Protein AF-0000000085786735 (afdb_homodimer)

Solvent-accessible surface area (backbone atoms only — not comparable to full-atom values): 32133 Å² total; per-residue (Å²): 135,84,80,73,78,75,74,78,72,78,72,86,72,74,77,49,68,67,54,48,52,57,58,29,63,72,51,75,77,51,67,66,52,52,49,49,41,54,46,43,34,28,54,63,73,42,31,46,67,17,39,53,38,36,24,62,73,68,68,43,82,74,80,69,60,60,63,58,29,45,50,50,39,51,33,37,49,25,32,67,71,60,39,33,68,60,22,52,52,49,46,42,71,75,41,53,60,61,45,71,75,28,58,68,60,40,50,51,48,51,49,51,40,42,52,48,41,44,52,63,21,63,71,40,99,82,38,70,55,59,67,35,54,51,44,42,56,70,67,43,51,77,54,18,82,81,33,71,66,43,42,53,52,50,51,55,57,56,46,55,79,74,47,60,84,90,70,49,55,69,77,57,44,49,71,72,35,68,63,49,37,51,52,51,31,49,52,49,50,31,48,54,28,47,74,71,73,42,64,69,62,34,68,53,58,56,53,53,21,50,48,52,44,52,50,52,51,37,50,70,66,66,44,89,50,69,84,66,58,74,56,82,50,75,74,80,71,77,74,66,78,72,73,72,75,86,86,76,82,74,76,90,86,76,91,72,87,71,88,70,91,71,90,85,78,86,75,96,79,135,135,84,79,76,77,77,75,79,71,78,71,86,71,75,77,48,68,67,52,48,53,58,58,29,63,71,51,76,78,52,67,68,51,52,50,51,42,53,46,44,35,28,53,63,72,41,32,46,66,18,39,54,38,36,25,62,72,69,70,45,82,73,80,68,60,61,63,58,31,46,51,50,40,50,33,37,49,25,31,66,70,61,38,35,67,60,22,52,52,48,47,43,72,74,42,54,58,59,46,70,74,28,57,67,60,40,49,52,48,51,49,49,40,42,50,47,42,43,52,63,20,64,71,40,98,82,40,68,52,61,66,34,53,50,46,42,57,70,67,45,51,80,53,19,81,82,32,72,68,43,42,54,52,50,50,56,58,57,45,55,78,75,47,59,83,91,71,48,56,69,78,57,45,49,70,74,34,70,62,50,38,52,52,51,32,49,51,49,52,32,48,54,28,46,74,71,74,41,66,69,63,33,68,52,57,55,54,51,20,49,50,53,45,51,50,51,51,37,50,68,66,64,45,88,50,70,83,68,61,75,52,84,54,76,74,79,68,77,72,65,77,71,74,70,77,85,81,76,84,75,83,75,81,92,86,77,88,71,89,71,94,74,91,90,79,89,81,93,85,135

Sequence (540 aa):
MSANLMSRTPSTATPTWHQFERKVDEVKPSKTDINYLVMDYLITNGYPSAAKKFAVEANIQLRTDLDSIQERVEIRTAIHSGNIRLAIEKINELNPQILDENQSLHFSLLRLQLIELIRVCTSTPDGDISPALEFATSQLAPRAPTNPQFLEDLERTLALLIFPSDNLAPGLASLLDPSLRKEIATRVNEAILESQGARKEARLRGLVKLRAYAENKAREAKKDIPEKLDIGLISETHDSNRNTTSSNGAGNRANDTVMANNGDVDPMISMSANLMSRTPSTATPTWHQFERKVDEVKPSKTDINYLVMDYLITNGYPSAAKKFAVEANIQLRTDLDSIQERVEIRTAIHSGNIRLAIEKINELNPQILDENQSLHFSLLRLQLIELIRVCTSTPDGDISPALEFATSQLAPRAPTNPQFLEDLERTLALLIFPSDNLAPGLASLLDPSLRKEIATRVNEAILESQGARKEARLRGLVKLRAYAENKAREAKKDIPEKLDIGLISETHDSNRNTTSSNGAGNRANDTVMANNGDVDPMIS

Nearest PDB structures (foldseek):
  7nsc-assembly1_H  TM=7.949E-01  e=1.836E-06  Homo sapiens
  7wug-assembly1_8  TM=5.871E-01  e=4.109E-06  Saccharomyces cerevisiae
  8pjn-assembly1_i  TM=6.748E-01  e=1.809E-02  Homo sapiens
  6r7f-assembly1_B  TM=2.271E-01  e=3.025E+00  Homo sapiens
  7nsc-assembly1_H  TM=7.927E-01  e=1.744E-06 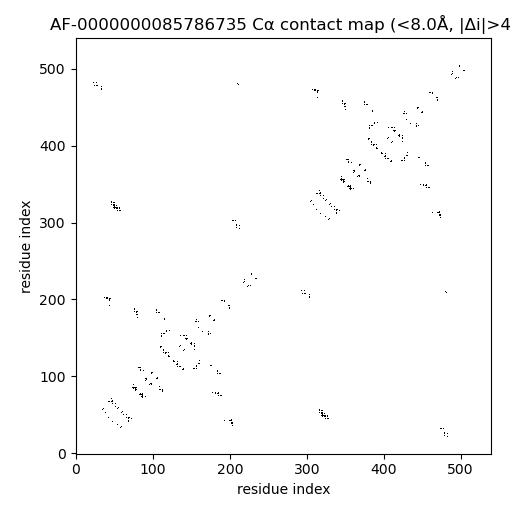 Homo sapiens

Organism: Penicillium citrinum (NCBI:txid5077)

Foldseek 3Di:
DPPPPPPPPPDPDDQAPVSVVVVVVVDDDDPVVVLVLVLLQCQLVQPLVVNVVSCVVVVNDDPDDSVLSNLLVVLLVCLLVLVLVVNLVSLVVLPVVLCVVPVPLVLLSLLSNLLSLLCVQVVDVRRDCVVSVVSCVPPQVVPQVVDVVSVVSSVLSVVPNVDDQVDDDPVSVVSVDSVSSVVSSLVSSQSSCVVVVHHSHRPVVVVVVVVVVVLVVCVVVVRPPPDCPCPCPPPPPPPPPPPPDDDDDDDDDDDDDPPPPDDDDDDDDD/DPPPPPPPPPDPDDQAPVSVVVVVVVDDDDPVVVLVLVLLQCQLVQPLVVNVVSCVVVVNDDPDDSVLSNLLVVLLVCLLVLVLVVNLVSLVVLPVVLCVVPVVLVLLSLLSNLLSLLCVQVVDVRRDCVVSVVSCVPPQ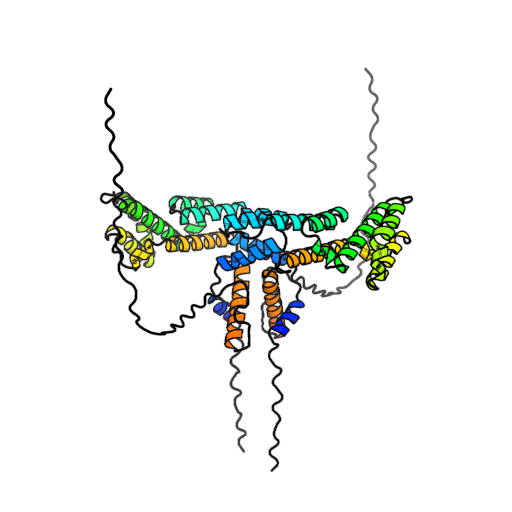VVVQVVDVVSVVSSVLSVVPNVDDQVDDDPVSVVSVDSVSSVVSSLVSSQSSCVVVVHHSHRPVVVVVVVVVVVLVVCVVVVRVPPDCPCPCPPPPPPPPPPPVDDDDDDDDDDDDDPPDPDDDDDDDDD

pLDDT: mean 74.32, std 28.61, range [15.41, 98.62]

Secondary structure (DSSP, 8-state):
----------------HHHHHHHHTT----HHHHHHHHHHHHHHTT-HHHHHHHHHHTT----S-HHHHHHHHHHHHHHHTT-HHHHHHHHHHH-THHHHT-HHHHHHHHHHHHHHHHHHHHSSTT---HHHHHHIIIIITTTGGG-HHHHHHHHHHHHHHHS-GGG--HHHHGGGSHHHHHHHHHHHHHHHHHHTT--SS-HHHHHHHHHHHHHHHHHHTT----SS--SS--------------------------------------/----------------HHHHHHHHTT----HHHHHHHHHHHHHHTT-HHHHHHHHHHTT----S-HHHHHHHHHHHHHHHTT-HHHHHHHHHHH-THHHHT-HHHHHHHHHHHHHHHHHHHHSSTT---HHHHHHIIIIITTTGGG-HHHHHHHHHHHHHHHS-GGG--HHHHGGGSHHHHHHHHHHHHHHHHHHTT--SS-HHHHHHHHHHHHHHHHHHTT----SS--SS--------------------------------------

Radius of gyration: 35.21 Å; Cα contacts (8 Å, |Δi|>4): 430; chains: 2; bounding box: 115×92×113 Å

InterPro domains:
  IPR006594 LIS1 homology motif [PF08513] (33-58)
  IPR006594 LIS1 homology motif [PS50896] (30-62)
  IPR006594 LIS1 homology motif [SM00667] (30-62)
  IPR006595 CTLH, C-terminal LisH motif [PS50897] (68-125)
  IPR006595 CTLH, C-terminal LisH motif [SM00668] (68-125)
  IPR013144 CRA domain [SM00757] (127-224)
  IPR024964 CTLH/CRA C-terminal to LisH motif domain [PF10607] (69-217)
  IPR050618 Ubiquitination and Signaling Pathway Regulator [PTHR12864] (25-223)

Structure (mmCIF, N/CA/C/O backbone):
data_AF-0000000085786735-model_v1
#
loop_
_entity.id
_entity.type
_entity.pdbx_description
1 polymer 'Protein FYV10'
#
loop_
_atom_site.group_PDB
_atom_site.id
_atom_site.type_symbol
_atom_site.label_atom_id
_atom_site.label_alt_id
_atom_site.label_comp_id
_atom_site.label_asym_id
_atom_site.label_entity_id
_atom_site.label_seq_id
_atom_site.pdbx_PDB_ins_code
_atom_site.Cartn_x
_atom_site.Cartn_y
_atom_site.Cartn_z
_atom_site.occupancy
_atom_site.B_iso_or_equiv
_atom_site.auth_seq_id
_atom_site.auth_comp_id
_atom_site.auth_asym_id
_atom_site.auth_atom_id
_atom_site.pdbx_PDB_model_num
ATOM 1 N N . MET A 1 1 ? 28.594 -33.281 55.438 1 26.11 1 MET A N 1
ATOM 2 C CA . MET A 1 1 ? 27.391 -32.594 55.031 1 26.11 1 MET A CA 1
ATOM 3 C C . MET A 1 1 ? 27.453 -32.25 53.531 1 26.11 1 MET A C 1
ATOM 5 O O . MET A 1 1 ? 28.375 -31.531 53.125 1 26.11 1 MET A O 1
ATOM 9 N N . SER A 1 2 ? 26.922 -33.094 52.656 1 25.83 2 SER A N 1
ATOM 10 C CA . SER A 1 2 ? 26.922 -33.312 51.219 1 25.83 2 SER A CA 1
ATOM 11 C C . SER A 1 2 ? 26.141 -32.25 50.469 1 25.83 2 SER A C 1
ATOM 13 O O . SER A 1 2 ? 24.922 -32.125 50.625 1 25.83 2 SER A O 1
ATOM 15 N N . ALA A 1 3 ? 26.734 -31 50.375 1 31.95 3 ALA A N 1
ATOM 16 C CA . ALA A 1 3 ? 26.25 -29.828 49.656 1 31.95 3 ALA A CA 1
ATOM 17 C C . ALA A 1 3 ? 25.734 -30.188 48.281 1 31.95 3 ALA A C 1
ATOM 19 O O . ALA A 1 3 ? 26.484 -30.688 47.438 1 31.95 3 ALA A O 1
ATOM 20 N N . ASN A 1 4 ? 24.469 -30.688 48.219 1 26.66 4 ASN A N 1
ATOM 21 C CA . ASN A 1 4 ? 23.688 -31.047 47.031 1 26.66 4 ASN A CA 1
ATOM 22 C C . ASN A 1 4 ? 23.75 -29.953 45.969 1 26.66 4 ASN A C 1
ATOM 24 O O . ASN A 1 4 ? 23.328 -28.812 46.219 1 26.66 4 ASN A O 1
ATOM 28 N N . LEU A 1 5 ? 24.703 -29.938 45.094 1 30.78 5 LEU A N 1
ATOM 29 C CA . LEU A 1 5 ? 24.969 -29.172 43.875 1 30.78 5 LEU A CA 1
ATOM 30 C C . LEU A 1 5 ? 23.734 -29.094 43 1 30.78 5 LEU A C 1
ATOM 32 O O . LEU A 1 5 ? 23.297 -30.109 42.438 1 30.78 5 LEU A O 1
ATOM 36 N N . MET A 1 6 ? 22.688 -28.5 43.531 1 29.92 6 MET A N 1
ATOM 37 C CA . MET A 1 6 ? 21.453 -28.297 42.781 1 29.92 6 MET A CA 1
ATOM 38 C C . MET A 1 6 ? 21.75 -27.781 41.375 1 29.92 6 MET A C 1
ATOM 40 O O . MET A 1 6 ? 22.438 -26.781 41.219 1 29.92 6 MET A O 1
ATOM 44 N N . SER A 1 7 ? 21.906 -28.609 40.375 1 28.25 7 SER A N 1
ATOM 45 C CA . SER A 1 7 ? 22.094 -28.406 38.938 1 28.25 7 SER A CA 1
ATOM 46 C C . SER A 1 7 ? 21.062 -27.438 38.375 1 28.25 7 SER A C 1
ATOM 48 O O . SER A 1 7 ? 19.859 -27.594 38.594 1 28.25 7 SER A O 1
ATOM 50 N N . ARG A 1 8 ? 21.375 -26.125 38.25 1 29.62 8 ARG A N 1
ATOM 51 C CA . ARG A 1 8 ? 20.641 -25.062 37.594 1 29.62 8 ARG A CA 1
ATOM 52 C C . ARG A 1 8 ? 20.062 -25.547 36.25 1 29.62 8 ARG A C 1
ATOM 54 O O . ARG A 1 8 ? 20.797 -26 35.375 1 29.62 8 ARG A O 1
ATOM 61 N N . THR A 1 9 ? 18.891 -26.156 36.25 1 30.55 9 THR A N 1
ATOM 62 C CA . THR A 1 9 ? 18.141 -26.516 35.031 1 30.55 9 THR A CA 1
ATOM 63 C C . THR A 1 9 ? 18.188 -25.391 34.031 1 30.55 9 THR A C 1
ATOM 65 O O . THR A 1 9 ? 17.906 -24.234 34.344 1 30.55 9 THR A O 1
ATOM 68 N N . PRO A 1 10 ? 18.953 -25.531 32.938 1 32.16 10 PRO A N 1
ATOM 69 C CA . PRO A 1 10 ? 19.094 -24.562 31.844 1 32.16 10 PRO A CA 1
ATOM 70 C C . PRO A 1 10 ? 17.766 -23.906 31.438 1 32.16 10 PRO A C 1
ATOM 72 O O . PRO A 1 10 ? 16.734 -24.562 31.469 1 32.16 10 PRO A O 1
ATOM 75 N N . SER A 1 11 ? 17.516 -22.703 31.875 1 32.03 11 SER A N 1
ATOM 76 C CA . SER A 1 11 ? 16.438 -21.797 31.547 1 32.03 11 SER A CA 1
ATOM 77 C C . SER A 1 11 ? 16.031 -21.922 30.078 1 32.03 11 SER A C 1
ATOM 79 O O . SER A 1 11 ? 16.891 -22.094 29.203 1 32.03 11 SER A O 1
ATOM 81 N N . THR A 1 12 ? 14.906 -22.547 29.734 1 32.31 12 THR A N 1
ATOM 82 C CA . THR A 1 12 ? 14.227 -22.719 28.453 1 32.31 12 THR A CA 1
ATOM 83 C C . THR A 1 12 ? 14.43 -21.484 27.562 1 32.31 12 THR A C 1
ATOM 85 O O . THR A 1 12 ? 14.008 -20.391 27.922 1 32.31 12 THR A O 1
ATOM 88 N N . ALA A 1 13 ? 15.562 -21.328 26.859 1 33.97 13 ALA A N 1
ATOM 89 C CA . ALA A 1 13 ? 16.172 -20.359 25.938 1 33.97 13 ALA A CA 1
ATOM 90 C C . ALA A 1 13 ? 15.109 -19.719 25.047 1 33.97 13 ALA A C 1
ATOM 92 O O . ALA A 1 13 ? 14.086 -20.328 24.734 1 33.97 13 ALA A O 1
ATOM 93 N N . THR A 1 14 ? 14.898 -18.438 25.062 1 37.5 14 THR A N 1
ATOM 94 C CA . THR A 1 14 ? 14.211 -17.438 24.25 1 37.5 14 THR A CA 1
ATOM 95 C C . THR A 1 14 ? 14.242 -17.828 22.781 1 37.5 14 THR A C 1
ATOM 97 O O . THR A 1 14 ? 15.312 -18.047 22.203 1 37.5 14 THR A O 1
ATOM 100 N N . PRO A 1 15 ? 13.273 -18.469 22.312 1 41.28 15 PRO A N 1
ATOM 101 C CA . PRO A 1 15 ? 13.312 -18.906 20.906 1 41.28 15 PRO A CA 1
ATOM 102 C C . PRO A 1 15 ? 14.016 -17.891 20 1 41.28 15 PRO A C 1
ATOM 104 O O . PRO A 1 15 ? 13.859 -16.688 20.172 1 41.28 15 PRO A O 1
ATOM 107 N N . THR A 1 16 ? 15.156 -18.188 19.453 1 40.34 16 THR A N 1
ATOM 108 C CA . THR A 1 16 ? 15.969 -17.453 18.484 1 40.34 16 THR A CA 1
ATOM 109 C C . THR A 1 16 ? 15.125 -16.984 17.312 1 40.34 16 THR A C 1
ATOM 111 O O . THR A 1 16 ? 14.062 -17.547 17.031 1 40.34 16 THR A O 1
ATOM 114 N N . TRP A 1 17 ? 15.469 -15.82 16.844 1 41.56 17 TRP A N 1
ATOM 115 C CA . TRP A 1 17 ? 14.828 -15.109 15.742 1 41.56 17 TRP A CA 1
ATOM 116 C C . TRP A 1 17 ? 14.453 -16.078 14.617 1 41.56 17 TRP A C 1
ATOM 118 O O . TRP A 1 17 ? 13.375 -15.961 14.023 1 41.56 17 TRP A O 1
ATOM 128 N N . HIS A 1 18 ? 15.414 -17.047 14.445 1 4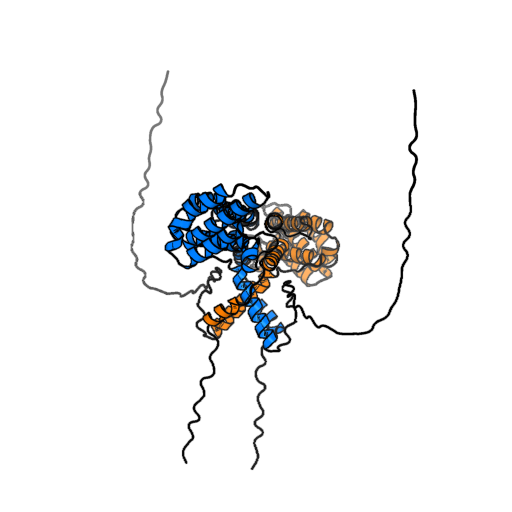5.22 18 HIS A N 1
ATOM 129 C CA . HIS A 1 18 ? 15.133 -18.047 13.43 1 45.22 18 HIS A CA 1
ATOM 130 C C . HIS A 1 18 ? 13.891 -18.859 13.781 1 45.22 18 HIS A C 1
ATOM 132 O O . HIS A 1 18 ? 13.094 -19.203 12.906 1 45.22 18 HIS A O 1
ATOM 138 N N . GLN A 1 19 ? 13.945 -19.141 14.969 1 45.59 19 GLN A N 1
ATOM 139 C CA . GLN A 1 19 ? 12.797 -19.922 15.414 1 45.59 19 GLN A CA 1
ATOM 140 C C . GLN A 1 19 ? 11.508 -19.109 15.344 1 45.59 19 GLN A C 1
ATOM 142 O O . GLN A 1 19 ? 10.453 -19.641 15 1 45.59 19 GLN A O 1
ATOM 147 N N . PHE A 1 20 ? 11.672 -17.875 15.68 1 45.72 20 PHE A N 1
ATOM 148 C CA . PHE A 1 20 ? 10.555 -16.938 15.578 1 45.72 20 PHE A CA 1
ATOM 149 C C . PHE A 1 20 ? 10.078 -16.812 14.141 1 45.72 20 PHE A C 1
ATOM 151 O O . PHE A 1 20 ? 8.875 -16.797 13.875 1 45.72 20 PHE A O 1
ATOM 158 N N . GLU A 1 21 ? 11.055 -16.797 13.258 1 48.03 21 GLU A N 1
ATOM 159 C CA . GLU A 1 21 ? 10.703 -16.734 11.844 1 48.03 21 GLU A CA 1
ATOM 160 C C . GLU A 1 21 ? 9.914 -17.969 11.414 1 48.03 21 GLU A C 1
ATOM 162 O O . GLU A 1 21 ? 8.961 -17.859 10.641 1 48.03 21 GLU A O 1
ATOM 167 N N . ARG A 1 22 ? 10.312 -19.078 11.836 1 50.78 22 ARG A N 1
ATOM 168 C CA . ARG A 1 22 ? 9.656 -20.328 11.477 1 50.78 22 ARG A CA 1
ATOM 169 C C . ARG A 1 22 ? 8.219 -20.359 11.992 1 50.78 22 ARG A C 1
ATOM 171 O O . ARG A 1 22 ? 7.312 -20.797 11.281 1 50.78 22 ARG A O 1
ATOM 178 N N . LYS A 1 23 ? 8.062 -19.875 13.211 1 51.5 23 LYS A N 1
ATOM 179 C CA . LYS A 1 23 ? 6.734 -19.938 13.82 1 51.5 23 LYS A CA 1
ATOM 180 C C . LYS A 1 23 ? 5.793 -18.922 13.203 1 51.5 23 LYS A C 1
ATOM 182 O O . LYS A 1 23 ? 4.582 -19.141 13.109 1 51.5 23 LYS A O 1
ATOM 187 N N . VAL A 1 24 ? 6.344 -17.812 12.812 1 52 24 VAL A N 1
ATOM 188 C CA . VAL A 1 24 ? 5.559 -16.797 12.125 1 52 24 VAL A CA 1
ATOM 189 C C . VAL A 1 24 ? 5.012 -17.375 10.812 1 52 24 VAL A C 1
ATOM 191 O O . VAL A 1 24 ? 3.939 -16.969 10.359 1 52 24 VAL A O 1
ATOM 194 N N . ASP A 1 25 ? 5.676 -18.406 10.383 1 55.34 25 ASP A N 1
ATOM 195 C CA . ASP A 1 25 ? 5.293 -19.031 9.117 1 55.34 25 ASP A CA 1
ATOM 196 C C . ASP A 1 25 ? 3.957 -19.75 9.25 1 55.34 25 ASP A C 1
ATOM 198 O O . ASP A 1 25 ? 3.293 -20.031 8.25 1 55.34 25 ASP A O 1
ATOM 202 N N . GLU A 1 26 ? 3.555 -19.875 10.461 1 57.72 26 GLU A N 1
ATOM 203 C CA . GLU A 1 26 ? 2.311 -20.625 10.633 1 57.72 26 GLU A CA 1
ATOM 204 C C . GLU A 1 26 ? 1.095 -19.734 10.422 1 57.72 26 GLU A C 1
ATOM 206 O O . GLU A 1 26 ? 0.002 -20.219 10.125 1 57.72 26 GLU A O 1
ATOM 211 N N . VAL A 1 27 ? 1.247 -18.422 10.531 1 62.44 27 VAL A N 1
ATOM 212 C CA . VAL A 1 27 ? 0.133 -17.516 10.305 1 62.44 27 VAL A CA 1
ATOM 213 C C . VAL A 1 27 ? 0.099 -17.094 8.836 1 62.44 27 VAL A C 1
ATOM 215 O O . VAL A 1 27 ? 1.107 -16.641 8.289 1 62.44 27 VAL A O 1
ATOM 218 N N . LYS A 1 28 ? -0.984 -17.484 8.203 1 71.31 28 LYS A N 1
ATOM 219 C CA . LYS A 1 28 ? -1.123 -17.125 6.797 1 71.31 28 LYS A CA 1
ATOM 220 C C . LYS A 1 28 ? -2.082 -15.953 6.621 1 71.31 28 LYS A C 1
ATOM 222 O O . LYS A 1 28 ? -3.285 -16.141 6.441 1 71.31 28 LYS A O 1
ATOM 227 N N . PRO A 1 29 ? -1.481 -14.688 6.793 1 73.25 29 PRO A N 1
ATOM 228 C CA . PRO A 1 29 ? -2.398 -13.578 6.508 1 73.25 29 PRO A CA 1
ATOM 229 C C . PRO A 1 29 ? -2.949 -13.617 5.086 1 73.25 29 PRO A C 1
ATOM 231 O O . PRO A 1 29 ? -2.221 -13.945 4.145 1 73.25 29 PRO A O 1
ATOM 234 N N . SER A 1 30 ? -4.207 -13.391 5.051 1 84.75 30 SER A N 1
ATOM 235 C CA . SER A 1 30 ? -4.855 -13.414 3.744 1 84.75 30 SER A CA 1
ATOM 236 C C . SER A 1 30 ? -4.418 -12.227 2.889 1 84.75 30 SER A C 1
ATOM 238 O O . SER A 1 30 ? -4.164 -11.141 3.408 1 84.75 30 SER A O 1
ATOM 240 N N . LYS A 1 31 ? -4.262 -12.453 1.708 1 86.81 31 LYS A N 1
ATOM 241 C CA . LYS A 1 31 ? -3.955 -11.406 0.738 1 86.81 31 LYS A CA 1
ATOM 242 C C . LYS A 1 31 ? -4.984 -10.281 0.805 1 86.81 31 LYS A C 1
ATOM 244 O O . LYS A 1 31 ? -4.629 -9.102 0.697 1 86.81 31 LYS A O 1
ATOM 249 N N . THR A 1 32 ? -6.152 -10.672 1.037 1 87.56 32 THR A N 1
ATOM 250 C CA . THR A 1 32 ? -7.242 -9.703 1.103 1 87.56 32 THR A CA 1
ATOM 251 C C . THR A 1 32 ? -7.039 -8.734 2.266 1 87.56 32 THR A C 1
ATOM 253 O O . THR A 1 32 ? -7.23 -7.527 2.115 1 87.56 32 THR A O 1
ATOM 256 N N . ASP A 1 33 ? -6.645 -9.211 3.375 1 87.81 33 ASP A N 1
ATOM 257 C CA . ASP A 1 33 ? -6.41 -8.375 4.547 1 87.81 33 ASP A CA 1
ATOM 258 C C . ASP A 1 33 ? -5.277 -7.379 4.297 1 87.81 33 ASP A C 1
ATOM 260 O O . ASP A 1 33 ? -5.375 -6.211 4.68 1 87.81 33 ASP A O 1
ATOM 264 N N . ILE A 1 34 ? -4.289 -7.867 3.688 1 92.88 34 ILE A N 1
ATOM 265 C CA . ILE A 1 34 ? -3.141 -7.004 3.426 1 92.88 34 ILE A CA 1
ATOM 266 C C . ILE A 1 34 ? -3.516 -5.941 2.395 1 92.88 34 ILE A C 1
ATOM 268 O O . ILE A 1 34 ? -3.092 -4.789 2.5 1 92.88 34 ILE A O 1
ATOM 272 N N . ASN A 1 35 ? -4.293 -6.34 1.46 1 93.5 35 ASN A N 1
ATOM 273 C CA . ASN A 1 35 ? -4.785 -5.383 0.478 1 93.5 35 ASN A CA 1
ATOM 274 C C . ASN A 1 35 ? -5.555 -4.242 1.145 1 93.5 35 ASN A C 1
ATOM 276 O O . ASN A 1 35 ? -5.398 -3.08 0.77 1 93.5 35 ASN A O 1
ATOM 280 N N . TYR A 1 36 ? -6.293 -4.605 2.115 1 90.94 36 TYR A N 1
ATOM 281 C CA . TYR A 1 36 ? -7.066 -3.584 2.814 1 90.94 36 TYR A CA 1
ATOM 282 C C . TYR A 1 36 ? -6.152 -2.666 3.619 1 90.94 36 TYR A C 1
ATOM 284 O O . TYR A 1 36 ? -6.43 -1.472 3.76 1 90.94 36 TYR A O 1
ATOM 292 N N . LEU A 1 37 ? -5.129 -3.201 4.133 1 92.69 37 LEU A N 1
ATOM 293 C CA . LEU A 1 37 ? -4.141 -2.402 4.844 1 92.69 37 LEU A CA 1
ATOM 294 C C . LEU A 1 37 ? -3.49 -1.383 3.914 1 92.69 37 LEU A C 1
ATOM 296 O O . LEU A 1 37 ? -3.32 -0.219 4.285 1 92.69 37 LEU A O 1
ATOM 300 N N . VAL A 1 38 ? -3.127 -1.878 2.779 1 95.88 38 VAL A N 1
ATOM 301 C CA . VAL A 1 38 ? -2.52 -1.012 1.775 1 95.88 38 VAL A CA 1
ATOM 302 C C . VAL A 1 38 ? -3.52 0.057 1.341 1 95.88 38 VAL A C 1
ATOM 304 O O . VAL A 1 38 ? -3.168 1.232 1.22 1 95.88 38 VAL A O 1
ATOM 307 N N . MET A 1 39 ? -4.742 -0.383 1.177 1 93.31 39 MET A N 1
ATOM 308 C CA . MET A 1 39 ? -5.797 0.549 0.783 1 93.31 39 MET A CA 1
ATOM 309 C C . MET A 1 39 ? -5.984 1.636 1.836 1 93.31 39 MET A C 1
ATOM 311 O O . MET A 1 39 ? -6.07 2.818 1.504 1 93.31 39 MET A O 1
ATOM 315 N N . ASP A 1 40 ? -6.074 1.234 3.1 1 92.19 40 ASP A N 1
ATOM 316 C CA . ASP A 1 40 ? -6.184 2.17 4.215 1 92.19 40 ASP A CA 1
ATOM 317 C C . ASP A 1 40 ? -5.055 3.197 4.184 1 92.19 40 ASP A C 1
ATOM 319 O O . ASP A 1 40 ? -5.281 4.387 4.414 1 92.19 40 ASP A O 1
ATOM 323 N N . TYR A 1 41 ? -3.891 2.777 3.91 1 95.56 41 TYR A N 1
ATOM 324 C CA . TYR A 1 41 ? -2.725 3.654 3.859 1 95.56 41 TYR A CA 1
ATOM 325 C C . TYR A 1 41 ? -2.854 4.664 2.727 1 95.56 41 TYR A C 1
ATOM 327 O O . TYR A 1 41 ? -2.602 5.855 2.918 1 95.56 41 TYR A O 1
ATOM 335 N N . LEU A 1 42 ? -3.211 4.176 1.512 1 94.56 42 LEU A N 1
ATOM 336 C CA . LEU A 1 42 ? -3.348 5.043 0.345 1 94.56 42 LEU A CA 1
ATOM 337 C C . LEU A 1 42 ? -4.41 6.109 0.58 1 94.56 42 LEU A C 1
ATOM 339 O O . LEU A 1 42 ? -4.215 7.273 0.228 1 94.56 42 LEU A O 1
ATOM 343 N N . ILE A 1 43 ? -5.461 5.773 1.223 1 91.62 43 ILE A N 1
ATOM 344 C CA . ILE A 1 43 ? -6.566 6.691 1.491 1 91.62 43 ILE A CA 1
ATOM 345 C C . ILE A 1 43 ? -6.145 7.707 2.551 1 91.62 43 ILE A C 1
ATOM 347 O O . ILE A 1 43 ? -6.273 8.914 2.346 1 91.62 43 ILE A O 1
ATOM 351 N N . THR A 1 44 ? -5.648 7.254 3.605 1 91.12 44 THR A N 1
ATOM 352 C CA . THR A 1 44 ? -5.316 8.094 4.75 1 91.12 44 THR A CA 1
ATOM 353 C C . THR A 1 44 ? -4.25 9.117 4.375 1 91.12 44 THR A C 1
ATOM 355 O O . THR A 1 44 ? -4.305 10.273 4.812 1 91.12 44 THR A O 1
ATOM 358 N N . ASN A 1 45 ? -3.342 8.727 3.525 1 92.06 45 A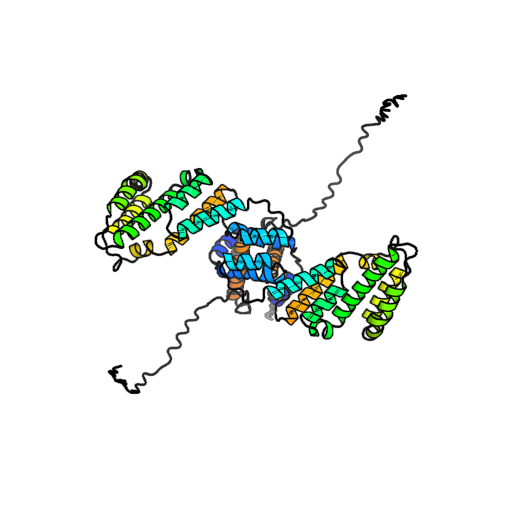SN A N 1
ATOM 359 C CA . ASN A 1 45 ? -2.221 9.602 3.201 1 92.06 45 ASN A CA 1
ATOM 360 C C . ASN A 1 45 ? -2.477 10.391 1.92 1 92.06 45 ASN A C 1
ATOM 362 O O . ASN A 1 45 ? -1.629 11.172 1.488 1 92.06 45 ASN A O 1
ATOM 366 N N . GLY A 1 46 ? -3.555 10.156 1.309 1 92.44 46 GLY A N 1
ATOM 367 C CA . GLY A 1 46 ? -3.994 11 0.209 1 92.44 46 GLY A CA 1
ATOM 368 C C . GLY A 1 46 ? -3.367 10.625 -1.12 1 92.44 46 GLY A C 1
ATOM 369 O O . GLY A 1 46 ? -2.818 11.484 -1.819 1 92.44 46 GLY A O 1
ATOM 370 N N . TYR A 1 47 ? -3.412 9.43 -1.525 1 94.25 47 TYR A N 1
ATOM 371 C CA . TYR A 1 47 ? -2.986 8.953 -2.834 1 94.25 47 TYR A CA 1
ATOM 372 C C . TYR A 1 47 ? -4.176 8.438 -3.637 1 94.25 47 TYR A C 1
ATOM 374 O O . TYR A 1 47 ? -4.297 7.23 -3.873 1 94.25 47 TYR A O 1
ATOM 382 N N . PRO A 1 48 ? -4.98 9.336 -4.133 1 93.44 48 PRO A N 1
ATOM 383 C CA . PRO A 1 48 ? -6.273 8.953 -4.707 1 93.44 48 PRO A CA 1
ATOM 384 C C . PRO A 1 48 ? -6.129 8.172 -6.012 1 93.44 48 PRO A C 1
ATOM 386 O O . PRO A 1 48 ? -6.875 7.223 -6.25 1 93.44 48 PRO A O 1
ATOM 389 N N . SER A 1 49 ? -5.227 8.594 -6.891 1 94.5 49 SER A N 1
ATOM 390 C CA . SER A 1 49 ? -5.059 7.883 -8.156 1 94.5 49 SER A CA 1
ATOM 391 C C . SER A 1 49 ? -4.547 6.465 -7.93 1 94.5 49 SER A C 1
ATOM 393 O O . SER A 1 49 ? -5.016 5.52 -8.57 1 94.5 49 SER A O 1
ATOM 395 N N . ALA A 1 50 ? -3.602 6.324 -7.086 1 96 50 ALA A N 1
ATOM 396 C CA . ALA A 1 50 ? -3.094 5 -6.727 1 96 50 ALA A CA 1
ATOM 397 C C . ALA A 1 50 ? -4.195 4.137 -6.117 1 96 50 ALA A C 1
ATOM 399 O O . ALA A 1 50 ? -4.336 2.965 -6.469 1 96 50 ALA A O 1
ATOM 400 N N . ALA A 1 51 ? -4.965 4.723 -5.195 1 94.81 51 ALA A N 1
ATOM 401 C CA . ALA A 1 51 ? -6.059 4 -4.551 1 94.81 51 ALA A CA 1
ATOM 402 C C . ALA A 1 51 ? -7.066 3.498 -5.582 1 94.81 51 ALA A C 1
ATOM 404 O O . ALA A 1 51 ? -7.523 2.354 -5.504 1 94.81 51 ALA A O 1
ATOM 405 N N . LYS A 1 52 ? -7.383 4.316 -6.477 1 94.38 52 LYS A N 1
ATOM 406 C CA . LYS A 1 52 ? -8.352 3.965 -7.512 1 94.38 52 LYS A CA 1
ATOM 407 C C . LYS A 1 52 ? -7.863 2.783 -8.344 1 94.38 52 LYS A C 1
ATOM 409 O O . LYS A 1 52 ? -8.602 1.817 -8.547 1 94.38 52 LYS A O 1
ATOM 414 N N . LYS A 1 53 ? -6.664 2.869 -8.797 1 95.69 53 LYS A N 1
ATOM 415 C CA . LYS A 1 53 ? -6.113 1.796 -9.625 1 95.69 53 LYS A CA 1
ATOM 416 C C . LYS A 1 53 ? -5.949 0.513 -8.812 1 95.69 53 LYS A C 1
ATOM 418 O O . LYS A 1 53 ? -6.203 -0.583 -9.32 1 95.69 53 LYS A O 1
ATOM 423 N N . PHE A 1 54 ? -5.555 0.608 -7.609 1 96.19 54 PHE A N 1
ATOM 424 C CA . PHE A 1 54 ? -5.379 -0.545 -6.734 1 96.19 54 PHE A CA 1
ATOM 425 C C . PHE A 1 54 ? -6.711 -1.249 -6.496 1 96.19 54 PHE A C 1
ATOM 427 O O . PHE A 1 54 ? -6.777 -2.48 -6.504 1 96.19 54 PHE A O 1
ATOM 434 N N . ALA A 1 55 ? -7.672 -0.427 -6.23 1 94.12 55 ALA A N 1
ATOM 435 C CA . ALA A 1 55 ? -9 -0.988 -6.004 1 94.12 55 ALA A CA 1
ATOM 436 C C . ALA A 1 55 ? -9.438 -1.846 -7.188 1 94.12 55 ALA A C 1
ATOM 438 O O . ALA A 1 55 ? -9.992 -2.932 -7.004 1 94.12 55 ALA A O 1
ATOM 439 N N . VAL A 1 56 ? -9.195 -1.352 -8.336 1 93.81 56 VAL A N 1
ATOM 440 C CA . VAL A 1 56 ? -9.586 -2.057 -9.555 1 93.81 56 VAL A CA 1
ATOM 441 C C . VAL A 1 56 ? -8.758 -3.328 -9.703 1 93.81 56 VAL A C 1
ATOM 443 O O . VAL A 1 56 ? -9.305 -4.418 -9.891 1 93.81 56 VAL A O 1
ATOM 446 N N . GLU A 1 57 ? -7.426 -3.195 -9.602 1 94.19 57 GLU A N 1
ATOM 447 C CA . GLU A 1 57 ? -6.523 -4.32 -9.836 1 94.19 57 GLU A CA 1
ATOM 448 C C . GLU A 1 57 ? -6.688 -5.387 -8.758 1 94.19 57 GLU A C 1
ATOM 450 O O . GLU A 1 57 ? -6.52 -6.578 -9.031 1 94.19 57 GLU A O 1
ATOM 455 N N . ALA A 1 58 ? -6.945 -5 -7.551 1 93 58 ALA A N 1
ATOM 456 C CA . ALA A 1 58 ? -7.062 -5.93 -6.43 1 93 58 ALA A CA 1
ATOM 457 C C . ALA A 1 58 ? -8.516 -6.34 -6.207 1 93 58 ALA A C 1
ATOM 459 O O . ALA A 1 58 ? -8.82 -7.105 -5.289 1 93 58 ALA A O 1
ATOM 460 N N . ASN A 1 59 ? -9.422 -5.82 -6.957 1 90.06 59 ASN A N 1
ATOM 461 C CA . ASN A 1 59 ? -10.852 -6.105 -6.863 1 90.06 59 ASN A CA 1
ATOM 462 C C . ASN A 1 59 ? -11.406 -5.762 -5.484 1 90.06 59 ASN A C 1
ATOM 464 O O . ASN A 1 59 ? -12.055 -6.59 -4.848 1 90.06 59 ASN A O 1
ATOM 468 N N . ILE A 1 60 ? -10.969 -4.621 -5.016 1 89.06 60 ILE A N 1
ATOM 469 C CA . ILE A 1 60 ? -11.461 -4.09 -3.748 1 89.06 60 ILE A CA 1
ATOM 470 C C . ILE A 1 60 ? -12.57 -3.072 -4.008 1 89.06 60 ILE A C 1
ATOM 472 O O . ILE A 1 60 ? -12.438 -2.217 -4.887 1 89.06 60 ILE A O 1
ATOM 476 N N . GLN A 1 61 ? -13.609 -3.312 -3.408 1 83.69 61 GLN A N 1
ATOM 477 C CA . GLN A 1 61 ? -14.68 -2.328 -3.518 1 83.69 61 GLN A CA 1
ATOM 478 C C . GLN A 1 61 ? -14.398 -1.104 -2.652 1 83.69 61 GLN A C 1
ATOM 480 O O . GLN A 1 61 ? -14.258 -1.219 -1.433 1 83.69 61 GLN A O 1
ATOM 485 N N . LEU A 1 62 ? -14.172 -0.075 -3.277 1 76.81 62 LEU A N 1
ATOM 486 C CA . LEU A 1 62 ? -13.906 1.174 -2.57 1 76.81 62 LEU A CA 1
ATOM 487 C C . LEU A 1 62 ? -15.203 1.775 -2.029 1 76.81 62 LEU A C 1
ATOM 489 O O . LEU A 1 62 ? -16.172 1.95 -2.773 1 76.81 62 LEU A O 1
ATOM 493 N N . ARG A 1 63 ? -15.344 1.623 -0.858 1 64.44 63 ARG A N 1
ATOM 494 C CA . ARG A 1 63 ? -16.531 2.24 -0.256 1 64.44 63 ARG A CA 1
ATOM 495 C C . ARG A 1 63 ? -16.344 3.748 -0.128 1 64.44 63 ARG A C 1
ATOM 497 O O . ARG A 1 63 ? -17.328 4.496 -0.148 1 64.44 63 ARG A O 1
ATOM 504 N N . THR A 1 64 ? -15.133 4.168 0.152 1 62.34 64 THR A N 1
ATOM 505 C CA . THR A 1 64 ? -14.898 5.566 0.494 1 62.34 64 THR A CA 1
ATOM 506 C C . THR A 1 64 ? -14.906 6.438 -0.758 1 62.34 64 THR A C 1
ATOM 508 O O . THR A 1 64 ? -14.562 5.969 -1.848 1 62.34 64 THR A O 1
ATOM 511 N N . ASP A 1 65 ? -15.414 7.527 -0.597 1 67.19 65 ASP A N 1
ATOM 512 C CA . ASP A 1 65 ? -15.531 8.555 -1.624 1 67.19 65 ASP A CA 1
ATOM 513 C C . ASP A 1 65 ? -14.156 9.031 -2.086 1 67.19 65 ASP A C 1
ATOM 515 O O . ASP A 1 65 ? -13.484 9.781 -1.372 1 67.19 65 ASP A O 1
ATOM 519 N N . LEU A 1 66 ? -13.633 8.43 -3.123 1 79.94 66 LEU A N 1
ATOM 520 C CA . LEU A 1 66 ? -12.398 8.867 -3.768 1 79.94 66 LEU A CA 1
ATOM 521 C C . LEU A 1 66 ? -12.367 10.383 -3.898 1 79.94 66 LEU A C 1
ATOM 523 O O . LEU A 1 66 ? -11.297 10.992 -3.844 1 79.94 66 LEU A O 1
ATOM 527 N N . ASP A 1 67 ? -13.531 10.984 -3.928 1 83.06 67 ASP A N 1
ATOM 528 C CA . ASP A 1 67 ? -13.625 12.43 -4.051 1 83.06 67 ASP A CA 1
ATOM 529 C C . ASP A 1 67 ? -13.148 13.125 -2.775 1 83.06 67 ASP A C 1
ATOM 531 O O . ASP A 1 67 ? -12.508 14.18 -2.836 1 83.06 67 ASP A O 1
ATOM 535 N N . SER A 1 68 ? -13.43 12.523 -1.745 1 87 68 SER A N 1
ATOM 536 C CA . SER A 1 68 ? -13 13.102 -0.473 1 87 68 SER A CA 1
ATOM 537 C C . SER A 1 68 ? -11.484 13.062 -0.327 1 87 68 SER A C 1
ATOM 539 O O . SER A 1 68 ? -10.883 13.977 0.232 1 87 68 SER A O 1
ATOM 541 N N . ILE A 1 69 ? -10.883 12.031 -0.885 1 90.56 69 ILE A N 1
ATOM 542 C CA . ILE A 1 69 ? -9.43 11.922 -0.837 1 90.56 69 ILE A CA 1
ATOM 543 C C . ILE A 1 69 ? -8.805 13.039 -1.675 1 90.56 69 ILE A C 1
ATOM 545 O O . ILE A 1 69 ? -7.863 13.703 -1.23 1 90.56 69 ILE A O 1
ATOM 549 N N . GLN A 1 70 ? -9.406 13.25 -2.824 1 91.94 70 GLN A N 1
ATOM 550 C CA . GLN A 1 70 ? -8.906 14.289 -3.723 1 91.94 70 GLN A CA 1
ATOM 551 C C . GLN A 1 70 ? -9.023 15.672 -3.092 1 91.94 70 GLN A C 1
ATOM 553 O O . GLN A 1 70 ? -8.133 16.5 -3.238 1 91.94 70 GLN A O 1
ATOM 558 N N . GLU A 1 71 ? -10.109 15.906 -2.492 1 93.81 71 GLU A N 1
ATOM 559 C CA . GLU A 1 71 ? -10.305 17.188 -1.818 1 93.81 71 GLU A CA 1
ATOM 560 C C . GLU A 1 71 ? -9.25 17.406 -0.739 1 93.81 71 GLU A C 1
ATOM 562 O O . GLU A 1 71 ? -8.711 18.516 -0.611 1 93.81 71 GLU A O 1
ATOM 567 N N . ARG A 1 72 ? -8.992 16.375 -0.012 1 95.12 72 ARG A N 1
ATOM 568 C CA . ARG A 1 72 ? -7.965 16.484 1.02 1 95.12 72 ARG A CA 1
ATOM 569 C C . ARG A 1 72 ? -6.602 16.781 0.406 1 95.12 72 ARG A C 1
ATOM 571 O O . ARG A 1 72 ? -5.844 17.609 0.939 1 95.12 72 ARG A O 1
ATOM 578 N N . VAL A 1 73 ? -6.332 16.156 -0.676 1 95.12 73 VAL A N 1
ATOM 579 C CA . VAL A 1 73 ? -5.066 16.391 -1.365 1 95.12 73 VAL A CA 1
ATOM 580 C C . VAL A 1 73 ? -4.973 17.844 -1.812 1 95.12 73 VAL A C 1
ATOM 582 O O . VAL A 1 73 ? -3.932 18.484 -1.648 1 95.12 73 VAL A O 1
ATOM 585 N N . GLU A 1 74 ? -6.016 18.344 -2.352 1 96.38 74 GLU A N 1
ATOM 586 C CA . GLU A 1 74 ? -6.043 19.719 -2.834 1 96.38 74 GLU A CA 1
ATOM 587 C C . GLU A 1 74 ? -5.848 20.703 -1.688 1 96.38 74 GLU A C 1
ATOM 589 O O . GLU A 1 74 ? -5.129 21.703 -1.831 1 96.38 74 GLU A O 1
ATOM 594 N N . ILE A 1 75 ? -6.508 20.438 -0.628 1 98.06 75 ILE A N 1
ATOM 595 C CA . ILE A 1 75 ? -6.391 21.297 0.544 1 98.06 75 ILE A CA 1
ATOM 596 C C . ILE A 1 75 ? -4.949 21.297 1.042 1 98.06 75 ILE A C 1
ATOM 598 O O . ILE A 1 75 ? -4.359 22.359 1.259 1 98.06 75 ILE A O 1
ATOM 602 N N . ARG A 1 76 ? -4.379 20.156 1.178 1 96.81 76 ARG A N 1
ATOM 603 C CA . ARG A 1 76 ? -3 20.047 1.644 1 96.81 76 ARG A CA 1
ATOM 604 C C . ARG A 1 76 ? -2.039 20.719 0.673 1 96.81 76 ARG A C 1
ATOM 606 O O . ARG A 1 76 ? -1.114 21.422 1.093 1 96.81 76 ARG A O 1
ATOM 613 N N . THR A 1 77 ? -2.262 20.531 -0.589 1 96.06 77 THR A N 1
ATOM 614 C CA . THR A 1 77 ? -1.419 21.141 -1.611 1 96.06 77 THR A CA 1
ATOM 615 C C . THR A 1 77 ? -1.504 22.672 -1.543 1 96.06 77 THR A C 1
ATOM 617 O O . THR A 1 77 ? -0.497 23.359 -1.706 1 96.06 77 THR A O 1
ATOM 620 N N . ALA A 1 78 ? -2.67 23.156 -1.347 1 97.94 78 ALA A N 1
ATOM 621 C CA . ALA A 1 78 ? -2.855 24.594 -1.206 1 97.94 78 ALA A CA 1
ATOM 622 C C . ALA A 1 78 ? -2.059 25.141 -0.023 1 97.94 78 ALA A C 1
ATOM 624 O O . ALA A 1 78 ? -1.406 26.188 -0.131 1 97.94 78 ALA A O 1
ATOM 625 N N . ILE A 1 79 ? -2.051 24.422 1.052 1 98.19 79 ILE A N 1
ATOM 626 C CA . ILE A 1 79 ? -1.31 24.828 2.238 1 98.19 79 ILE A CA 1
ATOM 627 C C . ILE A 1 79 ? 0.189 24.781 1.953 1 98.19 79 ILE A C 1
ATOM 629 O O . ILE A 1 79 ? 0.915 25.734 2.244 1 98.19 79 ILE A O 1
ATOM 633 N N . HIS A 1 80 ? 0.612 23.719 1.347 1 96 80 HIS A N 1
ATOM 634 C CA . HIS A 1 80 ? 2.027 23.547 1.039 1 96 80 HIS A CA 1
ATOM 635 C C . HIS A 1 80 ? 2.523 24.656 0.106 1 96 80 HIS A C 1
ATOM 637 O O . HIS A 1 80 ? 3.674 25.094 0.205 1 96 80 HIS A O 1
ATOM 643 N N . SER A 1 81 ? 1.641 25.109 -0.756 1 95.75 81 SER A N 1
ATOM 644 C CA . SER A 1 81 ? 2.025 26.109 -1.744 1 95.75 81 SER A CA 1
ATOM 645 C C . SER A 1 81 ? 1.843 27.516 -1.199 1 95.75 81 SER A C 1
ATOM 647 O O . SER A 1 81 ? 2.104 28.5 -1.9 1 95.75 81 SER A O 1
ATOM 649 N N . GLY A 1 82 ? 1.271 27.672 -0.032 1 96.19 82 GLY A N 1
ATOM 650 C CA . GLY A 1 82 ? 1.105 28.969 0.608 1 96.19 82 GLY A CA 1
ATOM 651 C C . GLY A 1 82 ? -0.202 29.656 0.249 1 96.19 82 GLY A C 1
ATOM 652 O O . GLY A 1 82 ? -0.403 30.828 0.565 1 96.19 82 GLY A O 1
ATOM 653 N N . ASN A 1 83 ? -1.05 28.969 -0.468 1 97.38 83 ASN A N 1
ATOM 654 C CA . ASN A 1 83 ? -2.375 29.5 -0.768 1 97.38 83 ASN A CA 1
ATOM 655 C C . ASN A 1 83 ? -3.379 29.156 0.329 1 97.38 83 ASN A C 1
ATOM 657 O O . ASN A 1 83 ? -4.293 28.359 0.111 1 97.38 83 ASN A O 1
ATOM 661 N N . ILE A 1 84 ? -3.246 29.859 1.384 1 98.19 84 ILE A N 1
ATOM 662 C CA . ILE A 1 84 ? -3.973 29.516 2.602 1 98.19 84 ILE A CA 1
ATOM 663 C C . ILE A 1 84 ? -5.441 29.922 2.457 1 98.19 84 ILE A C 1
ATOM 665 O O . ILE A 1 84 ? -6.328 29.219 2.959 1 98.19 84 ILE A O 1
ATOM 669 N N . ARG A 1 85 ? -5.652 31 1.799 1 96.94 85 ARG A N 1
ATOM 670 C CA . ARG A 1 85 ? -7.027 31.438 1.574 1 96.94 85 ARG A CA 1
ATOM 671 C C . ARG A 1 85 ? -7.828 30.359 0.848 1 96.94 85 ARG A C 1
ATOM 673 O O . ARG A 1 85 ? -8.945 30.016 1.257 1 96.94 85 ARG A O 1
ATOM 680 N N . LEU A 1 86 ? -7.234 29.844 -0.183 1 97.94 86 LEU A N 1
ATOM 681 C CA . LEU A 1 86 ? -7.883 28.766 -0.926 1 97.94 86 LEU A CA 1
ATOM 682 C C . LEU A 1 86 ? -8.094 27.547 -0.04 1 97.94 86 LEU A C 1
ATOM 684 O O . LEU A 1 86 ? -9.141 26.906 -0.111 1 97.94 86 LEU A O 1
ATOM 688 N N . ALA A 1 87 ? -7.113 27.172 0.765 1 98.56 87 ALA A N 1
ATOM 689 C CA . ALA A 1 87 ? -7.227 26.031 1.673 1 98.56 87 ALA A CA 1
ATOM 690 C C . ALA A 1 87 ? -8.414 26.203 2.617 1 98.56 87 ALA A C 1
ATOM 692 O O . ALA A 1 87 ? -9.219 25.281 2.783 1 98.56 87 ALA A O 1
ATOM 693 N N . ILE A 1 88 ? -8.547 27.406 3.197 1 98.19 88 ILE A N 1
ATOM 694 C CA . ILE A 1 88 ? -9.625 27.688 4.141 1 98.19 88 ILE A CA 1
ATOM 695 C C . ILE A 1 88 ? -10.969 27.578 3.434 1 98.19 88 ILE A C 1
ATOM 697 O O . ILE A 1 88 ? -11.914 26.984 3.967 1 98.19 88 ILE A O 1
ATOM 701 N N . GLU A 1 89 ? -11.055 28.078 2.266 1 98.06 89 GLU A N 1
ATOM 702 C CA . GLU A 1 89 ? -12.281 28 1.473 1 98.06 89 GLU A CA 1
ATOM 703 C C . GLU A 1 89 ? -12.664 26.547 1.19 1 98.06 89 GLU A C 1
ATOM 705 O O . GLU A 1 89 ? -13.82 26.156 1.35 1 98.06 89 GLU A O 1
ATOM 710 N N . LYS A 1 90 ? -11.703 25.797 0.821 1 97.88 90 LYS A N 1
ATOM 711 C CA . LYS A 1 90 ? -11.945 24.391 0.493 1 97.88 90 LYS A CA 1
ATOM 712 C C . LYS A 1 90 ? -12.336 23.594 1.735 1 97.88 90 LYS A C 1
ATOM 714 O O . LYS A 1 90 ? -13.188 22.719 1.667 1 97.88 90 LYS A O 1
ATOM 719 N N . ILE A 1 91 ? -11.711 23.844 2.836 1 97.94 91 ILE A N 1
ATOM 720 C CA . ILE A 1 91 ? -12.07 23.188 4.09 1 97.94 91 ILE A CA 1
ATOM 721 C C . ILE A 1 91 ? -13.531 23.484 4.426 1 97.94 91 ILE A C 1
ATOM 723 O O . ILE A 1 91 ? -14.289 22.578 4.773 1 97.94 91 ILE A O 1
ATOM 727 N N . ASN A 1 92 ? -13.914 24.703 4.281 1 96.75 92 ASN A N 1
ATOM 728 C CA . ASN A 1 92 ? -15.273 25.125 4.594 1 96.75 92 ASN A CA 1
ATOM 729 C C . ASN A 1 92 ? -16.281 24.5 3.629 1 96.75 92 ASN A C 1
ATOM 731 O O . ASN A 1 92 ? -17.406 24.203 4.016 1 96.75 92 ASN A O 1
ATOM 735 N N . GLU A 1 93 ? -15.922 24.359 2.373 1 95.81 93 GLU A N 1
ATOM 736 C CA . GLU A 1 93 ? -16.766 23.672 1.396 1 95.81 93 GLU A CA 1
ATOM 737 C C . GLU A 1 93 ? -16.953 22.203 1.758 1 95.81 93 GLU A C 1
ATOM 739 O O . GLU A 1 93 ? -18.047 21.656 1.578 1 95.81 93 GLU A O 1
ATOM 744 N N . LEU A 1 94 ? -15.898 21.641 2.242 1 94.12 94 LEU A N 1
ATOM 745 C CA . LEU A 1 94 ? -15.938 20.234 2.645 1 94.12 94 LEU A CA 1
ATOM 746 C C . LEU A 1 94 ? -16.797 20.047 3.891 1 94.12 94 LEU A C 1
ATOM 748 O O . LEU A 1 94 ? -17.688 19.203 3.916 1 94.12 94 LEU A O 1
ATOM 752 N N . ASN A 1 95 ? -16.562 20.812 4.902 1 95.44 95 ASN A N 1
ATOM 753 C CA . ASN A 1 95 ? -17.297 20.797 6.16 1 95.44 95 ASN A CA 1
ATOM 754 C C . ASN A 1 95 ? -16.984 22.031 7.008 1 95.44 95 ASN A C 1
ATOM 756 O O . ASN A 1 95 ? -15.938 22.109 7.648 1 95.44 95 ASN A O 1
ATOM 760 N N . PRO A 1 96 ? -17.875 22.938 7.078 1 94.75 96 PRO A N 1
ATOM 761 C CA . PRO A 1 96 ? -17.625 24.188 7.805 1 94.75 96 PRO A CA 1
ATOM 762 C C . PRO A 1 96 ? -17.359 23.953 9.297 1 94.75 96 PRO A C 1
ATOM 764 O O . PRO A 1 96 ? -16.734 24.797 9.945 1 94.75 96 PRO A O 1
ATOM 767 N N . GLN A 1 97 ? -17.781 22.828 9.812 1 96.56 97 GLN A N 1
ATOM 768 C CA . GLN A 1 97 ? -17.672 22.547 11.242 1 96.56 97 GLN A CA 1
ATOM 769 C C . GLN A 1 97 ? -16.219 22.234 11.625 1 96.56 97 GLN A C 1
ATOM 771 O O . GLN A 1 97 ? -15.844 22.328 12.789 1 96.56 97 GLN A O 1
ATOM 776 N N . ILE A 1 98 ? -15.414 21.906 10.656 1 97.06 98 ILE A N 1
ATOM 777 C CA . ILE A 1 98 ? -14.039 21.516 10.938 1 97.06 98 ILE A CA 1
ATOM 778 C C . ILE A 1 98 ? -13.297 22.672 11.594 1 97.06 98 ILE A C 1
ATOM 780 O O . ILE A 1 98 ? -12.672 22.5 12.648 1 97.06 98 ILE A O 1
ATOM 784 N N . LEU A 1 99 ? -13.398 23.812 11.023 1 97.12 99 LEU A N 1
ATOM 785 C CA . LEU A 1 99 ? -12.703 24.969 11.562 1 97.12 99 LEU A CA 1
ATOM 786 C C . LEU A 1 99 ? -13.516 25.625 12.68 1 97.12 99 LEU A C 1
ATOM 788 O O . LEU A 1 99 ? -12.953 26.109 13.664 1 97.12 99 LEU A O 1
ATOM 792 N N . ASP A 1 100 ? -14.836 25.531 12.625 1 95.5 100 ASP A N 1
ATOM 793 C CA . ASP A 1 100 ? -15.711 26.141 13.625 1 95.5 100 ASP A CA 1
ATOM 794 C C . ASP A 1 100 ? -15.516 25.469 14.992 1 95.5 100 ASP A C 1
ATOM 796 O O . ASP A 1 100 ? -15.594 26.141 16.031 1 95.5 100 ASP A O 1
ATOM 800 N N . GLU A 1 101 ? -15.266 24.188 14.945 1 95.44 101 GLU A N 1
ATOM 801 C CA . GLU A 1 101 ? -15.164 23.422 16.188 1 95.44 101 GLU A CA 1
ATOM 802 C C . GLU A 1 101 ? -13.719 23.297 16.641 1 95.44 101 GLU A C 1
ATOM 804 O O . GLU A 1 101 ? -13.445 22.719 17.703 1 95.44 101 GLU A O 1
ATOM 809 N N . ASN A 1 102 ? -12.859 23.797 15.898 1 96.62 102 ASN A N 1
ATOM 810 C CA . ASN A 1 102 ? -11.438 23.766 16.219 1 96.62 102 ASN A CA 1
ATOM 811 C C . ASN A 1 102 ? -10.789 25.125 16.016 1 96.62 102 ASN A C 1
ATOM 813 O O . ASN A 1 102 ? -10.062 25.344 15.031 1 96.62 102 ASN A O 1
ATOM 817 N N . GLN A 1 103 ? -10.93 25.969 17 1 96.12 103 GLN A N 1
ATOM 818 C CA . GLN A 1 103 ? -10.5 27.359 16.891 1 96.12 103 GLN A CA 1
ATOM 819 C C . GLN A 1 103 ? -8.977 27.453 16.812 1 96.12 103 GLN A C 1
ATOM 821 O O . GLN A 1 103 ? -8.445 28.344 16.141 1 96.12 103 GLN A O 1
ATOM 826 N N . SER A 1 104 ? -8.391 26.531 17.469 1 97.56 104 SER A N 1
ATOM 827 C CA . SER A 1 104 ? -6.93 26.516 17.422 1 97.56 104 SER A CA 1
ATOM 828 C C . SER A 1 104 ? -6.41 26.281 16.016 1 97.56 104 SER A C 1
ATOM 830 O O . SER A 1 104 ? -5.5 26.969 15.555 1 97.56 104 SER A O 1
ATOM 832 N N . LEU A 1 105 ? -7.012 25.312 15.383 1 98.12 105 LEU A N 1
ATOM 833 C CA . LEU A 1 105 ? -6.629 25.016 14.008 1 98.12 105 LEU A CA 1
ATOM 834 C C . LEU A 1 105 ? -6.93 26.188 13.086 1 98.12 105 LEU A C 1
ATOM 836 O O . LEU A 1 105 ? -6.113 26.531 12.227 1 98.12 105 LEU A O 1
ATOM 840 N N . HIS A 1 106 ? -8.07 26.766 13.242 1 98.19 106 HIS A N 1
ATOM 841 C CA . HIS A 1 106 ? -8.453 27.906 12.422 1 98.19 106 HIS A CA 1
ATOM 842 C C . HIS A 1 106 ? -7.48 29.078 12.609 1 98.19 106 HIS A C 1
ATOM 844 O O . HIS A 1 106 ? -7.059 29.703 11.633 1 98.19 106 HIS A O 1
ATOM 850 N N . PHE A 1 107 ? -7.117 29.375 13.82 1 98.38 107 PHE A N 1
ATOM 851 C CA . PHE A 1 107 ? -6.191 30.469 14.102 1 98.38 107 PHE A CA 1
ATOM 852 C C . PHE A 1 107 ? -4.824 30.188 13.484 1 98.38 107 PHE A C 1
ATOM 854 O O . PHE A 1 107 ? -4.18 31.109 12.961 1 98.38 107 PHE A O 1
ATOM 861 N N . SER A 1 108 ? -4.43 28.938 13.555 1 98.31 108 SER A N 1
ATOM 862 C CA . SER A 1 108 ? -3.15 28.562 12.961 1 98.31 108 SER A CA 1
ATOM 863 C C . SER A 1 108 ? -3.146 28.812 11.461 1 98.31 108 SER A C 1
ATOM 865 O O . SER A 1 108 ? -2.139 29.25 10.898 1 98.31 108 SER A O 1
ATOM 867 N N . LEU A 1 109 ? -4.234 28.484 10.836 1 98.62 109 LEU A N 1
ATOM 868 C CA . LEU A 1 109 ? -4.363 28.734 9.398 1 98.62 109 LEU A CA 1
ATOM 869 C C . LEU A 1 109 ? -4.344 30.234 9.102 1 98.62 109 LEU A C 1
ATOM 871 O O . LEU A 1 109 ? -3.66 30.672 8.172 1 98.62 109 LEU A O 1
ATOM 875 N N . LEU A 1 110 ? -5.051 31 9.859 1 98.31 110 LEU A N 1
ATOM 876 C CA . LEU A 1 110 ? -5.066 32.438 9.68 1 98.31 110 LEU A CA 1
ATOM 877 C C . LEU A 1 110 ? -3.68 33.031 9.914 1 98.31 110 LEU A C 1
ATOM 879 O O . LEU A 1 110 ? -3.254 33.938 9.188 1 98.31 110 LEU A O 1
ATOM 883 N N . ARG A 1 111 ? -3.062 32.531 10.914 1 98.19 111 ARG A N 1
ATOM 884 C CA . ARG A 1 111 ? -1.695 32.969 11.18 1 98.19 111 ARG A CA 1
ATOM 885 C C . ARG A 1 111 ? -0.788 32.688 9.984 1 98.19 111 ARG A C 1
ATOM 887 O O . ARG A 1 111 ? 0.035 33.5 9.609 1 98.19 111 ARG A O 1
ATOM 894 N N . LEU A 1 112 ? -0.929 31.5 9.453 1 98 112 LEU A N 1
ATOM 895 C CA . LEU A 1 112 ? -0.158 31.141 8.273 1 98 112 LEU A CA 1
ATOM 896 C C . LEU A 1 112 ? -0.449 32.094 7.121 1 98 112 LEU A C 1
ATOM 898 O O . LEU A 1 112 ? 0.461 32.469 6.387 1 98 112 LEU A O 1
ATOM 902 N N . GLN A 1 113 ? -1.702 32.438 6.914 1 98.12 113 GLN A N 1
ATOM 903 C CA . GLN A 1 113 ? -2.068 33.375 5.871 1 98.12 113 GLN A CA 1
ATOM 904 C C . GLN A 1 113 ? -1.396 34.75 6.098 1 98.12 113 GLN A C 1
ATOM 906 O O . GLN A 1 113 ? -0.936 35.375 5.148 1 98.12 113 GLN A O 1
ATOM 911 N N . LEU A 1 114 ? -1.368 35.156 7.332 1 97.88 114 LEU A N 1
ATOM 912 C CA . LEU A 1 114 ? -0.694 36.406 7.664 1 97.88 114 LEU A CA 1
ATOM 913 C C . LEU A 1 114 ? 0.788 36.312 7.312 1 97.88 114 LEU A C 1
ATOM 915 O O . LEU A 1 114 ? 1.347 37.281 6.766 1 97.88 114 LEU A O 1
ATOM 919 N N . ILE A 1 115 ? 1.399 35.219 7.68 1 96.69 115 ILE A N 1
ATOM 920 C CA . ILE A 1 115 ? 2.812 35.031 7.375 1 96.69 115 ILE A CA 1
ATOM 921 C C . ILE A 1 115 ? 3.039 35.156 5.871 1 96.69 115 ILE A C 1
ATOM 923 O O . ILE A 1 115 ? 3.982 35.812 5.434 1 96.69 115 ILE A O 1
ATOM 927 N N . GLU A 1 116 ? 2.186 34.562 5.051 1 96.56 116 GLU A N 1
ATOM 928 C CA . GLU A 1 116 ? 2.312 34.625 3.596 1 96.56 116 GLU A CA 1
ATOM 929 C C . GLU A 1 116 ? 2.145 36.062 3.098 1 96.56 116 GLU A C 1
ATOM 931 O O . GLU A 1 116 ? 2.838 36.5 2.172 1 96.56 116 GLU A O 1
ATOM 936 N N . LEU A 1 117 ? 1.206 36.812 3.688 1 95.5 117 LEU A N 1
ATOM 937 C CA . LEU A 1 117 ? 1.016 38.219 3.322 1 95.5 117 LEU A CA 1
ATOM 938 C C . LEU A 1 117 ? 2.26 39.031 3.643 1 95.5 117 LEU A C 1
ATOM 940 O O . LEU A 1 117 ? 2.668 39.875 2.854 1 95.5 117 LEU A O 1
ATOM 944 N N . ILE A 1 118 ? 2.844 38.75 4.781 1 94.62 118 ILE A N 1
ATOM 945 C CA . ILE A 1 118 ? 4.051 39.469 5.188 1 94.62 118 ILE A CA 1
ATOM 946 C C . ILE A 1 118 ? 5.191 39.156 4.227 1 94.62 118 ILE A C 1
ATOM 948 O O . ILE A 1 118 ? 5.941 40.031 3.824 1 94.62 118 ILE A O 1
ATOM 952 N N . ARG A 1 119 ? 5.27 37.875 3.852 1 91.69 119 ARG A N 1
ATOM 953 C CA . ARG A 1 119 ? 6.293 37.438 2.896 1 91.69 119 ARG A CA 1
ATOM 954 C C . ARG A 1 119 ? 6.184 38.25 1.598 1 91.69 119 ARG A C 1
ATOM 956 O O . ARG A 1 119 ? 7.195 38.656 1.032 1 91.69 119 ARG A O 1
ATOM 963 N N . VAL A 1 120 ? 4.992 38.406 1.145 1 90.56 120 VAL A N 1
ATOM 964 C CA . VAL A 1 120 ? 4.75 39.094 -0.106 1 90.56 120 VAL A CA 1
ATOM 965 C C . VAL A 1 120 ? 5.105 40.594 0.06 1 90.56 120 VAL A C 1
ATOM 967 O O . VAL A 1 120 ? 5.734 41.188 -0.818 1 90.56 120 VAL A O 1
ATOM 970 N N . CYS A 1 121 ? 4.793 41.156 1.212 1 89.62 121 CYS A N 1
ATOM 971 C CA . CYS A 1 121 ? 5.004 42.562 1.459 1 89.62 121 CYS A CA 1
ATOM 972 C C . CYS A 1 121 ? 6.477 42.875 1.686 1 89.62 121 CYS A C 1
ATOM 974 O O . CYS A 1 121 ? 6.938 44 1.409 1 89.62 121 CYS A O 1
ATOM 976 N N . THR A 1 122 ? 7.207 41.969 2.174 1 84.75 122 THR A N 1
ATOM 977 C CA . THR A 1 122 ? 8.602 42.219 2.518 1 84.75 122 THR A CA 1
ATOM 978 C C . THR A 1 122 ? 9.531 41.75 1.396 1 84.75 122 THR A C 1
ATOM 980 O O . THR A 1 122 ? 10.75 41.875 1.507 1 84.75 122 THR A O 1
ATOM 983 N N . SER A 1 123 ? 8.969 41.188 0.349 1 83.75 123 SER A N 1
ATOM 984 C CA . SER A 1 123 ? 9.781 40.719 -0.779 1 83.75 123 SER A CA 1
ATOM 985 C C . SER A 1 123 ? 10.367 41.906 -1.548 1 83.75 123 SER A C 1
ATOM 987 O O . SER A 1 123 ? 11.359 41.75 -2.266 1 83.75 123 SER A O 1
ATOM 989 N N . THR A 1 124 ? 9.75 43.094 -1.427 1 82.31 124 THR A N 1
ATOM 990 C CA . THR A 1 124 ? 10.273 44.312 -2.008 1 82.31 124 THR A CA 1
ATOM 991 C C . THR A 1 124 ? 10.547 45.375 -0.921 1 82.31 124 THR A C 1
ATOM 993 O O . THR A 1 124 ? 9.82 45.438 0.071 1 82.31 124 THR A O 1
ATOM 996 N N . PRO A 1 125 ? 11.688 46.062 -0.895 1 77.38 125 PRO A N 1
ATOM 997 C CA . PRO A 1 125 ? 12.07 47 0.147 1 77.38 125 PRO A CA 1
ATOM 998 C C . PRO A 1 125 ? 10.953 48 0.479 1 77.38 125 PRO A C 1
ATOM 1000 O O . PRO A 1 125 ? 10.773 48.375 1.644 1 77.38 125 PRO A O 1
ATOM 1003 N N . ASP A 1 126 ? 10.133 48.438 -0.462 1 79.81 126 ASP A N 1
ATOM 1004 C CA . ASP A 1 126 ? 9.062 49.406 -0.209 1 79.81 126 ASP A CA 1
ATOM 1005 C C . ASP A 1 126 ? 7.691 48.75 -0.343 1 79.81 126 ASP A C 1
ATOM 1007 O O . ASP A 1 126 ? 6.742 49.375 -0.807 1 79.81 126 ASP A O 1
ATOM 1011 N N . GLY A 1 127 ? 7.715 47.562 0.151 1 84.88 127 GLY A N 1
ATOM 1012 C CA . GLY A 1 127 ? 6.441 46.875 0.022 1 84.88 127 GLY A CA 1
ATOM 1013 C C . GLY A 1 127 ? 5.375 47.406 0.956 1 84.88 127 GLY A C 1
ATOM 1014 O O . GLY A 1 127 ? 5.68 47.844 2.061 1 84.88 127 GLY A O 1
ATOM 1015 N N . ASP A 1 128 ? 4.121 47.438 0.511 1 91 128 ASP A N 1
ATOM 1016 C CA . ASP A 1 128 ? 2.965 47.906 1.277 1 91 128 ASP A CA 1
ATOM 1017 C C . ASP A 1 128 ? 2.535 46.844 2.297 1 91 128 ASP A C 1
ATOM 1019 O O . ASP A 1 128 ? 2.117 45.75 1.924 1 91 128 ASP A O 1
ATOM 1023 N N . ILE A 1 129 ? 2.701 47.125 3.57 1 91.88 129 ILE A N 1
ATOM 1024 C CA . ILE A 1 129 ? 2.404 46.188 4.629 1 91.88 129 ILE A CA 1
ATOM 1025 C C . ILE A 1 129 ? 0.929 46.281 5.012 1 91.88 129 ILE A C 1
ATOM 1027 O O . ILE A 1 129 ? 0.441 45.469 5.828 1 91.88 129 ILE A O 1
ATOM 1031 N N . SER A 1 130 ? 0.177 47.25 4.477 1 94.62 130 SER A N 1
ATOM 1032 C CA . SER A 1 130 ? -1.208 47.531 4.844 1 94.62 130 SER A CA 1
ATOM 1033 C C . SER A 1 130 ? -2.07 46.281 4.734 1 94.62 130 SER A C 1
ATOM 1035 O O . SER A 1 130 ? -2.869 46 5.629 1 94.62 130 SER A O 1
ATOM 1037 N N . PRO A 1 131 ? -1.917 45.531 3.637 1 95 131 PRO A N 1
ATOM 1038 C CA . PRO A 1 131 ? -2.748 44.344 3.543 1 95 131 PRO A CA 1
ATOM 1039 C C . PRO A 1 131 ? -2.521 43.375 4.703 1 95 131 PRO A C 1
ATOM 1041 O O . PRO A 1 131 ? -3.475 42.781 5.207 1 95 131 PRO A O 1
ATOM 1044 N N . ALA A 1 132 ? -1.326 43.156 5.145 1 96.06 132 ALA A N 1
ATOM 1045 C CA . ALA A 1 132 ? -1.002 42.281 6.266 1 96.06 132 ALA A CA 1
ATOM 1046 C C . ALA A 1 132 ? -1.609 42.812 7.562 1 96.06 132 ALA A C 1
ATOM 1048 O O . ALA A 1 132 ? -2.195 42.031 8.336 1 96.06 132 ALA A O 1
ATOM 1049 N N . LEU A 1 133 ? -1.451 44.125 7.746 1 96.06 133 LEU A N 1
ATOM 1050 C CA . LEU A 1 133 ? -1.981 44.719 8.961 1 96.06 133 LEU A CA 1
ATOM 1051 C C . LEU A 1 133 ? -3.504 44.656 8.992 1 96.06 133 LEU A C 1
ATOM 1053 O O . LEU A 1 133 ? -4.098 44.406 10.039 1 96.06 133 LEU A O 1
ATOM 1057 N N . GLU A 1 134 ? -4.121 44.906 7.855 1 97.06 134 GLU A N 1
ATOM 1058 C CA . GLU A 1 134 ? -5.578 44.844 7.754 1 97.06 134 GLU A CA 1
ATOM 1059 C C . GLU A 1 134 ? -6.07 43.438 8.047 1 97.06 134 GLU A C 1
ATOM 1061 O O . GLU A 1 134 ? -7.07 43.25 8.742 1 97.06 134 GLU A O 1
ATOM 1066 N N . PHE A 1 135 ? -5.402 42.469 7.516 1 97.56 135 PHE A N 1
ATOM 1067 C CA . PHE A 1 135 ? -5.773 41.094 7.742 1 97.56 135 PHE A CA 1
ATOM 1068 C C . PHE A 1 135 ? -5.641 40.719 9.219 1 97.56 135 PHE A C 1
ATOM 1070 O O . PHE A 1 135 ? -6.52 40.062 9.781 1 97.56 135 PHE A O 1
ATOM 1077 N N . ALA A 1 136 ? -4.543 41.062 9.844 1 97.81 136 ALA A N 1
ATOM 1078 C CA . ALA A 1 136 ? -4.32 40.781 11.266 1 97.81 136 ALA A CA 1
ATOM 1079 C C . ALA A 1 136 ? -5.426 41.375 12.117 1 97.81 136 ALA A C 1
ATOM 1081 O O . ALA A 1 136 ? -5.941 40.75 13.031 1 97.81 136 ALA A O 1
ATOM 1082 N N . THR A 1 137 ? -5.734 42.562 11.789 1 96.94 137 THR A N 1
ATOM 1083 C CA . THR A 1 137 ? -6.711 43.312 12.578 1 96.94 137 THR A CA 1
ATOM 1084 C C . THR A 1 137 ? -8.109 42.75 12.375 1 96.94 137 THR A C 1
ATOM 1086 O O . THR A 1 137 ? -8.891 42.656 13.32 1 96.94 137 THR A O 1
ATOM 1089 N N . SER A 1 138 ? -8.469 42.344 11.172 1 97.44 138 SER A N 1
ATOM 1090 C CA . SER A 1 138 ? -9.828 41.938 10.859 1 97.44 138 SER A CA 1
ATOM 1091 C C . SER A 1 138 ? -10.047 40.469 11.172 1 97.44 138 SER A C 1
ATOM 1093 O O . SER A 1 138 ? -11.133 40.062 11.586 1 97.44 138 SER A O 1
ATOM 1095 N N . GLN A 1 139 ? -9.055 39.625 11.016 1 97.12 139 GLN A N 1
ATOM 1096 C CA . GLN A 1 139 ? -9.273 38.156 11.07 1 97.12 139 GLN A CA 1
ATOM 1097 C C . GLN A 1 139 ? -8.68 37.562 12.336 1 97.12 139 GLN A C 1
ATOM 1099 O O . GLN A 1 139 ? -9.234 36.625 12.914 1 97.12 139 GLN A O 1
ATOM 1104 N N . LEU A 1 140 ? -7.543 38.062 12.828 1 97.88 140 LEU A N 1
ATOM 1105 C CA . LEU A 1 140 ? -6.832 37.438 13.93 1 97.88 140 LEU A CA 1
ATOM 1106 C C . LEU A 1 140 ? -7.098 38.188 15.242 1 97.88 140 LEU A C 1
ATOM 1108 O O . LEU A 1 140 ? -7.348 37.531 16.266 1 97.88 140 LEU A O 1
ATOM 1112 N N . ALA A 1 141 ? -7.129 39.469 15.227 1 96.62 141 ALA A N 1
ATOM 1113 C CA . ALA A 1 141 ? -7.223 40.281 16.438 1 96.62 141 ALA A CA 1
ATOM 1114 C C . ALA A 1 141 ? -8.492 39.938 17.219 1 96.62 141 ALA A C 1
ATOM 1116 O O . ALA A 1 141 ? -8.445 39.844 18.453 1 96.62 141 ALA A O 1
ATOM 1117 N N . PRO A 1 142 ? -9.633 39.812 16.547 1 96.38 142 PRO A N 1
ATOM 1118 C CA . PRO A 1 142 ? -10.852 39.5 17.297 1 96.38 142 PRO A CA 1
ATOM 1119 C C . PRO A 1 142 ? -10.789 38.156 18 1 96.38 142 PRO A C 1
ATOM 1121 O O . PRO A 1 142 ? -11.492 37.938 19 1 96.38 142 PRO A O 1
ATOM 1124 N N . ARG A 1 143 ? -9.922 37.25 17.547 1 95.75 143 ARG A N 1
ATOM 1125 C CA . ARG A 1 143 ? -9.844 35.906 18.078 1 95.75 143 ARG A CA 1
ATOM 1126 C C . ARG A 1 143 ? -8.727 35.781 19.094 1 95.75 143 ARG A C 1
ATOM 1128 O O . ARG A 1 143 ? -8.742 34.875 19.938 1 95.75 143 ARG A O 1
ATOM 1135 N N . ALA A 1 144 ? -7.855 36.594 19.141 1 94.31 144 ALA A N 1
ATOM 1136 C CA . ALA A 1 144 ? -6.609 36.5 19.906 1 94.31 144 ALA A CA 1
ATOM 1137 C C . ALA A 1 144 ? -6.883 36.5 21.406 1 94.31 144 ALA A C 1
ATOM 1139 O O . ALA A 1 144 ? -6.277 35.75 22.141 1 94.31 144 ALA A O 1
ATOM 1140 N N . PRO A 1 145 ? -7.898 37.344 21.859 1 93 145 PRO A N 1
ATOM 1141 C CA . PRO A 1 145 ? -8.102 37.406 23.312 1 93 145 PRO A CA 1
ATOM 1142 C C . PRO A 1 145 ? -8.711 36.125 23.891 1 93 145 PRO A C 1
ATOM 1144 O O . PRO A 1 145 ? -8.695 35.938 25.109 1 93 145 PRO A O 1
ATOM 1147 N N . THR A 1 146 ? -9.227 35.344 23.047 1 93.75 146 THR A N 1
ATOM 1148 C CA . THR A 1 146 ? -9.938 34.156 23.516 1 93.75 146 THR A CA 1
ATOM 1149 C C . THR A 1 146 ? -8.961 33.094 24.047 1 93.75 146 THR A C 1
ATOM 1151 O O . THR A 1 146 ? -9.359 32.188 24.75 1 93.75 146 THR A O 1
ATOM 1154 N N . ASN A 1 147 ? -7.676 33.281 23.719 1 94.69 147 ASN A N 1
ATOM 1155 C CA . ASN A 1 147 ? -6.633 32.344 24.109 1 94.69 147 ASN A CA 1
ATOM 1156 C C . ASN A 1 147 ? -5.27 33 24.203 1 94.69 147 ASN A C 1
ATOM 1158 O O . ASN A 1 147 ? -4.781 33.562 23.203 1 94.69 147 ASN A O 1
ATOM 1162 N N . PRO A 1 148 ? -4.711 32.938 25.359 1 96.06 148 PRO A N 1
ATOM 1163 C CA . PRO A 1 148 ? -3.416 33.594 25.531 1 96.06 148 PRO A CA 1
ATOM 1164 C C . PRO A 1 148 ? -2.389 33.156 24.484 1 96.06 148 PRO A C 1
ATOM 1166 O O . PRO A 1 148 ? -1.556 33.938 24.047 1 96.06 148 PRO A O 1
ATOM 1169 N N . GLN A 1 149 ? -2.42 31.938 24.141 1 96.5 149 GLN A N 1
ATOM 1170 C CA . GLN A 1 149 ? -1.495 31.438 23.125 1 96.5 149 GLN A CA 1
ATOM 1171 C C . GLN A 1 149 ? -1.715 32.125 21.797 1 96.5 149 GLN A C 1
ATOM 1173 O O . GLN A 1 149 ? -0.766 32.344 21.031 1 96.5 149 GLN A O 1
ATOM 1178 N N . PHE A 1 150 ? -2.916 32.531 21.469 1 97.25 150 PHE A N 1
ATOM 1179 C CA . PHE A 1 150 ? -3.23 33.219 20.219 1 97.25 150 PHE A CA 1
ATOM 1180 C C . PHE A 1 150 ? -2.572 34.594 20.188 1 97.25 150 PHE A C 1
ATOM 1182 O O . PHE A 1 150 ? -2.033 35 19.156 1 97.25 150 PHE A O 1
ATOM 1189 N N . LEU A 1 151 ? -2.652 35.188 21.312 1 96.31 151 LEU A N 1
ATOM 1190 C CA . LEU A 1 151 ? -2.053 36.531 21.422 1 96.31 151 LEU A CA 1
ATOM 1191 C C . LEU A 1 151 ? -0.543 36.438 21.219 1 96.31 151 LEU A C 1
ATOM 1193 O O . LEU A 1 151 ? 0.029 37.281 20.5 1 96.31 151 LEU A O 1
ATOM 1197 N N . GLU A 1 152 ? 0.043 35.531 21.875 1 95.75 152 GLU A N 1
ATOM 1198 C CA . GLU A 1 152 ? 1.483 35.344 21.734 1 95.75 152 GLU A CA 1
ATOM 1199 C C . GLU A 1 152 ? 1.864 35.031 20.281 1 95.75 152 GLU A C 1
ATOM 1201 O O . GLU A 1 152 ? 2.834 35.562 19.766 1 95.75 152 GLU A O 1
ATOM 1206 N N . ASP A 1 153 ? 1.119 34.188 19.688 1 96.31 153 ASP A N 1
ATOM 1207 C CA . ASP A 1 153 ? 1.378 33.781 18.312 1 96.31 153 ASP A CA 1
ATOM 1208 C C . ASP A 1 153 ? 1.22 34.969 17.359 1 96.31 153 ASP A C 1
ATOM 1210 O O . ASP A 1 153 ? 2.006 35.125 16.422 1 96.31 153 ASP A O 1
ATOM 1214 N N . LEU A 1 154 ? 0.186 35.781 17.562 1 96.75 154 LEU A N 1
ATOM 1215 C CA . LEU A 1 154 ? -0.041 36.969 16.734 1 96.75 154 LEU A CA 1
ATOM 1216 C C . LEU A 1 154 ? 1.107 37.938 16.875 1 96.75 154 LEU A C 1
ATOM 1218 O O . LEU A 1 154 ? 1.601 38.469 15.867 1 96.75 154 LEU A O 1
ATOM 1222 N N . GLU A 1 155 ? 1.535 38.125 18.031 1 94.81 155 GLU A N 1
ATOM 1223 C CA . GLU A 1 155 ? 2.637 39.062 18.297 1 94.81 155 GLU A CA 1
ATOM 1224 C C . GLU A 1 155 ? 3.918 38.594 17.609 1 94.81 155 GLU A C 1
ATOM 1226 O O . GLU A 1 155 ? 4.617 39.375 16.984 1 94.81 155 GLU A O 1
ATOM 1231 N N . ARG A 1 156 ? 4.172 37.375 17.797 1 94.12 156 ARG A N 1
ATOM 1232 C CA . ARG A 1 156 ? 5.359 36.812 17.156 1 94.12 156 ARG A CA 1
ATOM 1233 C C . ARG A 1 156 ? 5.297 36.969 15.648 1 94.12 156 ARG A C 1
ATOM 1235 O O . ARG A 1 156 ? 6.301 37.281 15.008 1 94.12 156 ARG A O 1
ATOM 1242 N N . THR A 1 157 ? 4.184 36.719 15.078 1 95.62 157 THR A N 1
ATOM 1243 C CA . THR A 1 157 ? 4.031 36.812 13.625 1 95.62 157 THR A CA 1
ATOM 1244 C C . THR A 1 157 ? 4.176 38.25 13.148 1 95.62 157 THR A C 1
ATOM 1246 O O . THR A 1 157 ? 4.848 38.5 12.148 1 95.62 157 THR A O 1
ATOM 1249 N N . LEU A 1 158 ? 3.594 39.25 13.875 1 93.94 158 LEU A N 1
ATOM 1250 C CA . LEU A 1 158 ? 3.676 40.656 13.5 1 93.94 158 LEU A CA 1
ATOM 1251 C C . LEU A 1 158 ? 5.105 41.156 13.625 1 93.94 158 LEU A C 1
ATOM 1253 O O . LEU A 1 158 ? 5.48 42.125 12.969 1 93.94 158 LEU A O 1
ATOM 1257 N N . ALA A 1 159 ? 5.906 40.5 14.477 1 92.44 159 ALA A N 1
ATOM 1258 C CA . ALA A 1 159 ? 7.309 40.875 14.648 1 92.44 159 ALA A CA 1
ATOM 1259 C C . ALA A 1 159 ? 8.086 40.719 13.344 1 92.44 159 ALA A C 1
ATOM 1261 O O . ALA A 1 159 ? 9.094 41.406 13.125 1 92.44 159 ALA A O 1
ATOM 1262 N N . LEU A 1 160 ? 7.586 39.906 12.508 1 92.75 160 LEU A N 1
ATOM 1263 C CA . LEU A 1 160 ? 8.234 39.688 11.219 1 92.75 160 LEU A CA 1
ATOM 1264 C C . LEU A 1 160 ? 8.211 40.938 10.367 1 92.75 160 LEU A C 1
ATOM 1266 O O . LEU A 1 160 ? 9.039 41.094 9.477 1 92.75 160 LEU A O 1
ATOM 1270 N N . LEU A 1 161 ? 7.262 41.812 10.57 1 89.19 161 LEU A N 1
ATOM 1271 C CA . LEU A 1 161 ? 7.145 43.062 9.836 1 89.19 161 LEU A CA 1
ATOM 1272 C C . LEU A 1 161 ? 8.211 44.062 10.281 1 89.19 161 LEU A C 1
ATOM 1274 O O . LEU A 1 161 ? 8.578 44.969 9.523 1 89.19 161 LEU A O 1
ATOM 1278 N N . ILE A 1 162 ? 8.648 43.875 11.469 1 83.81 162 ILE A N 1
ATOM 1279 C CA . ILE A 1 162 ? 9.547 44.844 12.086 1 83.81 162 ILE A CA 1
ATOM 1280 C C . ILE A 1 162 ? 10.992 44.438 11.828 1 83.81 162 ILE A C 1
ATOM 1282 O O . ILE A 1 162 ? 11.836 45.281 11.523 1 83.81 162 ILE A O 1
ATOM 1286 N N . PHE A 1 163 ? 11.281 43.156 11.875 1 81.94 163 PHE A N 1
ATOM 1287 C CA . PHE A 1 163 ? 12.656 42.688 11.766 1 81.94 163 PHE A CA 1
ATOM 1288 C C . PHE A 1 163 ? 12.953 42.188 10.359 1 81.94 163 PHE A C 1
ATOM 1290 O O . PHE A 1 163 ? 12.117 41.5 9.742 1 81.94 163 PHE A O 1
ATOM 1297 N N . PRO A 1 164 ? 14.156 42.562 9.898 1 77.25 164 PRO A N 1
ATOM 1298 C CA . PRO A 1 164 ? 14.539 42.062 8.578 1 77.25 164 PRO A CA 1
ATOM 1299 C C . PRO A 1 164 ? 14.711 40.531 8.555 1 77.25 164 PRO A C 1
ATOM 1301 O O . PRO A 1 164 ? 15.141 39.938 9.547 1 77.25 164 PRO A O 1
ATOM 1304 N N . SER A 1 165 ? 14.336 39.938 7.402 1 76 165 SER A N 1
ATOM 1305 C CA . SER A 1 165 ? 14.281 38.469 7.258 1 76 165 SER A CA 1
ATOM 1306 C C . SER A 1 165 ? 15.672 37.875 7.32 1 76 165 SER A C 1
ATOM 1308 O O . SER A 1 165 ? 15.82 36.688 7.664 1 76 165 SER A O 1
ATOM 1310 N N . ASP A 1 166 ? 16.734 38.594 7.043 1 76.19 166 ASP A N 1
ATOM 1311 C CA . ASP A 1 166 ? 18.078 38.062 6.98 1 76.19 166 ASP A CA 1
ATOM 1312 C C . ASP A 1 166 ? 18.703 37.969 8.375 1 76.19 166 ASP A C 1
ATOM 1314 O O . ASP A 1 166 ? 19.734 37.344 8.555 1 76.19 166 ASP A O 1
ATOM 1318 N N . ASN A 1 167 ? 18.109 38.469 9.398 1 80.69 167 ASN A N 1
ATOM 1319 C CA . ASN A 1 167 ? 18.672 38.469 10.742 1 80.69 167 ASN A CA 1
ATOM 1320 C C . ASN A 1 167 ? 17.609 38.125 11.797 1 80.69 167 ASN A C 1
ATOM 1322 O O . ASN A 1 167 ? 17.547 38.781 12.836 1 80.69 167 ASN A O 1
ATOM 1326 N N . LEU A 1 168 ? 16.906 37.188 11.461 1 83.25 168 LEU A N 1
ATOM 1327 C CA . LEU A 1 168 ? 15.812 36.844 12.367 1 83.25 168 LEU A CA 1
ATOM 1328 C C . LEU A 1 168 ? 16.297 35.906 13.469 1 83.25 168 LEU A C 1
ATOM 1330 O O . LEU A 1 168 ? 17.141 35.031 13.234 1 83.25 168 LEU A O 1
ATOM 1334 N N . ALA A 1 169 ? 15.828 36.188 14.672 1 87 169 ALA A N 1
ATOM 1335 C CA . ALA A 1 169 ? 15.992 35.219 15.734 1 87 169 ALA A CA 1
ATOM 1336 C C . ALA A 1 169 ? 15.43 33.844 15.328 1 87 169 ALA A C 1
ATOM 1338 O O . ALA A 1 169 ? 14.5 33.781 14.516 1 87 169 ALA A O 1
ATOM 1339 N N . PRO A 1 170 ? 15.992 32.781 15.875 1 86.31 170 PRO A N 1
ATOM 1340 C CA . PRO A 1 170 ? 15.578 31.438 15.484 1 86.31 170 PRO A CA 1
ATOM 1341 C C . PRO A 1 170 ? 14.07 31.219 15.609 1 86.31 170 PRO A C 1
ATOM 1343 O O . PRO A 1 170 ? 13.461 30.578 14.758 1 86.31 170 PRO A O 1
ATOM 1346 N N . GLY A 1 171 ? 13.531 31.781 16.625 1 86.75 171 GLY A N 1
ATOM 1347 C CA . GLY A 1 171 ? 12.094 31.641 16.812 1 86.75 171 GLY A CA 1
ATOM 1348 C C . GLY A 1 171 ? 11.273 32.281 15.711 1 86.75 171 GLY A C 1
ATOM 1349 O O . GLY A 1 171 ? 10.266 31.703 15.281 1 86.75 171 GLY A O 1
ATOM 1350 N N . LEU A 1 172 ? 11.727 33.344 15.219 1 89.62 172 LEU A N 1
ATOM 1351 C CA . LEU A 1 172 ? 11.016 34.031 14.141 1 89.62 172 LEU A CA 1
ATOM 1352 C C . LEU A 1 172 ? 11.32 33.406 12.789 1 89.62 172 LEU A C 1
ATOM 1354 O O . LEU A 1 172 ? 10.445 33.312 11.93 1 89.62 172 LEU A O 1
ATOM 1358 N N . ALA A 1 173 ? 12.539 32.906 12.68 1 89.88 173 ALA A N 1
ATOM 1359 C CA . ALA A 1 173 ? 12.953 32.281 11.43 1 89.88 173 ALA A CA 1
ATOM 1360 C C . ALA A 1 173 ? 12.148 31.016 11.164 1 89.88 173 ALA A C 1
ATOM 1362 O O . ALA A 1 173 ? 11.859 30.688 10.008 1 89.88 173 ALA A O 1
ATOM 1363 N N . SER A 1 174 ? 11.773 30.312 12.242 1 91.5 174 SER A N 1
ATOM 1364 C CA . SER A 1 174 ? 11.031 29.062 12.117 1 91.5 174 SER A CA 1
ATOM 1365 C C . SER A 1 174 ? 9.656 29.297 11.508 1 91.5 174 SER A C 1
ATOM 1367 O O . SER A 1 174 ? 9.086 28.406 10.891 1 91.5 174 SER A O 1
ATOM 1369 N N . LEU A 1 175 ? 9.148 30.516 11.68 1 92.94 175 LEU A N 1
ATOM 1370 C CA . LEU A 1 175 ? 7.84 30.844 11.141 1 92.94 175 LEU A CA 1
ATOM 1371 C C . LEU A 1 175 ? 7.871 30.875 9.617 1 92.94 175 LEU A C 1
ATOM 1373 O O . LEU A 1 175 ? 6.844 30.672 8.961 1 92.94 175 LEU A O 1
ATOM 1377 N N . LEU A 1 176 ? 9.062 31.156 9.125 1 91.56 176 LEU A N 1
ATOM 1378 C CA . LEU A 1 176 ? 9.203 31.281 7.676 1 91.56 176 LEU A CA 1
ATOM 1379 C C . LEU A 1 176 ? 9.633 29.969 7.051 1 91.56 176 LEU A C 1
ATOM 1381 O O . LEU A 1 176 ? 9.711 29.844 5.828 1 91.56 176 LEU A O 1
ATOM 1385 N N . ASP A 1 177 ? 9.883 28.969 7.879 1 92.25 177 ASP A N 1
ATOM 1386 C CA . ASP A 1 177 ? 10.305 27.641 7.426 1 92.25 177 ASP A CA 1
ATOM 1387 C C . ASP A 1 177 ? 9.133 26.859 6.852 1 92.25 177 ASP A C 1
ATOM 1389 O O . ASP A 1 177 ? 8.023 26.891 7.398 1 92.25 177 ASP A O 1
ATOM 1393 N N . PRO A 1 178 ? 9.375 26.094 5.777 1 92.62 178 PRO A N 1
ATOM 1394 C CA . PRO A 1 178 ? 8.32 25.281 5.168 1 92.62 178 PRO A CA 1
ATOM 1395 C C . PRO A 1 178 ? 7.766 24.219 6.121 1 92.62 178 PRO A C 1
ATOM 1397 O O . PRO A 1 178 ? 6.664 23.703 5.906 1 92.62 178 PRO A O 1
ATOM 1400 N N . SER A 1 179 ? 8.492 23.938 7.137 1 93.94 179 SER A N 1
ATOM 1401 C CA . SER A 1 179 ? 8.055 22.922 8.094 1 93.94 179 SER A CA 1
ATOM 1402 C C . SER A 1 179 ? 6.762 23.344 8.789 1 93.94 179 SER A C 1
ATOM 1404 O O . SER A 1 179 ? 5.941 22.5 9.148 1 93.94 179 SER A O 1
ATOM 1406 N N . LEU A 1 180 ? 6.605 24.625 8.953 1 95.25 180 LEU A N 1
ATOM 1407 C CA . LEU A 1 180 ? 5.379 25.109 9.586 1 95.25 180 LEU A CA 1
ATOM 1408 C C . LEU A 1 180 ? 4.16 24.766 8.734 1 95.25 180 LEU A C 1
ATOM 1410 O O . LEU A 1 180 ? 3.156 24.281 9.25 1 95.25 180 LEU A O 1
ATOM 1414 N N . ARG A 1 181 ? 4.27 25.047 7.414 1 96.5 181 ARG A N 1
ATOM 1415 C CA . ARG A 1 181 ? 3.188 24.688 6.5 1 96.5 181 ARG A CA 1
ATOM 1416 C C . ARG A 1 181 ? 2.916 23.188 6.527 1 96.5 181 ARG A C 1
ATOM 1418 O O . ARG A 1 181 ? 1.76 22.766 6.531 1 96.5 181 ARG A O 1
ATOM 1425 N N . LYS A 1 182 ? 3.984 22.406 6.586 1 95 182 LYS A N 1
ATOM 1426 C CA . LYS A 1 182 ? 3.85 20.953 6.605 1 95 182 LYS A CA 1
ATOM 1427 C C . LYS A 1 182 ? 3.125 20.484 7.863 1 95 182 LYS A C 1
ATOM 1429 O O . LYS A 1 182 ? 2.24 19.625 7.793 1 95 182 LYS A O 1
ATOM 1434 N N . GLU A 1 183 ? 3.504 21.031 8.922 1 96 183 GLU A N 1
ATOM 1435 C CA . GLU A 1 183 ? 2.891 20.672 10.195 1 96 183 GLU A CA 1
ATOM 1436 C C . GLU A 1 183 ? 1.399 21 10.203 1 96 183 GLU A C 1
ATOM 1438 O O . GLU A 1 183 ? 0.58 20.172 10.602 1 96 183 GLU A O 1
ATOM 1443 N N . ILE A 1 184 ? 1.066 22.156 9.805 1 97.31 184 ILE A N 1
ATOM 1444 C CA . ILE A 1 184 ? -0.325 22.594 9.82 1 97.31 184 ILE A CA 1
ATOM 1445 C C . ILE A 1 184 ? -1.134 21.781 8.812 1 97.31 184 ILE A C 1
ATOM 1447 O O . ILE A 1 184 ? -2.283 21.422 9.078 1 97.31 184 ILE A O 1
ATOM 1451 N N . ALA A 1 185 ? -0.537 21.469 7.605 1 97.31 185 ALA A N 1
ATOM 1452 C CA . ALA A 1 185 ? -1.205 20.625 6.625 1 97.31 185 ALA A CA 1
ATOM 1453 C C . ALA A 1 185 ? -1.547 19.266 7.227 1 97.31 185 ALA A C 1
ATOM 1455 O O . ALA A 1 185 ? -2.629 18.719 6.98 1 97.31 185 ALA A O 1
ATOM 1456 N N . THR A 1 186 ? -0.668 18.734 7.965 1 94 186 THR A N 1
ATOM 1457 C CA . THR A 1 186 ? -0.894 17.453 8.633 1 94 186 THR A CA 1
ATOM 1458 C C . THR A 1 186 ? -2.043 17.562 9.625 1 94 186 THR A C 1
ATOM 1460 O O . THR A 1 186 ? -2.922 16.703 9.664 1 94 186 THR A O 1
ATOM 1463 N N . ARG A 1 187 ? -2.012 18.609 10.422 1 96.94 187 ARG A N 1
ATOM 1464 C CA . ARG A 1 187 ? -3.076 18.812 11.398 1 96.94 187 ARG A CA 1
ATOM 1465 C C . ARG A 1 187 ? -4.43 18.969 10.711 1 96.94 187 ARG A C 1
ATOM 1467 O O . ARG A 1 187 ? -5.434 18.422 11.188 1 96.94 187 ARG A O 1
ATOM 1474 N N . VAL A 1 188 ? -4.426 19.656 9.633 1 97.69 188 VAL A N 1
ATOM 1475 C CA . VAL A 1 188 ? -5.652 19.844 8.867 1 97.69 188 VAL A CA 1
ATOM 1476 C C . VAL A 1 188 ? -6.141 18.5 8.344 1 97.69 188 VAL A C 1
ATOM 1478 O O . VAL A 1 188 ? -7.324 18.172 8.445 1 97.69 188 VAL A O 1
ATOM 1481 N N . ASN A 1 189 ? -5.246 17.766 7.789 1 94.44 189 ASN A N 1
ATOM 1482 C CA . ASN A 1 189 ? -5.594 16.438 7.293 1 94.44 189 ASN A CA 1
ATOM 1483 C C . ASN A 1 189 ? -6.211 15.562 8.391 1 94.44 189 ASN A C 1
ATOM 1485 O O . ASN A 1 189 ? -7.227 14.898 8.164 1 94.44 189 ASN A O 1
ATOM 1489 N N . GLU A 1 190 ? -5.609 15.594 9.484 1 95.06 190 GLU A N 1
ATOM 1490 C CA . GLU A 1 190 ? -6.098 14.812 10.617 1 95.06 190 GLU A CA 1
ATOM 1491 C C . GLU A 1 190 ? -7.496 15.266 11.039 1 95.06 190 GLU A C 1
ATOM 1493 O O . GLU A 1 190 ? -8.359 14.438 11.328 1 95.06 190 GLU A O 1
ATOM 1498 N N . ALA A 1 191 ? -7.672 16.547 11.078 1 96.5 191 ALA A N 1
ATOM 1499 C CA . ALA A 1 191 ? -8.969 17.094 11.461 1 96.5 191 ALA A CA 1
ATOM 1500 C C . ALA A 1 191 ? -10.055 16.688 10.469 1 96.5 191 ALA A C 1
ATOM 1502 O O . ALA A 1 191 ? -11.18 16.391 10.859 1 96.5 191 ALA A O 1
ATOM 1503 N N . ILE A 1 192 ? -9.742 16.719 9.219 1 96 192 ILE A N 1
ATOM 1504 C CA . ILE A 1 192 ? -10.703 16.328 8.188 1 96 192 ILE A CA 1
ATOM 1505 C C . ILE A 1 192 ? -11.055 14.852 8.359 1 96 192 ILE A C 1
ATOM 1507 O O . ILE A 1 192 ? -12.234 14.484 8.352 1 96 192 ILE A O 1
ATOM 1511 N N . LEU A 1 193 ? -10.055 14.047 8.516 1 92.88 193 LEU A N 1
ATOM 1512 C CA . LEU A 1 193 ? -10.281 12.617 8.703 1 92.88 193 LEU A CA 1
ATOM 1513 C C . LEU A 1 193 ? -11.156 12.367 9.922 1 92.88 193 LEU A C 1
ATOM 1515 O O . LEU A 1 193 ? -12.109 11.578 9.852 1 92.88 193 LEU A O 1
ATOM 1519 N N . GLU A 1 194 ? -10.867 13.031 10.969 1 92.69 194 GLU A N 1
ATOM 1520 C CA . GLU A 1 194 ? -11.648 12.906 12.195 1 92.69 194 GLU A CA 1
ATOM 1521 C C . GLU A 1 194 ? -13.102 13.312 11.961 1 92.69 194 GLU A C 1
ATOM 1523 O O . GLU A 1 194 ? -14.023 12.648 12.461 1 92.69 194 GLU A O 1
ATOM 1528 N N . SER A 1 195 ? -13.258 14.344 11.312 1 92.31 195 SER A N 1
ATOM 1529 C CA . SER A 1 195 ? -14.609 14.836 11.039 1 92.31 195 SER A CA 1
ATOM 1530 C C . SER A 1 195 ? -15.406 13.82 10.219 1 92.31 195 SER A C 1
ATOM 1532 O O . SER A 1 195 ? -16.641 13.836 10.242 1 92.31 195 SER A O 1
ATOM 1534 N N . GLN A 1 196 ? -14.789 12.984 9.453 1 89.25 196 GLN A N 1
ATOM 1535 C CA . GLN A 1 196 ? -15.43 11.984 8.609 1 89.25 196 GLN A CA 1
ATOM 1536 C C . GLN A 1 196 ? -15.492 10.633 9.32 1 89.25 196 GLN A C 1
ATOM 1538 O O . GLN A 1 196 ? -15.891 9.625 8.719 1 89.25 196 GLN A O 1
ATOM 1543 N N . GLY A 1 197 ? -15.055 10.539 10.531 1 87 197 GLY A N 1
ATOM 1544 C CA . GLY A 1 197 ? -15.086 9.312 11.305 1 87 197 GLY A CA 1
ATOM 1545 C C . GLY A 1 197 ? -13.961 8.352 10.953 1 87 197 GLY A C 1
ATOM 1546 O O . GLY A 1 197 ? -14.031 7.164 11.258 1 87 197 GLY A O 1
ATOM 1547 N N . ALA A 1 198 ? -13.008 8.844 10.234 1 85.69 198 ALA A N 1
ATOM 1548 C CA . ALA A 1 198 ? -11.867 8.023 9.844 1 85.69 198 ALA A CA 1
ATOM 1549 C C . ALA A 1 198 ? -10.719 8.156 10.844 1 85.69 198 ALA A C 1
ATOM 1551 O O . ALA A 1 198 ? -10.695 9.086 11.648 1 85.69 198 ALA A O 1
ATOM 1552 N N . ARG A 1 199 ? -9.836 7.238 10.766 1 84.75 199 ARG A N 1
ATOM 1553 C CA . ARG A 1 199 ? -8.656 7.281 11.633 1 84.75 199 ARG A CA 1
ATOM 1554 C C . ARG A 1 199 ? -7.672 8.344 11.164 1 84.75 199 ARG A C 1
ATOM 1556 O O . ARG A 1 199 ? -7.512 8.562 9.961 1 84.75 199 ARG A O 1
ATOM 1563 N N . LYS A 1 200 ? -6.965 8.859 12.117 1 87.5 200 LYS A N 1
ATOM 1564 C CA . LYS A 1 200 ? -5.996 9.914 11.836 1 87.5 200 LYS A CA 1
ATOM 1565 C C . LYS A 1 200 ? -4.746 9.352 11.164 1 87.5 200 LYS A C 1
ATOM 1567 O O . LYS A 1 200 ? -4.102 10.031 10.367 1 87.5 200 LYS A O 1
ATOM 1572 N N . GLU A 1 201 ? -4.457 8.148 11.57 1 87.5 201 GLU A N 1
ATOM 1573 C CA . GLU A 1 201 ? -3.275 7.5 11.016 1 87.5 201 GLU A CA 1
ATOM 1574 C C . GLU A 1 201 ? -3.627 6.152 10.391 1 87.5 201 GLU A C 1
ATOM 1576 O O . GLU A 1 201 ? -4.574 5.492 10.82 1 87.5 201 GLU A O 1
ATOM 1581 N N . ALA A 1 202 ? -2.811 5.871 9.375 1 90.69 202 ALA A N 1
ATOM 1582 C CA . ALA A 1 202 ? -3.01 4.574 8.727 1 90.69 202 ALA A CA 1
ATOM 1583 C C . ALA A 1 202 ? -2.621 3.434 9.664 1 90.69 202 ALA A C 1
ATOM 1585 O O . ALA A 1 202 ? -1.645 3.537 10.406 1 90.69 202 ALA A O 1
ATOM 1586 N N . ARG A 1 203 ? -3.344 2.355 9.57 1 89.81 203 ARG A N 1
ATOM 1587 C CA . ARG A 1 203 ? -3.07 1.164 10.367 1 89.81 203 ARG A CA 1
ATOM 1588 C C . ARG A 1 203 ? -1.661 0.642 10.102 1 89.81 203 ARG A C 1
ATOM 1590 O O . ARG A 1 203 ? -1.006 0.124 11.008 1 89.81 203 ARG A O 1
ATOM 1597 N N . LEU A 1 204 ? -1.226 0.793 8.953 1 92.81 204 LEU A N 1
ATOM 1598 C CA . LEU A 1 204 ? 0.092 0.313 8.555 1 92.81 204 LEU A CA 1
ATOM 1599 C C . LEU A 1 204 ? 1.188 0.974 9.383 1 92.81 204 LEU A C 1
ATOM 1601 O O . LEU A 1 204 ? 2.207 0.349 9.68 1 92.81 204 LEU A O 1
ATOM 1605 N N . ARG A 1 205 ? 0.983 2.244 9.672 1 90.69 205 ARG A N 1
ATOM 1606 C CA . ARG A 1 205 ? 1.964 2.953 10.484 1 90.69 205 ARG A CA 1
ATOM 1607 C C . ARG A 1 205 ? 2.137 2.281 11.844 1 90.69 205 ARG A C 1
ATOM 1609 O O . ARG A 1 205 ? 3.256 2.176 12.352 1 90.69 205 ARG A O 1
ATOM 1616 N N . GLY A 1 206 ? 1.049 1.834 12.438 1 86.38 206 GLY A N 1
ATOM 1617 C CA . GLY A 1 206 ? 1.108 1.111 13.695 1 86.38 206 GLY A CA 1
ATOM 1618 C C . GLY A 1 206 ? 1.899 -0.18 13.609 1 86.38 206 GLY A C 1
ATOM 1619 O O . GLY A 1 206 ? 2.635 -0.529 14.531 1 86.38 206 GLY A O 1
ATOM 1620 N N . LEU A 1 207 ? 1.727 -0.841 12.523 1 88.62 207 LEU A N 1
ATOM 1621 C CA . LEU A 1 207 ? 2.449 -2.09 12.312 1 88.62 207 LEU A CA 1
ATOM 1622 C C . LEU A 1 207 ? 3.953 -1.844 12.25 1 88.62 207 LEU A C 1
ATOM 1624 O O . LEU A 1 207 ? 4.738 -2.605 12.82 1 88.62 207 LEU A O 1
ATOM 1628 N N . VAL A 1 208 ? 4.316 -0.832 11.562 1 90.12 208 VAL A N 1
ATOM 1629 C CA . VAL A 1 208 ? 5.727 -0.492 11.41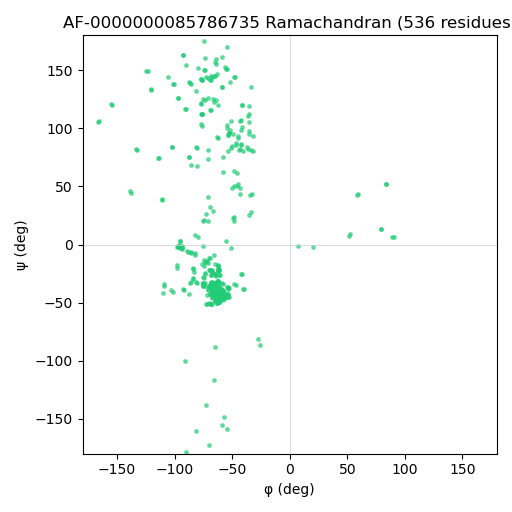4 1 90.12 208 VAL A CA 1
ATOM 1630 C C . VAL A 1 208 ? 6.305 -0.08 12.766 1 90.12 208 VAL A C 1
ATOM 1632 O O . VAL A 1 208 ? 7.434 -0.442 13.109 1 90.12 208 VAL A O 1
ATOM 1635 N N . LYS A 1 209 ? 5.543 0.67 13.523 1 85.38 209 LYS A N 1
ATOM 1636 C CA . LYS A 1 209 ? 5.965 1.062 14.859 1 85.38 209 LYS A CA 1
ATOM 1637 C C . LYS A 1 209 ? 6.191 -0.16 15.742 1 85.38 209 LYS A C 1
ATOM 1639 O O . LYS A 1 209 ? 7.168 -0.216 16.5 1 85.38 209 LYS A O 1
ATOM 1644 N N . LEU A 1 210 ? 5.27 -1.082 15.703 1 82.31 210 LEU A N 1
ATOM 1645 C CA . LEU A 1 210 ? 5.367 -2.314 16.484 1 82.31 210 LEU A CA 1
ATOM 1646 C C . LEU A 1 210 ? 6.648 -3.066 16.141 1 82.31 210 LEU A C 1
ATOM 1648 O O . LEU A 1 210 ? 7.332 -3.576 17.031 1 82.31 210 LEU A O 1
ATOM 1652 N N . ARG A 1 211 ? 6.895 -3.127 14.93 1 84.81 211 ARG A N 1
ATOM 1653 C CA . ARG A 1 211 ? 8.109 -3.812 14.5 1 84.81 211 ARG A CA 1
ATOM 1654 C C . ARG A 1 211 ? 9.352 -3.109 15.031 1 84.81 211 ARG A C 1
ATOM 1656 O O . ARG A 1 211 ? 10.289 -3.762 15.508 1 84.81 211 ARG A O 1
ATOM 1663 N N . ALA A 1 212 ? 9.398 -1.823 14.812 1 83.25 212 ALA A N 1
ATOM 1664 C CA . ALA A 1 212 ? 10.539 -1.045 15.289 1 83.25 212 ALA A CA 1
ATOM 1665 C C . ALA A 1 212 ? 10.75 -1.227 16.781 1 83.25 212 ALA A C 1
ATOM 1667 O O . ALA A 1 212 ? 11.883 -1.361 17.25 1 83.25 212 ALA A O 1
ATOM 1668 N N . TYR A 1 213 ? 9.734 -1.221 17.516 1 79.69 213 TYR A N 1
ATOM 1669 C CA . TYR A 1 213 ? 9.789 -1.418 18.953 1 79.69 213 TYR A CA 1
ATOM 1670 C C . TYR A 1 213 ? 10.344 -2.795 19.297 1 79.69 213 TYR A C 1
ATOM 1672 O O . TYR A 1 213 ? 11.195 -2.926 20.188 1 79.69 213 TYR A O 1
ATOM 1680 N N . ALA A 1 214 ? 9.773 -3.789 18.641 1 77.81 214 ALA A N 1
ATOM 1681 C CA . ALA A 1 214 ? 10.227 -5.16 18.859 1 77.81 214 ALA A CA 1
ATOM 1682 C C . ALA A 1 214 ? 11.711 -5.305 18.562 1 77.81 214 ALA A C 1
ATOM 1684 O O . ALA A 1 214 ? 12.438 -5.996 19.281 1 77.81 214 ALA A O 1
ATOM 1685 N N . GLU A 1 215 ? 12.047 -4.695 17.453 1 79.12 215 GLU A N 1
ATOM 1686 C CA . GLU A 1 215 ? 13.445 -4.75 17.062 1 79.12 215 GLU A CA 1
ATOM 1687 C C . GLU A 1 215 ? 14.336 -4.074 18.109 1 79.12 215 GLU A C 1
ATOM 1689 O O . GLU A 1 215 ? 15.414 -4.578 18.438 1 79.12 215 GLU A O 1
ATOM 1694 N N . ASN A 1 216 ? 13.93 -2.914 18.562 1 78.88 216 ASN A N 1
ATOM 1695 C CA . ASN A 1 216 ? 14.695 -2.193 19.578 1 78.88 216 ASN A CA 1
ATOM 1696 C C . ASN A 1 216 ? 14.781 -2.982 20.875 1 78.88 216 ASN A C 1
ATOM 1698 O O . ASN A 1 216 ? 15.836 -3.023 21.516 1 78.88 216 ASN A O 1
ATOM 1702 N N . LYS A 1 217 ? 13.758 -3.623 21.25 1 76.81 217 LYS A N 1
ATOM 1703 C CA . LYS A 1 217 ? 13.727 -4.438 22.469 1 76.81 217 LYS A CA 1
ATOM 1704 C C . LYS A 1 217 ? 14.648 -5.648 22.328 1 76.81 217 LYS A C 1
ATOM 1706 O O . LYS A 1 217 ? 15.328 -6.023 23.281 1 76.81 217 LYS A O 1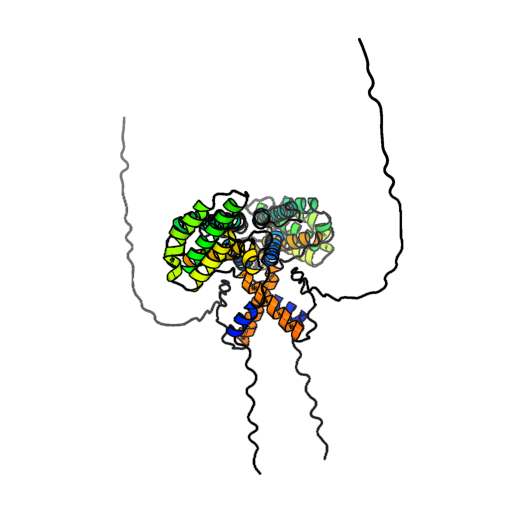
ATOM 1711 N N . ALA A 1 218 ? 14.594 -6.211 21.188 1 74.56 218 ALA A N 1
ATOM 1712 C CA . ALA A 1 218 ? 15.461 -7.359 20.938 1 74.56 218 ALA A CA 1
ATOM 1713 C C . ALA A 1 218 ? 16.938 -6.953 20.984 1 74.56 218 ALA A C 1
ATOM 1715 O O . ALA A 1 218 ? 17.781 -7.703 21.484 1 74.56 218 ALA A O 1
ATOM 1716 N N . ARG A 1 219 ? 17.172 -5.797 20.422 1 74.75 219 ARG A N 1
ATOM 1717 C CA . ARG A 1 219 ? 18.531 -5.285 20.438 1 74.75 219 ARG A CA 1
ATOM 1718 C C . ARG A 1 219 ? 19 -4.992 21.844 1 74.75 219 ARG A C 1
ATOM 1720 O O . ARG A 1 219 ? 20.156 -5.25 22.188 1 74.75 219 ARG A O 1
ATOM 1727 N N . GLU A 1 220 ? 18.141 -4.445 22.578 1 77 220 GLU A N 1
ATOM 1728 C CA . GLU A 1 220 ? 18.469 -4.16 23.969 1 77 220 GLU A CA 1
ATOM 1729 C C . GLU A 1 220 ? 18.703 -5.445 24.75 1 77 220 GLU A C 1
ATOM 1731 O O . GLU A 1 220 ? 19.547 -5.48 25.656 1 77 220 GLU A O 1
ATOM 1736 N N . ALA A 1 221 ? 17.891 -6.359 24.453 1 66.25 221 ALA A N 1
ATOM 1737 C CA . ALA A 1 221 ? 18.016 -7.625 25.172 1 66.25 221 ALA A CA 1
ATOM 1738 C C . ALA A 1 221 ? 19.203 -8.43 24.688 1 66.25 221 ALA A C 1
ATOM 1740 O O . ALA A 1 221 ? 19.469 -9.531 25.172 1 66.25 221 ALA A O 1
ATOM 1741 N N . LYS A 1 222 ? 20.188 -7.824 24.031 1 59.47 222 LYS A N 1
ATOM 1742 C CA . LYS A 1 222 ? 21.438 -8.375 23.531 1 59.47 222 LYS A CA 1
ATOM 1743 C C . LYS A 1 222 ? 21.203 -9.609 22.672 1 59.47 222 LYS A C 1
ATOM 1745 O O . LYS A 1 222 ? 22.094 -10.453 22.531 1 59.47 222 LYS A O 1
ATOM 1750 N N . LYS A 1 223 ? 20.016 -9.836 22.391 1 56.34 223 LYS A N 1
ATOM 1751 C CA . LYS A 1 223 ? 19.828 -11.023 21.562 1 56.34 223 LYS A CA 1
ATOM 1752 C C . LYS A 1 223 ? 20.188 -10.734 20.094 1 56.34 223 LYS A C 1
ATOM 1754 O O . LYS A 1 223 ? 20.062 -9.602 19.641 1 56.34 223 LYS A O 1
ATOM 1759 N N . ASP A 1 224 ? 21.172 -11.5 19.516 1 47.47 224 ASP A N 1
ATOM 1760 C CA . ASP A 1 224 ? 21.766 -11.453 18.172 1 47.47 224 ASP A CA 1
ATOM 1761 C C . ASP A 1 224 ? 20.734 -11.055 17.125 1 47.47 224 ASP A C 1
ATOM 1763 O O . ASP A 1 224 ? 20.156 -11.922 16.469 1 47.47 224 ASP A O 1
ATOM 1767 N N . ILE A 1 225 ? 20.016 -10.141 17.484 1 51.16 225 ILE A N 1
ATOM 1768 C CA . ILE A 1 225 ? 19.078 -9.789 16.422 1 51.16 225 ILE A CA 1
ATOM 1769 C C . ILE A 1 225 ? 19.844 -9.133 15.266 1 51.16 225 ILE A C 1
ATOM 1771 O O . ILE A 1 225 ? 20.672 -8.25 15.492 1 51.16 225 ILE A O 1
ATOM 1775 N N . PRO A 1 226 ? 19.844 -9.766 14.125 1 46.31 226 PRO A N 1
ATOM 1776 C CA . PRO A 1 226 ? 20.562 -9.133 13.016 1 46.31 226 PRO A CA 1
ATOM 1777 C C . PRO A 1 226 ? 20.328 -7.625 12.945 1 46.31 226 PRO A C 1
ATOM 1779 O O . PRO A 1 226 ? 19.266 -7.141 13.352 1 46.31 226 PRO A O 1
ATOM 1782 N N . GLU A 1 227 ? 21.469 -6.895 13.07 1 43.59 227 GLU A N 1
ATOM 1783 C CA . GLU A 1 227 ? 21.516 -5.438 13.078 1 43.59 227 GLU A CA 1
ATOM 1784 C C . GLU A 1 227 ? 20.359 -4.828 12.305 1 43.59 227 GLU A C 1
ATOM 1786 O O . GLU A 1 227 ? 19.766 -3.834 12.734 1 43.59 227 GLU A O 1
ATOM 1791 N N . LYS A 1 228 ? 20.453 -4.762 11.078 1 41.28 228 LYS A N 1
ATOM 1792 C CA . LYS A 1 228 ? 19.484 -4.125 10.195 1 41.28 228 LYS A CA 1
ATOM 1793 C C . LYS A 1 228 ? 18.359 -5.09 9.828 1 41.28 228 LYS A C 1
ATOM 1795 O O . LYS A 1 228 ? 18.609 -6.129 9.211 1 41.28 228 LYS A O 1
ATOM 1800 N N . LEU A 1 229 ? 17.578 -5.398 10.781 1 41.12 229 LEU A N 1
ATOM 1801 C CA . LEU A 1 229 ? 16.422 -6.078 10.203 1 41.12 229 LEU A CA 1
ATOM 1802 C C . LEU A 1 229 ? 16.031 -5.453 8.867 1 41.12 229 LEU A C 1
ATOM 1804 O O . LEU A 1 229 ? 15.711 -4.262 8.805 1 41.12 229 LEU A O 1
ATOM 1808 N N . ASP A 1 230 ? 16.672 -5.875 7.887 1 37.44 230 ASP A N 1
ATOM 1809 C CA . ASP A 1 230 ? 16.516 -5.391 6.52 1 37.44 230 ASP A CA 1
ATOM 1810 C C . ASP A 1 230 ? 15.055 -5.031 6.227 1 37.44 230 ASP A C 1
ATOM 1812 O O . ASP A 1 230 ? 14.32 -5.832 5.656 1 37.44 230 ASP A O 1
ATOM 1816 N N . ILE A 1 231 ? 14.344 -4.707 7.328 1 40.31 231 ILE A N 1
ATOM 1817 C CA . ILE A 1 231 ? 13.141 -4.078 6.793 1 40.31 231 ILE A CA 1
ATOM 1818 C C . ILE A 1 231 ? 13.531 -2.871 5.938 1 40.31 231 ILE A C 1
ATOM 1820 O O . ILE A 1 231 ? 14.078 -1.893 6.445 1 40.31 231 ILE A O 1
ATOM 1824 N N . GLY A 1 232 ? 14.234 -3.105 4.898 1 38.09 232 GLY A N 1
ATOM 1825 C CA . GLY A 1 232 ? 14.68 -2.031 4.023 1 38.09 232 GLY A CA 1
ATOM 1826 C C . GLY A 1 232 ? 14.672 -0.671 4.699 1 38.09 232 GLY A C 1
ATOM 1827 O O . GLY A 1 232 ? 14.727 0.361 4.027 1 38.09 232 GLY A O 1
ATOM 1828 N N . LEU A 1 233 ? 14.234 -0.728 5.914 1 34.06 233 LEU A N 1
ATOM 1829 C CA . LEU A 1 233 ? 14.289 0.61 6.492 1 34.06 233 LEU A CA 1
ATOM 1830 C C . LEU A 1 233 ? 15.703 0.936 6.973 1 34.06 233 LEU A C 1
ATOM 1832 O O . LEU A 1 233 ? 16.281 0.188 7.762 1 34.06 233 LEU A O 1
ATOM 1836 N N . ILE A 1 234 ? 16.641 1.381 6.211 1 32.62 234 ILE A N 1
ATOM 1837 C CA . ILE A 1 234 ? 17.984 1.842 6.559 1 32.62 234 ILE A CA 1
ATOM 1838 C C . ILE A 1 234 ? 17.922 2.719 7.809 1 32.62 234 ILE A C 1
ATOM 1840 O O . ILE A 1 234 ? 17.25 3.756 7.812 1 32.62 234 ILE A O 1
ATOM 1844 N N . SER A 1 235 ? 17.891 2.174 8.922 1 32.31 235 SER A N 1
ATOM 1845 C CA . SER A 1 235 ? 18.172 3.047 10.062 1 32.31 235 SER A CA 1
ATOM 1846 C C . SER A 1 235 ? 19.469 3.807 9.867 1 32.31 235 SER A C 1
ATOM 1848 O O . SER A 1 235 ? 20.5 3.207 9.57 1 32.31 235 SER A O 1
ATOM 1850 N N . GLU A 1 236 ? 19.562 5.055 9.43 1 30.88 236 GLU A N 1
ATOM 1851 C CA . GLU A 1 236 ? 20.719 5.938 9.523 1 30.88 236 GLU A CA 1
ATOM 1852 C C . GLU A 1 236 ? 21.266 5.969 10.945 1 30.88 236 GLU A C 1
ATOM 1854 O O . GLU A 1 236 ? 20.688 6.605 11.828 1 30.88 236 GLU A O 1
ATOM 1859 N N . THR A 1 237 ? 21.484 4.957 11.57 1 30.03 237 THR A N 1
ATOM 1860 C CA . THR A 1 237 ? 22.328 5.25 12.719 1 30.03 237 THR A CA 1
ATOM 1861 C C . THR A 1 237 ? 23.609 5.957 12.289 1 30.03 237 THR A C 1
ATOM 1863 O O . THR A 1 237 ? 24.359 5.453 11.438 1 30.03 237 THR A O 1
ATOM 1866 N N . HIS A 1 238 ? 23.672 7.297 12.492 1 27.06 238 HIS A N 1
ATOM 1867 C CA . HIS A 1 238 ? 24.859 8.125 12.594 1 27.06 238 HIS A CA 1
ATOM 1868 C C . HIS A 1 238 ? 25.906 7.488 13.5 1 27.06 238 HIS A C 1
ATOM 1870 O O . HIS A 1 238 ? 25.812 7.578 14.727 1 27.06 238 HIS A O 1
ATOM 1876 N N . ASP A 1 239 ? 26.266 6.355 13.383 1 27.2 239 ASP A N 1
ATOM 1877 C CA . ASP A 1 239 ? 27.516 6.129 14.117 1 27.2 239 ASP A CA 1
ATOM 1878 C C . ASP A 1 239 ? 28.578 7.133 13.703 1 27.2 239 ASP A C 1
ATOM 1880 O O . ASP A 1 239 ? 29.031 7.133 12.555 1 27.2 239 ASP A O 1
ATOM 1884 N N . SER A 1 240 ? 28.531 8.383 14.258 1 25.44 240 SER A N 1
ATOM 1885 C CA . SER A 1 240 ? 29.641 9.32 14.305 1 25.44 240 SER A CA 1
ATOM 1886 C C . SER A 1 240 ? 30.906 8.633 14.812 1 25.44 240 SER A C 1
ATOM 1888 O O . SER A 1 240 ? 31.781 9.281 15.398 1 25.44 240 SER A O 1
ATOM 1890 N N . ASN A 1 241 ? 31.031 7.43 14.773 1 21.27 241 ASN A N 1
ATOM 1891 C CA . ASN A 1 241 ? 32.406 7.23 15.273 1 21.27 241 ASN A CA 1
ATOM 1892 C C . ASN A 1 241 ? 33.406 8.055 14.484 1 21.27 241 ASN A C 1
ATOM 1894 O O . ASN A 1 241 ? 33.594 7.84 13.289 1 21.27 241 ASN A O 1
ATOM 1898 N N . ARG A 1 242 ? 33.656 9.32 15.117 1 20.55 242 ARG A N 1
ATOM 1899 C CA . ARG A 1 242 ? 34.812 10.203 14.945 1 20.55 242 ARG A CA 1
ATOM 1900 C C . ARG A 1 242 ? 36.094 9.414 14.938 1 20.55 242 ARG A C 1
ATOM 1902 O O . ARG A 1 242 ? 36.625 9.031 15.992 1 20.55 242 ARG A O 1
ATOM 1909 N N . ASN A 1 243 ? 36.156 8.414 14.203 1 18.97 243 ASN A N 1
ATOM 1910 C CA . ASN A 1 243 ? 37.594 8.039 14.195 1 18.97 243 ASN A CA 1
ATOM 1911 C C . ASN A 1 243 ? 38.469 9.227 13.867 1 18.97 243 ASN A C 1
ATOM 1913 O O . ASN A 1 243 ? 38.281 9.875 12.836 1 18.97 243 ASN A O 1
ATOM 1917 N N . THR A 1 244 ? 39.188 9.797 14.859 1 19.83 244 THR A N 1
ATOM 1918 C CA . THR A 1 244 ? 40.219 10.844 14.984 1 19.83 244 THR A CA 1
ATOM 1919 C C . THR A 1 244 ? 41.375 10.602 14.016 1 19.83 244 THR A C 1
ATOM 1921 O O . THR A 1 244 ? 42.375 11.32 14.031 1 19.83 244 THR A O 1
ATOM 1924 N N . THR A 1 245 ? 41.406 9.562 13.258 1 17.77 245 THR A N 1
ATOM 1925 C CA . THR A 1 245 ? 42.844 9.445 13.07 1 17.77 245 THR A CA 1
ATOM 1926 C C . THR A 1 245 ? 43.406 10.75 12.531 1 17.77 245 THR A C 1
ATOM 1928 O O . THR A 1 245 ? 42.688 11.594 12.008 1 17.77 245 THR A O 1
ATOM 1931 N N . SER A 1 246 ? 44.688 10.523 11.867 1 18.94 246 SER A N 1
ATOM 1932 C CA . SER A 1 246 ? 46.062 11.016 11.836 1 18.94 246 SER A CA 1
ATOM 1933 C C . SER A 1 246 ? 46.188 12.273 10.984 1 18.94 246 SER A C 1
ATOM 1935 O O . SER A 1 246 ? 45.281 12.586 10.211 1 18.94 246 SER A O 1
ATOM 1937 N N . SER A 1 247 ? 47.531 12.469 10.602 1 18.75 247 SER A N 1
ATOM 1938 C CA . SER A 1 247 ? 48.531 13.508 10.469 1 18.75 247 SER A CA 1
ATOM 1939 C C . SER A 1 247 ? 48.281 14.383 9.25 1 18.75 247 SER A C 1
ATOM 1941 O O . SER A 1 247 ? 47.5 14 8.359 1 18.75 247 SER A O 1
ATOM 1943 N N . ASN A 1 248 ? 49.156 15.453 9.164 1 17.89 248 ASN A N 1
ATOM 1944 C CA . ASN A 1 248 ? 49.469 16.797 8.688 1 17.89 248 ASN A CA 1
ATOM 1945 C C . ASN A 1 248 ? 49.656 16.828 7.176 1 17.89 248 ASN A C 1
ATOM 1947 O O . ASN A 1 248 ? 49.844 17.906 6.594 1 17.89 248 ASN A O 1
ATOM 1951 N N . GLY A 1 249 ? 49.969 15.68 6.516 1 18.2 249 GLY A N 1
ATOM 1952 C CA . GLY A 1 249 ? 50.969 16.172 5.609 1 18.2 249 GLY A CA 1
ATOM 1953 C C . GLY A 1 249 ? 50.469 17.188 4.605 1 18.2 249 GLY A C 1
ATOM 1954 O O . GLY A 1 249 ? 49.281 17.25 4.34 1 18.2 249 GLY A O 1
ATOM 1955 N N . ALA A 1 250 ? 51.375 18.062 4.066 1 17.39 250 ALA A N 1
ATOM 1956 C CA . ALA A 1 250 ? 51.688 19.359 3.477 1 17.39 250 ALA A CA 1
ATOM 1957 C C . ALA A 1 250 ? 51.188 19.453 2.033 1 17.39 250 ALA A C 1
ATOM 1959 O O . ALA A 1 250 ? 51.156 20.531 1.445 1 17.39 250 ALA A O 1
ATOM 1960 N N . GLY A 1 251 ? 50.781 18.266 1.387 1 16.16 251 GLY A N 1
ATOM 1961 C CA . GLY A 1 251 ? 51.438 18.578 0.123 1 16.16 251 GLY A CA 1
ATOM 1962 C C . GLY A 1 251 ? 50.844 19.781 -0.584 1 16.16 251 GLY A C 1
ATOM 1963 O O . GLY A 1 251 ? 51.438 20.859 -0.578 1 16.16 251 GLY A O 1
ATOM 1964 N N . ASN A 1 252 ? 50.281 19.453 -1.789 1 16.72 252 ASN A N 1
ATOM 1965 C CA . ASN A 1 252 ? 50.656 20.047 -3.072 1 16.72 252 ASN A CA 1
ATOM 1966 C C . ASN A 1 252 ? 49.875 21.312 -3.354 1 16.72 252 ASN A C 1
ATOM 1968 O O . ASN A 1 252 ? 48.688 21.391 -3.053 1 16.72 252 ASN A O 1
ATOM 1972 N N . ARG A 1 253 ? 50.594 22.312 -3.908 1 16.69 253 ARG A N 1
ATOM 1973 C CA . ARG A 1 253 ? 50.781 23.703 -4.355 1 16.69 253 ARG A CA 1
ATOM 1974 C C . ARG A 1 253 ? 49.688 24.078 -5.352 1 16.69 253 ARG A C 1
ATOM 1976 O O . ARG A 1 253 ? 48.969 23.219 -5.875 1 16.69 253 ARG A O 1
ATOM 1983 N N . ALA A 1 254 ? 50.062 25 -6.34 1 16.59 254 ALA A N 1
ATOM 1984 C CA . ALA A 1 254 ? 49.906 26.375 -6.797 1 16.59 254 ALA A CA 1
ATOM 1985 C C . ALA A 1 254 ? 49.094 26.438 -8.086 1 16.59 254 ALA A C 1
ATOM 1987 O O . ALA A 1 254 ? 48.406 27.422 -8.352 1 16.59 254 ALA A O 1
ATOM 1988 N N . ASN A 1 255 ? 49.188 25.547 -9.234 1 16.41 255 ASN A N 1
ATOM 1989 C CA . ASN A 1 255 ? 49.438 26.281 -10.453 1 16.41 255 ASN A CA 1
ATOM 1990 C C . ASN A 1 255 ? 48.188 27 -10.961 1 16.41 255 ASN A C 1
ATOM 1992 O O . ASN A 1 255 ? 47.125 26.422 -11.008 1 16.41 255 ASN A O 1
ATOM 1996 N N . ASP A 1 256 ? 48.219 28.406 -11.219 1 17.8 256 ASP A N 1
ATOM 1997 C CA . ASP A 1 256 ? 47.594 29.672 -11.578 1 17.8 256 ASP A CA 1
ATOM 1998 C C . ASP A 1 256 ? 47.094 29.641 -13.016 1 17.8 256 ASP A C 1
ATOM 2000 O O . ASP A 1 256 ? 46.438 30.578 -13.477 1 17.8 256 ASP A O 1
ATOM 2004 N N . THR A 1 257 ? 47.312 28.672 -14.023 1 18.75 257 THR A N 1
ATOM 2005 C CA . THR A 1 257 ? 47.531 29.328 -15.312 1 18.75 257 THR A CA 1
ATOM 2006 C C . THR A 1 257 ? 46.219 29.938 -15.828 1 18.75 257 THR A C 1
ATOM 2008 O O . THR A 1 257 ? 45.156 29.297 -15.758 1 18.75 257 THR A O 1
ATOM 2011 N N . VAL A 1 258 ? 46.188 31.312 -16.188 1 18.67 258 VAL A N 1
ATOM 2012 C CA . VAL A 1 258 ? 45.438 32.469 -16.688 1 18.67 258 VAL A CA 1
ATOM 2013 C C . VAL A 1 258 ? 45.031 32.25 -18.141 1 18.67 258 VAL A C 1
ATOM 2015 O O . VAL A 1 258 ? 44.5 33.156 -18.797 1 18.67 258 VAL A O 1
ATOM 2018 N N . MET A 1 259 ? 44.781 31.078 -18.797 1 17.98 259 MET A N 1
ATOM 2019 C CA . MET A 1 259 ? 44.938 31.281 -20.234 1 17.98 259 MET A CA 1
ATOM 2020 C C . MET A 1 259 ? 43.906 32.281 -20.766 1 17.98 259 MET A C 1
ATOM 2022 O O . MET A 1 259 ? 42.719 32.188 -20.453 1 17.98 259 MET A O 1
ATOM 2026 N N . ALA A 1 260 ? 44.344 33.438 -21.484 1 18.58 260 ALA A N 1
ATOM 2027 C CA . ALA A 1 260 ? 44.062 34.719 -22.172 1 18.58 260 ALA A CA 1
ATOM 2028 C C . ALA A 1 260 ? 43.312 34.469 -23.469 1 18.58 260 ALA A C 1
ATOM 2030 O O . ALA A 1 260 ? 43.062 35.406 -24.25 1 18.58 260 ALA A O 1
ATOM 2031 N N . ASN A 1 261 ? 42.438 33.5 -23.75 1 17.16 261 ASN A N 1
ATOM 2032 C CA . ASN A 1 261 ? 42.25 33.406 -25.188 1 17.16 261 ASN A CA 1
ATOM 2033 C C . ASN A 1 261 ? 41.656 34.688 -25.75 1 17.16 261 ASN A C 1
ATOM 2035 O O . ASN A 1 261 ? 40.688 35.219 -25.219 1 17.16 261 ASN A O 1
ATOM 2039 N N . ASN A 1 262 ? 42.344 35.5 -26.781 1 17.36 262 ASN A N 1
ATOM 2040 C CA . ASN A 1 262 ? 42.5 36.656 -27.641 1 17.36 262 ASN A CA 1
ATOM 2041 C C . ASN A 1 262 ? 41.375 36.75 -28.688 1 17.36 262 ASN A C 1
ATOM 2043 O O . ASN A 1 262 ? 41.281 37.719 -29.438 1 17.36 262 ASN A O 1
ATOM 2047 N N . GLY A 1 263 ? 40.531 35.812 -29.078 1 18.77 263 GLY A N 1
ATOM 2048 C CA . GLY A 1 263 ? 40.344 35.906 -30.516 1 18.77 263 GLY A CA 1
ATOM 2049 C C . GLY A 1 263 ? 39.656 37.219 -30.922 1 18.77 263 GLY A C 1
ATOM 2050 O O . GLY A 1 263 ? 39.031 37.875 -30.094 1 18.77 263 GLY A O 1
ATOM 2051 N N . ASP A 1 264 ? 39.812 37.75 -32.281 1 19.12 264 ASP A N 1
ATOM 2052 C CA . ASP A 1 264 ? 39.938 38.781 -33.312 1 19.12 264 ASP A CA 1
ATOM 2053 C C . ASP A 1 264 ? 38.562 39.312 -33.688 1 19.12 264 ASP A C 1
ATOM 2055 O O . ASP A 1 264 ? 37.594 38.562 -33.75 1 19.12 264 ASP A O 1
ATOM 2059 N N . VAL A 1 265 ? 38.375 40.719 -33.75 1 21.98 265 VAL A N 1
ATOM 2060 C CA . VAL A 1 265 ? 37.5 41.875 -34 1 21.98 265 VAL A CA 1
ATOM 2061 C C . VAL A 1 265 ? 37.219 41.969 -35.5 1 21.98 265 VAL A C 1
ATOM 2063 O O . VAL A 1 265 ? 36.562 42.906 -35.938 1 21.98 265 VAL A O 1
ATOM 2066 N N . ASP A 1 266 ? 37.312 41.062 -36.438 1 20.89 266 ASP A N 1
ATOM 2067 C CA . ASP A 1 266 ? 37.469 41.656 -37.75 1 20.89 266 ASP A CA 1
ATOM 2068 C C . ASP A 1 266 ? 36.312 42.625 -38.062 1 20.89 266 ASP A C 1
ATOM 2070 O O . ASP A 1 266 ? 35.188 42.406 -37.625 1 20.89 266 ASP A O 1
ATOM 2074 N N . PRO A 1 267 ? 36.562 43.781 -39.031 1 20.98 267 PRO A N 1
ATOM 2075 C CA . PRO A 1 267 ? 36.281 45.125 -39.562 1 20.98 267 PRO A CA 1
ATOM 2076 C C . PRO A 1 267 ? 35.125 45.156 -40.562 1 20.98 267 PRO A C 1
ATOM 2078 O O . PRO A 1 267 ? 34.688 46.219 -40.969 1 20.98 267 PRO A O 1
ATOM 2081 N N . MET A 1 268 ? 34.75 44.031 -41.281 1 20.2 268 MET A N 1
ATOM 2082 C CA . MET A 1 268 ? 34.469 44.375 -42.656 1 20.2 268 MET A CA 1
ATOM 2083 C C . MET A 1 268 ? 33.469 45.531 -42.719 1 20.2 268 MET A C 1
ATOM 2085 O O . MET A 1 268 ? 32.5 45.562 -41.969 1 20.2 268 MET A O 1
ATOM 2089 N N . ILE A 1 269 ? 33.688 46.594 -43.75 1 22.33 269 ILE A N 1
ATOM 2090 C CA . ILE A 1 269 ? 33.688 47.75 -44.594 1 22.33 269 ILE A CA 1
ATOM 2091 C C . ILE A 1 269 ? 32.375 47.875 -45.344 1 22.33 269 ILE A C 1
ATOM 2093 O O . ILE A 1 269 ? 31.734 48.906 -45.375 1 22.33 269 ILE A O 1
ATOM 2097 N N . SER A 1 270 ? 32.062 47.219 -46.719 1 20.89 270 SER A N 1
ATOM 2098 C CA . SER A 1 270 ? 31.328 47.938 -47.75 1 20.89 270 SER A CA 1
ATOM 2099 C C . SER A 1 270 ? 29.859 48.094 -47.375 1 20.89 270 SER A C 1
ATOM 2101 O O . SER A 1 270 ? 29.281 47.219 -46.75 1 20.89 270 SER A O 1
ATOM 2103 N N . MET B 1 1 ? 11.398 -20.547 66.812 1 26.5 1 MET B N 1
ATOM 2104 C CA . MET B 1 1 ? 12.109 -20.391 65.562 1 26.5 1 MET B CA 1
ATOM 2105 C C . MET B 1 1 ? 11.227 -19.719 64.562 1 26.5 1 MET B C 1
ATOM 2107 O O . MET B 1 1 ? 10.172 -20.25 64.188 1 26.5 1 MET B O 1
ATOM 2111 N N . SER B 1 2 ? 11.227 -18.359 64.438 1 27.41 2 SER B N 1
ATOM 2112 C CA . SER B 1 2 ? 10.445 -17.312 63.781 1 27.41 2 SER B CA 1
ATOM 2113 C C . SER B 1 2 ? 10.648 -17.328 62.281 1 27.41 2 SER B C 1
ATOM 2115 O O . SER B 1 2 ? 11.766 -17.156 61.812 1 27.41 2 SER B O 1
ATOM 2117 N N . ALA B 1 3 ? 9.906 -18.25 61.562 1 31.45 3 ALA B N 1
ATOM 2118 C CA . ALA B 1 3 ? 9.82 -18.484 60.125 1 31.45 3 ALA B CA 1
ATOM 2119 C C . ALA B 1 3 ? 9.641 -17.172 59.375 1 31.45 3 ALA B C 1
ATOM 2121 O O . ALA B 1 3 ? 8.695 -16.422 59.625 1 31.45 3 ALA B O 1
ATOM 2122 N N . ASN B 1 4 ? 10.766 -16.469 59.062 1 27.44 4 ASN B N 1
ATOM 2123 C CA . ASN B 1 4 ? 10.945 -15.227 58.312 1 27.44 4 ASN B CA 1
ATOM 2124 C C . ASN B 1 4 ? 10.203 -15.273 56.969 1 27.44 4 ASN B C 1
ATOM 2126 O O . ASN B 1 4 ? 10.523 -16.094 56.125 1 27.44 4 ASN B O 1
ATOM 2130 N N . LEU B 1 5 ? 8.922 -14.961 56.906 1 31.14 5 LEU B N 1
ATOM 2131 C CA . LEU B 1 5 ? 7.965 -14.781 55.844 1 31.14 5 LEU B CA 1
ATOM 2132 C C . LEU B 1 5 ? 8.531 -13.875 54.75 1 31.14 5 LEU B C 1
ATOM 2134 O O . LEU B 1 5 ? 8.734 -12.68 55 1 31.14 5 LEU B O 1
ATOM 2138 N N . MET B 1 6 ? 9.602 -14.352 54.125 1 29.64 6 MET B N 1
ATOM 2139 C CA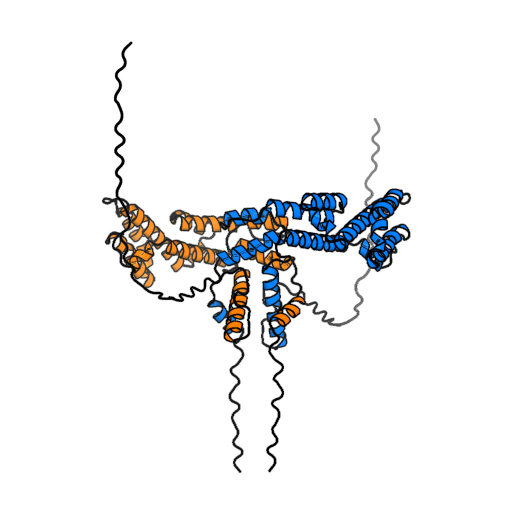 . MET B 1 6 ? 10.211 -13.633 53 1 29.64 6 MET B CA 1
ATOM 2140 C C . MET B 1 6 ? 9.148 -13.141 52.031 1 29.64 6 MET B C 1
ATOM 2142 O O . MET B 1 6 ? 8.336 -13.93 51.531 1 29.64 6 MET B O 1
ATOM 2146 N N . SER B 1 7 ? 8.625 -11.914 52.125 1 28.17 7 SER B N 1
ATOM 2147 C CA . SER B 1 7 ? 7.672 -11.172 51.312 1 28.17 7 SER B CA 1
ATOM 2148 C C . SER B 1 7 ? 8.094 -11.156 49.844 1 28.17 7 SER B C 1
ATOM 2150 O O . SER B 1 7 ? 9.234 -10.82 49.531 1 28.17 7 SER B O 1
ATOM 2152 N N . ARG B 1 8 ? 7.562 -12.086 49 1 30.16 8 ARG B N 1
ATOM 2153 C CA . ARG B 1 8 ? 7.676 -12.148 47.562 1 30.16 8 ARG B CA 1
ATOM 2154 C C . ARG B 1 8 ? 7.504 -10.766 46.938 1 30.16 8 ARG B C 1
ATOM 2156 O O . ARG B 1 8 ? 6.48 -10.117 47.125 1 30.16 8 ARG B O 1
ATOM 2163 N N . THR B 1 9 ? 8.562 -9.969 46.812 1 30.28 9 THR B N 1
ATOM 2164 C CA . THR B 1 9 ? 8.578 -8.711 46.094 1 30.28 9 THR B CA 1
ATOM 2165 C C . THR B 1 9 ? 7.836 -8.844 44.75 1 30.28 9 THR B C 1
ATOM 2167 O O . THR B 1 9 ? 8.094 -9.781 44 1 30.28 9 THR B O 1
ATOM 2170 N N . PRO B 1 10 ? 6.625 -8.273 44.656 1 32.16 10 PRO B N 1
ATOM 2171 C CA . PRO B 1 10 ? 5.789 -8.297 43.438 1 32.16 10 PRO B CA 1
ATOM 2172 C C . PRO B 1 10 ? 6.586 -8.055 42.156 1 32.16 10 PRO B C 1
ATOM 2174 O O . PRO B 1 10 ? 7.523 -7.25 42.156 1 32.16 10 PRO B O 1
ATOM 2177 N N . SER B 1 11 ? 6.957 -9.086 41.438 1 31.67 11 SER B N 1
ATOM 2178 C CA . SER B 1 11 ? 7.57 -9.125 40.125 1 31.67 11 SER B CA 1
ATOM 2179 C C . SER B 1 11 ? 7.031 -8.008 39.219 1 31.67 11 SER B C 1
ATOM 2181 O O . SER B 1 11 ? 5.828 -7.754 39.219 1 31.67 11 SER B O 1
ATOM 2183 N N . THR B 1 12 ? 7.715 -6.867 39.062 1 31.45 12 THR B N 1
ATOM 2184 C CA . THR B 1 12 ? 7.5 -5.711 38.188 1 31.45 12 THR B CA 1
ATOM 2185 C C . THR B 1 12 ? 6.859 -6.137 36.875 1 31.45 12 THR B C 1
ATOM 2187 O O . THR B 1 12 ? 7.469 -6.867 36.094 1 31.45 12 THR B O 1
ATOM 2190 N N . ALA B 1 13 ? 5.523 -6.367 36.781 1 33.97 13 ALA B N 1
ATOM 2191 C CA . ALA B 1 13 ? 4.473 -6.762 35.844 1 33.97 13 ALA B CA 1
ATOM 2192 C C . ALA B 1 13 ? 4.77 -6.246 34.469 1 33.97 13 ALA B C 1
ATOM 2194 O O . ALA B 1 13 ? 5.496 -5.266 34.281 1 33.97 13 ALA B O 1
ATOM 2195 N N . THR B 1 14 ? 4.625 -6.984 33.406 1 36.91 14 THR B N 1
ATOM 2196 C CA . THR B 1 14 ? 4.59 -6.973 31.953 1 36.91 14 THR B CA 1
ATOM 2197 C C . THR B 1 14 ? 3.949 -5.688 31.438 1 36.91 14 THR B C 1
ATOM 2199 O O . THR B 1 14 ? 2.814 -5.367 31.797 1 36.91 14 THR B O 1
ATOM 2202 N N . PRO B 1 15 ? 4.68 -4.723 31.125 1 40.81 15 PRO B N 1
ATOM 2203 C CA . PRO B 1 15 ? 4.066 -3.471 30.672 1 40.81 15 PRO B CA 1
ATOM 2204 C C . PRO B 1 15 ? 2.809 -3.699 29.828 1 40.81 15 PRO B C 1
ATOM 2206 O O . PRO B 1 15 ? 2.754 -4.641 29.031 1 40.81 15 PRO B O 1
ATOM 2209 N N . THR B 1 16 ? 1.626 -3.381 30.297 1 39.34 16 THR B N 1
ATOM 2210 C CA . THR B 1 16 ? 0.299 -3.426 29.688 1 39.34 16 THR B CA 1
ATOM 2211 C C . THR B 1 16 ? 0.316 -2.793 28.297 1 39.34 16 THR B C 1
ATOM 2213 O O . THR B 1 16 ? 1.184 -1.973 28 1 39.34 16 THR B O 1
ATOM 2216 N N . TRP B 1 17 ? -0.456 -3.375 27.453 1 40.47 17 TRP B N 1
ATOM 2217 C CA . TRP B 1 17 ? -0.636 -3.012 26.047 1 40.47 17 TRP B CA 1
ATOM 2218 C C . TRP B 1 17 ? -0.67 -1.497 25.875 1 40.47 17 TRP B C 1
ATOM 2220 O O . TRP B 1 17 ? -0.094 -0.958 24.922 1 40.47 17 TRP B O 1
ATOM 2230 N N . HIS B 1 18 ? -1.35 -0.892 26.906 1 44.31 18 HIS B N 1
ATOM 2231 C CA . HIS B 1 18 ? -1.403 0.565 26.859 1 44.31 18 HIS B CA 1
ATOM 2232 C C . HIS B 1 18 ? -0.007 1.171 26.953 1 44.31 18 HIS B C 1
ATOM 2234 O O . HIS B 1 18 ? 0.289 2.166 26.281 1 44.31 18 HIS B O 1
ATOM 2240 N N . GLN B 1 19 ? 0.602 0.564 27.812 1 44.84 19 GLN B N 1
ATOM 2241 C CA . GLN B 1 19 ? 1.958 1.072 27.984 1 44.84 19 GLN B CA 1
ATOM 2242 C C . GLN B 1 19 ? 2.811 0.807 26.75 1 44.84 19 GLN B C 1
ATOM 2244 O O . GLN B 1 19 ? 3.641 1.637 26.375 1 44.84 19 GLN B O 1
ATOM 2249 N N . PHE B 1 20 ? 2.57 -0.335 26.203 1 45.12 20 PHE B N 1
ATOM 2250 C CA . PHE B 1 20 ? 3.242 -0.699 24.969 1 45.12 20 PHE B CA 1
ATOM 2251 C C . PHE B 1 20 ? 2.875 0.268 23.844 1 45.12 20 PHE B C 1
ATOM 2253 O O . PHE B 1 20 ? 3.738 0.688 23.078 1 45.12 20 PHE B O 1
ATOM 2260 N N . GLU B 1 21 ? 1.62 0.633 23.844 1 47.56 21 GLU B N 1
ATOM 2261 C CA . GLU B 1 21 ? 1.175 1.608 22.859 1 47.56 21 GLU B CA 1
ATOM 2262 C C . GLU B 1 21 ? 1.902 2.939 23.016 1 47.56 21 GLU B C 1
ATOM 2264 O O . GLU B 1 21 ? 2.277 3.578 22.031 1 47.56 21 GLU B O 1
ATOM 2269 N N . ARG B 1 22 ? 2.041 3.371 24.188 1 50.06 22 ARG B N 1
ATOM 2270 C CA . ARG B 1 22 ? 2.695 4.645 24.484 1 50.06 22 ARG B CA 1
ATOM 2271 C C . ARG B 1 22 ? 4.16 4.617 24.047 1 50.06 22 ARG B C 1
ATOM 2273 O O . ARG B 1 22 ? 4.664 5.594 23.484 1 50.06 22 ARG B O 1
ATOM 2280 N N . LYS B 1 23 ? 4.773 3.479 24.297 1 51.09 23 LYS B N 1
ATOM 2281 C CA . LYS B 1 23 ? 6.199 3.395 24 1 51.09 23 LYS B CA 1
ATOM 2282 C C . LYS B 1 23 ? 6.441 3.273 22.5 1 51.09 23 LYS B C 1
ATOM 2284 O O . LYS B 1 23 ? 7.457 3.752 22 1 51.09 23 LYS B O 1
ATOM 2289 N N . VAL B 1 24 ? 5.551 2.625 21.844 1 51.66 24 VAL B N 1
ATOM 2290 C CA . VAL B 1 24 ? 5.633 2.529 20.391 1 51.66 24 VAL B CA 1
ATOM 2291 C C . VAL B 1 24 ? 5.559 3.926 19.781 1 51.66 24 VAL B C 1
ATOM 2293 O O . VAL B 1 24 ? 6.133 4.176 18.719 1 51.66 24 VAL B O 1
ATOM 2296 N N . ASP B 1 25 ? 5.016 4.805 20.562 1 54.69 25 ASP B N 1
ATOM 2297 C CA . ASP B 1 25 ? 4.84 6.176 20.094 1 54.69 25 ASP B CA 1
ATOM 2298 C C . ASP B 1 25 ? 6.184 6.887 19.953 1 54.69 25 ASP B C 1
ATOM 2300 O O . ASP B 1 25 ? 6.293 7.898 19.266 1 54.69 25 ASP B O 1
ATOM 2304 N N . GLU B 1 26 ? 7.164 6.254 20.484 1 57.31 26 GLU B N 1
ATOM 2305 C CA . GLU B 1 26 ? 8.453 6.938 20.438 1 57.31 26 GLU B CA 1
ATOM 2306 C C . GLU B 1 26 ? 9.156 6.703 19.109 1 57.31 26 GLU B C 1
ATOM 2308 O O . GLU B 1 26 ? 10.023 7.484 18.703 1 57.31 26 GLU B O 1
ATOM 2313 N N . VAL B 1 27 ? 8.789 5.648 18.406 1 62.19 27 VAL B N 1
ATOM 2314 C CA . VAL B 1 27 ? 9.398 5.391 17.094 1 62.19 27 VAL B CA 1
ATOM 2315 C C . VAL B 1 27 ? 8.586 6.078 16 1 62.19 27 VAL B C 1
ATOM 2317 O O . VAL B 1 27 ? 7.371 5.898 15.922 1 62.19 27 VAL B O 1
ATOM 2320 N N . LYS B 1 28 ? 9.25 7.016 15.359 1 70.75 28 LYS B N 1
ATOM 2321 C CA . LYS B 1 28 ? 8.57 7.723 14.281 1 70.75 28 LYS B CA 1
ATOM 2322 C C . LYS B 1 28 ? 9.023 7.211 12.914 1 70.75 28 LYS B C 1
ATOM 2324 O O . LYS B 1 28 ? 9.984 7.727 12.344 1 70.75 28 LYS B O 1
ATOM 2329 N N . PRO B 1 29 ? 8.328 6.051 12.477 1 73.06 29 PRO B N 1
ATOM 2330 C CA . PRO B 1 29 ? 8.711 5.648 11.117 1 73.06 29 PRO B CA 1
ATOM 2331 C C . PRO B 1 29 ? 8.461 6.746 10.086 1 73.06 29 PRO B C 1
ATOM 2333 O O . PRO B 1 29 ? 7.453 7.453 10.156 1 73.06 29 PRO B O 1
ATOM 2336 N N . SER B 1 30 ? 9.445 6.887 9.281 1 84.56 30 SER B N 1
ATOM 2337 C CA . SER B 1 30 ? 9.328 7.91 8.242 1 84.56 30 SER B CA 1
ATOM 2338 C C . SER B 1 30 ? 8.273 7.539 7.207 1 84.56 30 SER B C 1
ATOM 2340 O O . SER B 1 30 ? 8.086 6.359 6.902 1 84.56 30 SER B O 1
ATOM 2342 N N . LYS B 1 31 ? 7.598 8.438 6.793 1 86.75 31 LYS B N 1
ATOM 2343 C CA . LYS B 1 31 ? 6.625 8.266 5.719 1 86.75 31 LYS B CA 1
ATOM 2344 C C . LYS B 1 31 ? 7.27 7.633 4.488 1 86.75 31 LYS B C 1
ATOM 2346 O O . LYS B 1 31 ? 6.664 6.789 3.826 1 86.75 31 LYS B O 1
ATOM 2351 N N . THR B 1 32 ? 8.453 8.016 4.281 1 87.56 32 THR B N 1
ATOM 2352 C CA . THR B 1 32 ? 9.188 7.512 3.125 1 87.56 32 THR B CA 1
ATOM 2353 C C . THR B 1 32 ? 9.398 6.004 3.229 1 87.56 32 THR B C 1
ATOM 2355 O O . THR B 1 32 ? 9.211 5.277 2.248 1 87.56 32 THR B O 1
ATOM 2358 N N . ASP B 1 33 ? 9.734 5.52 4.344 1 87.75 33 ASP B N 1
ATOM 2359 C CA . ASP B 1 33 ? 9.945 4.094 4.555 1 87.75 33 ASP B CA 1
ATOM 2360 C C . ASP B 1 33 ? 8.656 3.305 4.332 1 87.75 33 ASP B C 1
ATOM 2362 O O . ASP B 1 33 ? 8.672 2.236 3.717 1 87.75 33 ASP B O 1
ATOM 2366 N N . ILE B 1 34 ? 7.633 3.832 4.816 1 92.88 34 ILE B N 1
ATOM 2367 C CA . ILE B 1 34 ? 6.352 3.148 4.684 1 92.88 34 ILE B CA 1
ATOM 2368 C C . ILE B 1 34 ? 5.91 3.154 3.221 1 92.88 34 ILE B C 1
ATOM 2370 O O . ILE B 1 34 ? 5.359 2.168 2.727 1 92.88 34 ILE B O 1
ATOM 2374 N N . ASN B 1 35 ? 6.176 4.23 2.578 1 93.56 35 ASN B N 1
ATOM 2375 C CA . ASN B 1 35 ? 5.887 4.305 1.149 1 93.56 35 ASN B CA 1
ATOM 2376 C C . ASN B 1 35 ? 6.617 3.213 0.373 1 93.56 35 ASN B C 1
ATOM 2378 O O . ASN B 1 35 ? 6.047 2.596 -0.528 1 93.56 35 ASN B O 1
ATOM 2382 N N . TYR B 1 36 ? 7.809 2.99 0.776 1 90.88 36 TYR B N 1
ATOM 2383 C CA . TYR B 1 36 ? 8.586 1.963 0.093 1 90.88 36 TYR B CA 1
ATOM 2384 C C . TYR B 1 36 ? 8.031 0.574 0.386 1 90.88 36 TYR B C 1
ATOM 2386 O O . TYR B 1 36 ? 8.07 -0.312 -0.471 1 90.88 36 TYR B O 1
ATOM 2394 N N . LEU B 1 37 ? 7.551 0.395 1.547 1 92.69 37 LEU B N 1
ATOM 2395 C CA . LEU B 1 37 ? 6.91 -0.865 1.909 1 92.69 37 LEU B CA 1
ATOM 2396 C C . LEU B 1 37 ? 5.68 -1.117 1.044 1 92.69 37 LEU B C 1
ATOM 2398 O O . LEU B 1 37 ? 5.477 -2.232 0.559 1 92.69 37 LEU B O 1
ATOM 2402 N N . VAL B 1 38 ? 4.91 -0.089 0.932 1 95.88 38 VAL B N 1
ATOM 2403 C CA . VAL B 1 38 ? 3.707 -0.171 0.109 1 95.88 38 VAL B CA 1
ATOM 2404 C C . VAL B 1 38 ? 4.094 -0.427 -1.347 1 95.88 38 VAL B C 1
ATOM 2406 O O . VAL B 1 38 ? 3.482 -1.262 -2.02 1 95.88 38 VAL B O 1
ATOM 2409 N N . MET B 1 39 ? 5.125 0.265 -1.767 1 93.31 39 MET B N 1
ATOM 2410 C CA . MET B 1 39 ? 5.605 0.09 -3.135 1 93.31 39 MET B CA 1
ATOM 2411 C C . MET B 1 39 ? 6.059 -1.347 -3.373 1 93.31 39 MET B C 1
ATOM 2413 O O . MET B 1 39 ? 5.703 -1.955 -4.383 1 93.31 39 MET B O 1
ATOM 2417 N N . ASP B 1 40 ? 6.863 -1.88 -2.459 1 92.25 40 ASP B N 1
ATOM 2418 C CA . ASP B 1 40 ? 7.316 -3.266 -2.523 1 92.25 40 ASP B CA 1
ATOM 2419 C C . ASP B 1 40 ? 6.137 -4.227 -2.65 1 92.25 40 ASP B C 1
ATOM 2421 O O . ASP B 1 40 ? 6.184 -5.18 -3.428 1 92.25 40 ASP B O 1
ATOM 2425 N N . TYR B 1 41 ? 5.113 -4.004 -1.934 1 95.56 41 TYR B N 1
ATOM 2426 C CA . TYR B 1 41 ? 3.924 -4.848 -1.952 1 95.56 41 TYR B CA 1
ATOM 2427 C C . TYR B 1 41 ? 3.236 -4.793 -3.312 1 95.56 41 TYR B C 1
ATOM 2429 O O . TYR B 1 41 ? 2.865 -5.828 -3.869 1 95.56 41 TYR B O 1
ATOM 2437 N N . LEU B 1 42 ? 3.023 -3.555 -3.83 1 94.56 42 LEU B N 1
ATOM 2438 C CA . LEU B 1 42 ? 2.357 -3.371 -5.117 1 94.56 42 LEU B CA 1
ATOM 2439 C C . LEU B 1 42 ? 3.137 -4.059 -6.234 1 94.56 42 LEU B C 1
ATOM 2441 O O . LEU B 1 42 ? 2.545 -4.707 -7.102 1 94.56 42 LEU B O 1
ATOM 2445 N N . ILE B 1 43 ? 4.41 -4.012 -6.191 1 91.62 43 ILE B N 1
ATOM 2446 C CA . ILE B 1 43 ? 5.27 -4.605 -7.211 1 91.62 43 ILE B CA 1
ATOM 2447 C C . ILE B 1 43 ? 5.238 -6.129 -7.09 1 91.62 43 ILE B C 1
ATOM 2449 O O . ILE B 1 43 ? 4.98 -6.828 -8.07 1 91.62 43 ILE B O 1
ATOM 2453 N N . THR B 1 44 ? 5.457 -6.613 -5.953 1 91.12 44 THR B N 1
ATOM 2454 C CA . THR B 1 44 ? 5.574 -8.047 -5.719 1 91.12 44 THR B CA 1
ATOM 2455 C C . THR B 1 44 ? 4.273 -8.766 -6.066 1 91.12 44 THR B C 1
ATOM 2457 O O . THR B 1 44 ? 4.293 -9.867 -6.621 1 91.12 44 THR B O 1
ATOM 2460 N N . ASN B 1 45 ? 3.164 -8.133 -5.82 1 92 45 ASN B N 1
ATOM 2461 C CA . ASN B 1 45 ? 1.876 -8.789 -6.012 1 92 45 ASN B CA 1
ATOM 2462 C C . ASN B 1 45 ? 1.271 -8.445 -7.371 1 92 45 ASN B C 1
ATOM 2464 O O . ASN B 1 45 ? 0.175 -8.898 -7.699 1 92 45 ASN B O 1
ATOM 2468 N N . GLY B 1 46 ? 1.916 -7.629 -8.102 1 92.56 46 GLY B N 1
ATOM 2469 C CA . GLY B 1 46 ? 1.545 -7.406 -9.492 1 92.56 46 GLY B CA 1
ATOM 2470 C C . GLY B 1 46 ? 0.43 -6.395 -9.656 1 92.56 46 GLY B C 1
ATOM 2471 O O . GLY B 1 46 ? -0.565 -6.66 -10.328 1 92.56 46 GLY B O 1
ATOM 2472 N N . TYR B 1 47 ? 0.521 -5.254 -9.109 1 94.19 47 TYR B N 1
ATOM 2473 C CA . TYR B 1 47 ? -0.391 -4.129 -9.289 1 94.19 47 TYR B CA 1
ATOM 2474 C C . TYR B 1 47 ? 0.309 -2.969 -9.984 1 94.19 47 TYR B C 1
ATOM 2476 O O . TYR B 1 47 ? 0.552 -1.926 -9.375 1 94.19 47 TYR B O 1
ATOM 2484 N N . PRO B 1 48 ? 0.536 -3.111 -11.273 1 93.44 48 PRO B N 1
ATOM 2485 C CA . PRO B 1 48 ? 1.407 -2.174 -11.984 1 93.44 48 PRO B CA 1
ATOM 2486 C C . PRO B 1 48 ? 0.796 -0.779 -12.109 1 93.44 48 PRO B C 1
ATOM 2488 O O . PRO B 1 48 ? 1.504 0.223 -11.984 1 93.44 48 PRO B O 1
ATOM 2491 N N . SER B 1 49 ? -0.49 -0.699 -12.414 1 94.44 49 SER B N 1
ATOM 2492 C CA . SER B 1 49 ? -1.115 0.612 -12.555 1 94.44 49 SER B CA 1
ATOM 2493 C C . SER B 1 49 ? -1.123 1.366 -11.227 1 94.44 49 SER B C 1
ATOM 2495 O O . SER B 1 49 ? -0.845 2.566 -11.188 1 94.44 49 SER B O 1
ATOM 2497 N N . ALA B 1 50 ? -1.459 0.698 -10.195 1 95.94 50 ALA B N 1
ATOM 2498 C CA . ALA B 1 50 ? -1.416 1.294 -8.867 1 95.94 50 ALA B CA 1
ATOM 2499 C C . ALA B 1 50 ? -0.002 1.744 -8.508 1 95.94 50 ALA B C 1
ATOM 2501 O O . ALA B 1 50 ? 0.195 2.848 -7.996 1 95.94 50 ALA B O 1
ATOM 2502 N N . ALA B 1 51 ? 0.991 0.885 -8.773 1 94.88 51 ALA B N 1
ATOM 2503 C CA . ALA B 1 51 ? 2.387 1.208 -8.492 1 94.88 51 ALA B CA 1
ATOM 2504 C C . ALA B 1 51 ? 2.82 2.471 -9.234 1 94.88 51 ALA B C 1
ATOM 2506 O O . ALA B 1 51 ? 3.488 3.334 -8.656 1 94.88 51 ALA B O 1
ATOM 2507 N N . LYS B 1 52 ? 2.445 2.553 -10.43 1 94.38 52 LYS B N 1
ATOM 2508 C CA . LYS B 1 52 ? 2.809 3.701 -11.258 1 94.38 52 LYS B CA 1
ATOM 2509 C C . LYS B 1 52 ? 2.236 4.996 -10.68 1 94.38 52 LYS B C 1
ATOM 2511 O O . LYS B 1 52 ? 2.957 5.984 -10.531 1 94.38 52 LYS B O 1
ATOM 2516 N N . LYS B 1 53 ? 0.988 4.973 -10.383 1 95.69 53 LYS B N 1
ATOM 2517 C CA . LYS B 1 53 ? 0.345 6.168 -9.844 1 95.69 53 LYS B CA 1
ATOM 2518 C C . LYS B 1 53 ? 0.896 6.512 -8.461 1 95.69 53 LYS B C 1
ATOM 2520 O O . LYS B 1 53 ? 1.089 7.684 -8.141 1 95.69 53 LYS B O 1
ATOM 2525 N N . PHE B 1 54 ? 1.156 5.555 -7.676 1 96.25 54 PHE B N 1
ATOM 2526 C CA . PHE B 1 54 ? 1.702 5.758 -6.34 1 96.25 54 PHE B CA 1
ATOM 2527 C C . PHE B 1 54 ? 3.09 6.387 -6.41 1 96.25 54 PHE B C 1
ATOM 2529 O O . PHE B 1 54 ? 3.41 7.285 -5.629 1 96.25 54 PHE B O 1
ATOM 2536 N N . ALA B 1 55 ? 3.848 5.848 -7.297 1 94.06 55 ALA B N 1
ATOM 2537 C CA . ALA B 1 55 ? 5.191 6.387 -7.477 1 94.06 55 ALA B CA 1
ATOM 2538 C C . ALA B 1 55 ? 5.148 7.883 -7.777 1 94.06 55 ALA B C 1
ATOM 2540 O O . ALA B 1 55 ? 5.938 8.656 -7.23 1 94.06 55 ALA B O 1
ATOM 2541 N N . VAL B 1 56 ? 4.25 8.227 -8.609 1 93.81 56 VAL B N 1
ATOM 2542 C CA . VAL B 1 56 ? 4.113 9.625 -9.008 1 93.81 56 VAL B CA 1
ATOM 2543 C C . VAL B 1 56 ? 3.621 10.453 -7.824 1 93.81 56 VAL B C 1
ATOM 2545 O O . VAL B 1 56 ? 4.219 11.477 -7.484 1 93.81 56 VAL B O 1
ATOM 2548 N N . GLU B 1 57 ? 2.537 10 -7.195 1 94.19 57 GLU B N 1
ATOM 2549 C CA . GLU B 1 57 ? 1.91 10.758 -6.117 1 94.19 57 GLU B CA 1
ATOM 2550 C C . GLU B 1 57 ? 2.822 10.844 -4.895 1 94.19 57 GLU B C 1
ATOM 2552 O O . GLU B 1 57 ? 2.805 11.844 -4.172 1 94.19 57 GLU B O 1
ATOM 2557 N N . ALA B 1 58 ? 3.562 9.82 -4.609 1 93.06 58 ALA B N 1
ATOM 2558 C CA . ALA B 1 58 ? 4.434 9.766 -3.438 1 93.06 58 ALA B CA 1
ATOM 2559 C C . ALA B 1 58 ? 5.848 10.219 -3.781 1 93.06 58 ALA B C 1
ATOM 2561 O O . ALA B 1 58 ? 6.73 10.219 -2.924 1 93.06 58 ALA B O 1
ATOM 2562 N N . ASN B 1 59 ? 6.105 10.555 -4.996 1 90.06 59 ASN B N 1
ATOM 2563 C CA . ASN B 1 59 ? 7.402 11.008 -5.48 1 90.06 59 ASN B CA 1
ATOM 2564 C C . ASN B 1 59 ? 8.492 9.969 -5.23 1 90.06 59 ASN B C 1
ATOM 2566 O O . ASN B 1 59 ? 9.539 10.281 -4.656 1 90.06 59 ASN B O 1
ATOM 2570 N N . ILE B 1 60 ? 8.133 8.75 -5.496 1 89.19 60 ILE B N 1
ATOM 2571 C CA . ILE B 1 60 ? 9.062 7.633 -5.398 1 89.19 60 ILE B CA 1
ATOM 2572 C C . ILE B 1 60 ? 9.625 7.309 -6.781 1 89.19 60 ILE B C 1
ATOM 2574 O O . ILE B 1 60 ? 8.883 7.25 -7.766 1 89.19 60 ILE B O 1
ATOM 2578 N N . GLN B 1 61 ? 10.859 7.297 -6.844 1 83.69 61 GLN B N 1
ATOM 2579 C CA . GLN B 1 61 ? 11.477 6.895 -8.102 1 83.69 61 GLN B CA 1
ATOM 2580 C C . GLN B 1 61 ? 11.406 5.383 -8.289 1 83.69 61 GLN B C 1
ATOM 2582 O O . GLN B 1 61 ? 11.93 4.625 -7.473 1 83.69 61 GLN B O 1
ATOM 2587 N N . LEU B 1 62 ? 10.664 5.012 -9.211 1 77.12 62 LEU B N 1
ATOM 2588 C CA . LEU B 1 62 ? 10.523 3.594 -9.523 1 77.12 62 LEU B CA 1
ATOM 2589 C C . LEU B 1 62 ? 11.742 3.08 -10.281 1 77.12 62 LEU B C 1
ATOM 2591 O O . LEU B 1 62 ? 12.133 3.654 -11.305 1 77.12 62 LEU B O 1
ATOM 2595 N N . ARG B 1 63 ? 12.516 2.455 -9.602 1 64.06 63 ARG B N 1
ATOM 2596 C CA . ARG B 1 63 ? 13.672 1.87 -10.281 1 64.06 63 ARG B CA 1
ATOM 2597 C C . ARG B 1 63 ? 13.258 0.668 -11.125 1 64.06 63 ARG B C 1
ATOM 2599 O O . ARG B 1 63 ? 13.898 0.358 -12.133 1 64.06 63 ARG B O 1
ATOM 2606 N N . THR B 1 64 ? 12.305 -0.078 -10.625 1 62.41 64 THR B N 1
ATOM 2607 C CA . THR B 1 64 ? 11.984 -1.356 -11.25 1 62.41 64 THR B CA 1
ATOM 2608 C C . THR B 1 64 ? 11.156 -1.148 -12.516 1 62.41 64 THR B C 1
ATOM 2610 O O . THR B 1 64 ? 10.43 -0.162 -12.633 1 62.41 64 THR B O 1
ATOM 2613 N N . ASP B 1 65 ? 11.43 -1.917 -13.43 1 67.31 65 ASP B N 1
ATOM 2614 C CA . ASP B 1 65 ? 10.781 -1.944 -14.734 1 67.31 65 ASP B CA 1
ATOM 2615 C C . ASP B 1 65 ? 9.297 -2.279 -14.609 1 67.31 65 ASP B C 1
ATOM 2617 O O . ASP B 1 65 ? 8.938 -3.434 -14.367 1 67.31 65 ASP B O 1
ATOM 2621 N N . LEU B 1 66 ? 8.461 -1.27 -14.5 1 79.94 66 LEU B N 1
ATOM 2622 C CA . LEU B 1 66 ? 7.008 -1.423 -14.531 1 79.94 66 LEU B CA 1
ATOM 2623 C C . LEU B 1 66 ? 6.586 -2.432 -15.594 1 79.94 66 LEU B C 1
ATOM 2625 O O . LEU B 1 66 ? 5.586 -3.135 -15.422 1 79.94 66 LEU B O 1
ATOM 2629 N N . ASP B 1 67 ? 7.426 -2.594 -16.594 1 83 67 ASP B N 1
ATOM 2630 C CA . ASP B 1 67 ? 7.129 -3.531 -17.672 1 83 67 ASP B CA 1
ATOM 2631 C C . ASP B 1 67 ? 7.223 -4.977 -17.188 1 83 67 ASP B C 1
ATOM 2633 O O . ASP B 1 67 ? 6.43 -5.824 -17.594 1 83 67 ASP B O 1
ATOM 2637 N N . SER B 1 68 ? 8.117 -5.164 -16.359 1 87 68 SER B N 1
ATOM 2638 C CA . SER B 1 68 ? 8.281 -6.512 -15.82 1 87 68 SER B CA 1
ATOM 2639 C C . SER B 1 68 ? 7.094 -6.906 -14.945 1 87 68 SER B C 1
ATOM 2641 O O . SER B 1 68 ? 6.672 -8.062 -14.945 1 87 68 SER B O 1
ATOM 2643 N N . ILE B 1 69 ? 6.535 -5.938 -14.273 1 90.62 69 ILE B N 1
ATOM 2644 C CA . ILE B 1 69 ? 5.371 -6.203 -13.438 1 90.62 69 ILE B CA 1
ATOM 2645 C C . ILE B 1 69 ? 4.18 -6.578 -14.32 1 90.62 69 ILE B C 1
ATOM 2647 O O . ILE B 1 69 ? 3.475 -7.551 -14.039 1 90.62 69 ILE B O 1
ATOM 2651 N N . GLN B 1 70 ? 4.047 -5.84 -15.391 1 91.94 70 GLN B N 1
ATOM 2652 C CA . GLN B 1 70 ? 2.945 -6.094 -16.312 1 91.94 70 GLN B CA 1
ATOM 2653 C C . GLN B 1 70 ? 3.064 -7.477 -16.953 1 91.94 70 GLN B C 1
ATOM 2655 O O . GLN B 1 70 ? 2.062 -8.172 -17.125 1 91.94 70 GLN B O 1
ATOM 2660 N N . GLU B 1 71 ? 4.227 -7.805 -17.328 1 93.88 71 GLU B N 1
ATOM 2661 C CA . GLU B 1 71 ? 4.449 -9.125 -17.906 1 93.88 71 GLU B CA 1
ATOM 2662 C C . GLU B 1 71 ? 4.062 -10.234 -16.922 1 93.88 71 GLU B C 1
ATOM 2664 O O . GLU B 1 71 ? 3.434 -11.219 -17.312 1 93.88 71 GLU B O 1
ATOM 2669 N N . ARG B 1 72 ? 4.434 -10.047 -15.719 1 95.19 72 ARG B N 1
ATOM 2670 C CA . ARG B 1 72 ? 4.074 -11.031 -14.695 1 95.19 72 ARG B CA 1
ATOM 2671 C C . ARG B 1 72 ? 2.561 -11.133 -14.547 1 95.19 72 ARG B C 1
ATOM 2673 O O . ARG B 1 72 ? 2.02 -12.234 -14.406 1 95.19 72 ARG B O 1
ATOM 2680 N N . VAL B 1 73 ? 1.925 -10.008 -14.578 1 95.12 73 VAL B N 1
ATOM 2681 C CA . VAL B 1 73 ? 0.47 -9.984 -14.469 1 95.12 73 VAL B CA 1
ATOM 2682 C C . VAL B 1 73 ? -0.148 -10.758 -15.633 1 95.12 73 VAL B C 1
ATOM 2684 O O . VAL B 1 73 ? -1.071 -11.547 -15.445 1 95.12 73 VAL B O 1
ATOM 2687 N N . GLU B 1 74 ? 0.351 -10.531 -16.797 1 96.44 74 GLU B N 1
ATOM 2688 C CA . GLU B 1 74 ? -0.172 -11.188 -17.984 1 96.44 74 GLU B CA 1
ATOM 2689 C C . GLU B 1 74 ? 0.03 -12.703 -17.906 1 96.44 74 GLU B C 1
ATOM 2691 O O . GLU B 1 74 ? -0.861 -13.469 -18.281 1 96.44 74 GLU B O 1
ATOM 2696 N N . ILE B 1 75 ? 1.17 -13.07 -17.484 1 98.06 75 ILE B N 1
ATOM 2697 C CA . ILE B 1 75 ? 1.477 -14.492 -17.359 1 98.06 75 ILE B CA 1
ATOM 2698 C C . ILE B 1 75 ? 0.522 -15.133 -16.344 1 98.06 75 ILE B C 1
ATOM 2700 O O . ILE B 1 75 ? -0.093 -16.156 -16.641 1 98.06 75 ILE B O 1
ATOM 2704 N N . ARG B 1 76 ? 0.371 -14.531 -15.227 1 96.88 76 ARG B N 1
ATOM 2705 C CA . ARG B 1 76 ? -0.522 -15.055 -14.195 1 96.88 76 ARG B CA 1
ATOM 2706 C C . ARG B 1 76 ? -1.963 -15.102 -14.695 1 96.88 76 ARG B C 1
ATOM 2708 O O . ARG B 1 76 ? -2.674 -16.078 -14.461 1 96.88 76 ARG B O 1
ATOM 2715 N N . THR B 1 77 ? -2.383 -14.078 -15.375 1 96.06 77 THR B N 1
ATOM 2716 C CA . THR B 1 77 ? -3.734 -14.016 -15.922 1 96.06 77 THR B CA 1
ATOM 2717 C C . THR B 1 77 ? -3.957 -15.141 -16.938 1 96.06 77 THR B C 1
ATOM 2719 O O . THR B 1 77 ? -5.031 -15.742 -16.969 1 96.06 77 THR B O 1
ATOM 2722 N N . ALA B 1 78 ? -2.982 -15.367 -17.75 1 97.94 78 ALA B N 1
ATOM 2723 C CA . ALA B 1 78 ? -3.07 -16.453 -18.719 1 97.94 78 ALA B CA 1
ATOM 2724 C C . ALA B 1 78 ? -3.256 -17.797 -18.016 1 97.94 78 ALA B C 1
ATOM 2726 O O . ALA B 1 78 ? -4.086 -18.609 -18.438 1 97.94 78 ALA B O 1
ATOM 2727 N N . ILE B 1 79 ? -2.562 -18 -16.938 1 98.25 79 ILE B N 1
ATOM 2728 C CA . ILE B 1 79 ? -2.674 -19.25 -16.188 1 98.25 79 ILE B CA 1
ATOM 2729 C C . ILE B 1 79 ? -4.059 -19.344 -15.555 1 98.25 79 ILE B C 1
ATOM 2731 O O . ILE B 1 79 ? -4.727 -20.375 -15.664 1 98.25 79 ILE B O 1
ATOM 2735 N N . HIS B 1 80 ? -4.496 -18.266 -14.969 1 96 80 HIS B N 1
ATOM 2736 C CA . HIS B 1 80 ? -5.801 -18.25 -14.312 1 96 80 HIS B CA 1
ATOM 2737 C C . HIS B 1 80 ? -6.922 -18.516 -15.305 1 96 80 HIS B C 1
ATOM 2739 O O . HIS B 1 80 ? -7.93 -19.141 -14.953 1 96 80 HIS B O 1
ATOM 2745 N N . SER B 1 81 ? -6.719 -18.078 -16.531 1 95.81 81 SER B N 1
ATOM 2746 C CA . SER B 1 81 ? -7.754 -18.234 -17.547 1 95.81 81 SER B CA 1
ATOM 2747 C C . SER B 1 81 ? -7.629 -19.562 -18.281 1 95.81 81 SER B C 1
ATOM 2749 O O . SER B 1 81 ? -8.414 -19.859 -19.188 1 95.81 81 SER B O 1
ATOM 2751 N N . GLY B 1 82 ? -6.602 -20.328 -18.016 1 96.25 82 GLY B N 1
ATOM 2752 C CA . GLY B 1 82 ? -6.418 -21.641 -18.609 1 96.25 82 GLY B CA 1
ATOM 2753 C C . GLY B 1 82 ? -5.656 -21.609 -19.922 1 96.25 82 GLY B C 1
ATOM 2754 O O . GLY B 1 82 ? -5.594 -22.609 -20.625 1 96.25 82 GLY B O 1
ATOM 2755 N N . ASN B 1 83 ? -5.16 -20.469 -20.281 1 97.31 83 ASN B N 1
ATOM 2756 C CA . ASN B 1 83 ? -4.32 -20.359 -21.469 1 97.31 83 ASN B CA 1
ATOM 2757 C C . ASN B 1 83 ? -2.854 -20.625 -21.156 1 97.31 83 ASN B C 1
ATOM 2759 O O . ASN B 1 83 ? -2.025 -19.719 -21.203 1 97.31 83 ASN B O 1
ATOM 2763 N N . ILE B 1 84 ? -2.584 -21.875 -20.969 1 98.25 84 ILE B N 1
ATOM 2764 C CA . ILE B 1 84 ? -1.287 -22.266 -20.438 1 98.25 84 ILE B CA 1
ATOM 2765 C C . ILE B 1 84 ? -0.22 -22.141 -21.516 1 98.25 84 ILE B C 1
ATOM 2767 O O . ILE B 1 84 ? 0.926 -21.797 -21.234 1 98.25 84 ILE B O 1
ATOM 2771 N N . ARG B 1 85 ? -0.605 -22.422 -22.703 1 96.88 85 ARG B N 1
ATOM 2772 C CA . ARG B 1 85 ? 0.336 -22.297 -23.812 1 96.88 85 ARG B CA 1
ATOM 2773 C C . ARG B 1 85 ? 0.875 -20.875 -23.906 1 96.88 85 ARG B C 1
ATOM 2775 O O . ARG B 1 85 ? 2.084 -20.672 -24.031 1 96.88 85 ARG B O 1
ATOM 2782 N N . LEU B 1 86 ? -0.035 -19.953 -23.844 1 97.94 86 LEU B N 1
ATOM 2783 C CA . LEU B 1 86 ? 0.366 -18.547 -23.859 1 97.94 86 LEU B CA 1
ATOM 2784 C C . LEU B 1 86 ? 1.257 -18.219 -22.672 1 97.94 86 LEU B C 1
ATOM 2786 O O . LEU B 1 86 ? 2.234 -17.469 -22.812 1 97.94 86 LEU B O 1
ATOM 2790 N N . ALA B 1 87 ? 0.922 -18.688 -21.5 1 98.56 87 ALA B N 1
ATOM 2791 C CA . ALA B 1 87 ? 1.72 -18.453 -20.297 1 98.56 87 ALA B CA 1
ATOM 2792 C C . ALA B 1 87 ? 3.152 -18.953 -20.484 1 98.56 87 ALA B C 1
ATOM 2794 O O . ALA B 1 87 ? 4.105 -18.234 -20.188 1 98.56 87 ALA B O 1
ATOM 2795 N N . ILE B 1 88 ? 3.291 -20.172 -21.031 1 98.25 88 ILE B N 1
ATOM 2796 C CA . ILE B 1 88 ? 4.609 -20.75 -21.219 1 98.25 88 ILE B CA 1
ATOM 2797 C C . ILE B 1 88 ? 5.402 -19.922 -22.219 1 98.25 88 ILE B C 1
ATOM 2799 O O . ILE B 1 88 ? 6.59 -19.656 -22.016 1 98.25 88 ILE B O 1
ATOM 2803 N N . GLU B 1 89 ? 4.777 -19.484 -23.25 1 98 89 GLU B N 1
ATOM 2804 C CA . GLU B 1 89 ? 5.418 -18.641 -24.266 1 98 89 GLU B CA 1
ATOM 2805 C C . GLU B 1 89 ? 5.906 -17.328 -23.641 1 98 89 GLU B C 1
ATOM 2807 O O . GLU B 1 89 ? 7.043 -16.922 -23.891 1 98 89 GLU B O 1
ATOM 2812 N N . LYS B 1 90 ? 5.086 -16.766 -22.875 1 97.88 90 LYS B N 1
ATOM 2813 C CA . LYS B 1 90 ? 5.43 -15.484 -22.25 1 97.88 90 LYS B CA 1
ATOM 2814 C C . LYS B 1 90 ? 6.555 -15.656 -21.234 1 97.88 90 LYS B C 1
ATOM 2816 O O . LYS B 1 90 ? 7.43 -14.797 -21.109 1 97.88 90 LYS B O 1
ATOM 2821 N N . ILE B 1 91 ? 6.531 -16.703 -20.469 1 97.94 91 ILE B N 1
ATOM 2822 C CA . ILE B 1 91 ? 7.605 -16.984 -19.516 1 97.94 91 ILE B CA 1
ATOM 2823 C C . ILE B 1 91 ? 8.93 -17.109 -20.266 1 97.94 91 ILE B C 1
ATOM 2825 O O . ILE B 1 91 ? 9.938 -16.516 -19.859 1 97.94 91 ILE B O 1
ATOM 2829 N N . ASN B 1 92 ? 8.914 -17.797 -21.359 1 96.69 92 ASN B N 1
ATOM 2830 C CA . ASN B 1 92 ? 10.125 -18 -22.141 1 96.69 92 ASN B CA 1
ATOM 2831 C C . ASN B 1 92 ? 10.609 -16.703 -22.781 1 96.69 92 ASN B C 1
ATOM 2833 O O . ASN B 1 92 ? 11.82 -16.5 -22.938 1 96.69 92 ASN B O 1
ATOM 2837 N N . GLU B 1 93 ? 9.719 -15.859 -23.188 1 95.81 93 GLU B N 1
ATOM 2838 C CA . GLU B 1 93 ? 10.078 -14.539 -23.719 1 95.81 93 GLU B CA 1
ATOM 2839 C C . GLU B 1 93 ? 10.734 -13.688 -22.641 1 95.81 93 GLU B C 1
ATOM 2841 O O . GLU B 1 93 ? 11.672 -12.938 -22.922 1 95.81 93 GLU B O 1
ATOM 2846 N N . LEU B 1 94 ? 10.211 -13.828 -21.469 1 94.06 94 LEU B N 1
ATOM 2847 C CA . LEU B 1 94 ? 10.75 -13.078 -20.328 1 94.06 94 LEU B CA 1
ATOM 2848 C C . LEU B 1 94 ? 12.141 -13.586 -19.953 1 94.06 94 LEU B C 1
ATOM 2850 O O . LEU B 1 94 ? 13.078 -12.797 -19.828 1 94.06 94 LEU B O 1
ATOM 2854 N N . ASN B 1 95 ? 12.289 -14.859 -19.781 1 95.38 95 ASN B N 1
ATOM 2855 C CA . ASN B 1 95 ? 13.547 -15.523 -19.453 1 95.38 95 ASN B CA 1
ATOM 2856 C C . ASN B 1 95 ? 13.445 -17.031 -19.656 1 95.38 95 ASN B C 1
ATOM 2858 O O . ASN B 1 95 ? 12.867 -17.734 -18.812 1 95.38 95 ASN B O 1
ATOM 2862 N N . PRO B 1 96 ? 14.031 -17.531 -20.672 1 94.69 96 PRO B N 1
ATOM 2863 C CA . PRO B 1 96 ? 13.914 -18.969 -20.969 1 94.69 96 PRO B CA 1
ATOM 2864 C C . PRO B 1 96 ? 14.5 -19.859 -19.875 1 94.69 96 PRO B C 1
ATOM 2866 O O . PRO B 1 96 ? 14.125 -21.016 -19.75 1 94.69 96 PRO B O 1
ATOM 2869 N N . GLN B 1 97 ? 15.344 -19.297 -19.031 1 96.5 97 GLN B N 1
ATOM 2870 C CA . GLN B 1 97 ? 16.031 -20.078 -18 1 96.5 97 GLN B CA 1
ATOM 2871 C C . GLN B 1 97 ? 15.086 -20.406 -16.844 1 96.5 97 GLN B C 1
ATOM 2873 O O . GLN B 1 97 ? 15.344 -21.328 -16.078 1 96.5 97 GLN B O 1
ATOM 2878 N N . ILE B 1 98 ? 13.992 -19.703 -16.75 1 97.06 98 ILE B N 1
ATOM 2879 C CA . ILE B 1 98 ? 13.07 -19.906 -15.641 1 97.06 98 ILE B CA 1
ATOM 2880 C C . ILE B 1 98 ? 12.531 -21.328 -15.664 1 97.06 98 ILE B C 1
ATOM 2882 O O . ILE B 1 98 ? 12.586 -22.031 -14.656 1 97.06 98 ILE B O 1
ATOM 2886 N N . LEU B 1 99 ? 12.07 -21.75 -16.781 1 97.19 99 LEU B N 1
ATOM 2887 C CA . LEU B 1 99 ? 11.508 -23.094 -16.891 1 97.19 99 LEU B CA 1
ATOM 2888 C C . LEU B 1 99 ? 12.602 -24.125 -17.125 1 97.19 99 LEU B C 1
ATOM 2890 O O . LEU B 1 99 ? 12.523 -25.25 -16.625 1 97.19 99 LEU B O 1
ATOM 2894 N N . ASP B 1 100 ? 13.703 -23.734 -17.766 1 95.5 100 ASP B N 1
ATOM 2895 C CA . ASP B 1 100 ? 14.805 -24.656 -18.062 1 95.5 100 ASP B CA 1
ATOM 2896 C C . ASP B 1 100 ? 15.477 -25.125 -16.766 1 95.5 100 ASP B C 1
ATOM 2898 O O . ASP B 1 100 ? 15.93 -26.266 -16.688 1 95.5 100 ASP B O 1
ATOM 2902 N N . GLU B 1 101 ? 15.531 -24.219 -15.82 1 95.44 101 GLU B N 1
ATOM 2903 C CA . GLU B 1 101 ? 16.25 -24.531 -14.586 1 95.44 101 GLU B CA 1
ATOM 2904 C C . GLU B 1 101 ? 15.289 -25.031 -13.5 1 95.44 101 GLU B C 1
ATOM 2906 O O . GLU B 1 101 ? 15.719 -25.375 -12.398 1 95.44 101 GLU B O 1
ATOM 2911 N N . ASN B 1 102 ? 14.102 -25.078 -13.812 1 96.56 102 ASN B N 1
ATOM 2912 C CA . ASN B 1 102 ? 13.07 -25.578 -12.891 1 96.56 102 ASN B CA 1
ATOM 2913 C C . ASN B 1 102 ? 12.133 -26.562 -13.578 1 96.56 102 ASN B C 1
ATOM 2915 O O . ASN B 1 102 ? 10.992 -26.219 -13.891 1 96.56 102 ASN B O 1
ATOM 2919 N N . GLN B 1 103 ? 12.57 -27.781 -13.672 1 96 103 GLN B N 1
ATOM 2920 C CA . GLN B 1 103 ? 11.859 -28.797 -14.43 1 96 103 GLN B CA 1
ATOM 2921 C C . GLN B 1 103 ? 10.523 -29.141 -13.773 1 96 103 GLN B C 1
ATOM 2923 O O . GLN B 1 103 ? 9.547 -29.453 -14.461 1 96 103 GLN B O 1
ATOM 2928 N N . SER B 1 104 ? 10.555 -29.047 -12.5 1 97.56 104 SER B N 1
ATOM 2929 C CA . SER B 1 104 ? 9.32 -29.328 -11.773 1 97.56 104 SER B CA 1
ATOM 2930 C C . SER B 1 104 ? 8.227 -28.328 -12.125 1 97.56 104 SER B C 1
ATOM 2932 O O . SER B 1 104 ? 7.082 -28.719 -12.383 1 97.56 104 SER B O 1
ATOM 2934 N N . LEU B 1 105 ? 8.609 -27.078 -12.141 1 98.06 105 LEU B N 1
ATOM 2935 C CA . LEU B 1 105 ? 7.664 -26.031 -12.5 1 98.06 105 LEU B CA 1
ATOM 2936 C C . LEU B 1 105 ? 7.195 -26.203 -13.945 1 98.06 105 LEU B C 1
ATOM 2938 O O . LEU B 1 105 ? 6.004 -26.062 -14.234 1 98.06 105 LEU B O 1
ATOM 2942 N N . HIS B 1 106 ? 8.102 -26.484 -14.812 1 98.19 106 HIS B N 1
ATOM 2943 C CA . HIS B 1 106 ? 7.762 -26.672 -16.219 1 98.19 106 HIS B CA 1
ATOM 2944 C C . HIS B 1 106 ? 6.793 -27.828 -16.391 1 98.19 106 HIS B C 1
ATOM 2946 O O . HIS B 1 106 ? 5.809 -27.719 -17.125 1 98.19 106 HIS B O 1
ATOM 2952 N N . PHE B 1 107 ? 7.043 -28.938 -15.75 1 98.44 107 PHE B N 1
ATOM 2953 C CA . PHE B 1 107 ? 6.172 -30.094 -15.844 1 98.44 107 PHE B CA 1
ATOM 2954 C C . PHE B 1 107 ? 4.781 -29.781 -15.312 1 98.44 107 PHE B C 1
ATOM 2956 O O . PHE B 1 107 ? 3.779 -30.219 -15.883 1 98.44 107 PHE B O 1
ATOM 2963 N N . SER B 1 108 ? 4.754 -29.016 -14.234 1 98.25 108 SER B N 1
ATOM 2964 C CA . SER B 1 108 ? 3.465 -28.641 -13.664 1 98.25 108 SER B CA 1
ATOM 2965 C C . SER B 1 108 ? 2.646 -27.812 -14.664 1 98.25 108 SER B C 1
ATOM 2967 O O . SER B 1 108 ? 1.429 -27.984 -14.758 1 98.25 108 SER B O 1
ATOM 2969 N N . LEU B 1 109 ? 3.314 -26.953 -15.344 1 98.62 109 LEU B N 1
ATOM 2970 C CA . LEU B 1 109 ? 2.645 -26.141 -16.359 1 98.62 109 LEU B CA 1
ATOM 2971 C C . LEU B 1 109 ? 2.15 -27.016 -17.516 1 98.62 109 LEU B C 1
ATOM 2973 O O . LEU B 1 109 ? 1.014 -26.859 -17.969 1 98.62 109 LEU B O 1
ATOM 2977 N N . LEU B 1 110 ? 2.963 -27.922 -17.953 1 98.38 110 LEU B N 1
ATOM 2978 C CA . LEU B 1 110 ? 2.57 -28.828 -19.016 1 98.38 110 LEU B CA 1
ATOM 2979 C C . LEU B 1 110 ? 1.4 -29.703 -18.578 1 98.38 110 LEU B C 1
ATOM 2981 O O . LEU B 1 110 ? 0.479 -29.953 -19.359 1 98.38 110 LEU B O 1
ATOM 2985 N N . ARG B 1 111 ? 1.503 -30.156 -17.391 1 98.19 111 ARG B N 1
ATOM 2986 C CA . ARG B 1 111 ? 0.398 -30.938 -16.844 1 98.19 111 ARG B CA 1
ATOM 2987 C C . ARG B 1 111 ? -0.896 -30.125 -16.844 1 98.19 111 ARG B C 1
ATOM 2989 O O . ARG B 1 111 ? -1.958 -30.641 -17.203 1 98.19 111 ARG B O 1
ATOM 2996 N N . LEU B 1 112 ? -0.803 -28.891 -16.422 1 98 112 LEU B N 1
ATOM 2997 C CA . LEU B 1 112 ? -1.967 -28.016 -16.438 1 98 112 LEU B CA 1
ATOM 2998 C C . LEU B 1 112 ? -2.514 -27.875 -17.859 1 98 112 LEU B C 1
ATOM 3000 O O . LEU B 1 112 ? -3.73 -27.859 -18.062 1 98 112 LEU B O 1
ATOM 3004 N N . GLN B 1 113 ? -1.646 -27.719 -18.844 1 98.12 113 GLN B N 1
ATOM 3005 C CA . GLN B 1 113 ? -2.076 -27.625 -20.234 1 98.12 113 GLN B CA 1
ATOM 3006 C C . GLN B 1 113 ? -2.818 -28.891 -20.656 1 98.12 113 GLN B C 1
ATOM 3008 O O . GLN B 1 113 ? -3.82 -28.812 -21.375 1 98.12 113 GLN B O 1
ATOM 3013 N N . LEU B 1 114 ? -2.297 -30 -20.234 1 97.94 114 LEU B N 1
ATOM 3014 C CA . LEU B 1 114 ? -2.963 -31.266 -20.531 1 97.94 114 LEU B CA 1
ATOM 3015 C C . LEU B 1 114 ? -4.363 -31.297 -19.922 1 97.94 114 LEU B C 1
ATOM 3017 O O . LEU B 1 114 ? -5.316 -31.734 -20.578 1 97.94 114 LEU B O 1
ATOM 3021 N N . ILE B 1 115 ? -4.461 -30.891 -18.703 1 96.69 115 ILE B N 1
ATOM 3022 C CA . ILE B 1 115 ? -5.75 -30.844 -18.016 1 96.69 115 ILE B CA 1
ATOM 3023 C C . ILE B 1 115 ? -6.727 -29.984 -18.812 1 96.69 115 ILE B C 1
ATOM 3025 O O . ILE B 1 115 ? -7.879 -30.359 -19.016 1 96.69 115 ILE B O 1
ATOM 3029 N N . GLU B 1 116 ? -6.293 -28.812 -19.312 1 96.56 116 GLU B N 1
ATOM 3030 C CA . GLU B 1 116 ? -7.148 -27.938 -20.094 1 96.56 116 GLU B CA 1
ATOM 3031 C C . GLU B 1 116 ? -7.57 -28.594 -21.406 1 96.56 116 GLU B C 1
ATOM 3033 O O . GLU B 1 116 ? -8.711 -28.438 -21.844 1 96.56 116 GLU B O 1
ATOM 3038 N N . LEU B 1 117 ? -6.652 -29.312 -22.047 1 95.44 117 LEU B N 1
ATOM 3039 C CA . LEU B 1 117 ? -6.984 -30.031 -23.281 1 95.44 117 LEU B CA 1
ATOM 3040 C C . LEU B 1 117 ? -8.039 -31.109 -23.016 1 95.44 117 LEU B C 1
ATOM 3042 O O . LEU B 1 117 ? -8.969 -31.281 -23.812 1 95.44 117 LEU B O 1
ATOM 3046 N N . ILE B 1 118 ? -7.895 -31.797 -21.906 1 94.62 118 ILE B N 1
ATOM 3047 C CA . ILE B 1 118 ? -8.852 -32.844 -21.547 1 94.62 118 ILE B CA 1
ATOM 3048 C C . ILE B 1 118 ? -10.219 -32.219 -21.297 1 94.62 118 ILE B C 1
ATOM 3050 O O . ILE B 1 118 ? -11.242 -32.75 -21.719 1 94.62 118 ILE B O 1
ATOM 3054 N N . ARG B 1 119 ? -10.211 -31.062 -20.594 1 91.62 119 ARG B N 1
ATOM 3055 C CA . ARG B 1 119 ? -11.461 -30.344 -20.328 1 91.62 119 ARG B CA 1
ATOM 3056 C C . ARG B 1 119 ? -12.195 -30.016 -21.625 1 91.62 119 ARG B C 1
ATOM 3058 O O . ARG B 1 119 ? -13.414 -30.156 -21.719 1 91.62 119 ARG B O 1
ATOM 3065 N N . VAL B 1 120 ? -11.453 -29.578 -22.578 1 90.56 120 VAL B N 1
ATOM 3066 C CA . VAL B 1 120 ? -12.039 -29.203 -23.875 1 90.56 120 VAL B CA 1
ATOM 3067 C C . VAL B 1 120 ? -12.57 -30.438 -24.578 1 90.56 120 VAL B C 1
ATOM 3069 O O . VAL B 1 120 ? -13.672 -30.422 -25.141 1 90.56 120 VAL B O 1
ATOM 3072 N N . CYS B 1 121 ? -11.852 -31.547 -24.469 1 89.62 121 CYS B N 1
ATOM 3073 C CA . CYS B 1 121 ? -12.211 -32.781 -25.172 1 89.62 121 CYS B CA 1
ATOM 3074 C C . CYS B 1 121 ? -13.398 -33.469 -24.5 1 89.62 121 CYS B C 1
ATOM 3076 O O . CYS B 1 121 ? -14.164 -34.156 -25.156 1 89.62 121 CYS B O 1
ATOM 3078 N N . THR B 1 122 ? -13.555 -33.281 -23.266 1 84.81 122 THR B N 1
ATOM 3079 C CA . THR B 1 122 ? -14.602 -34 -22.531 1 84.81 122 THR B CA 1
ATOM 3080 C C . THR B 1 122 ? -15.844 -33.125 -22.375 1 84.81 122 THR B C 1
ATOM 3082 O O . THR B 1 122 ? -16.828 -33.531 -21.781 1 84.81 122 THR B O 1
ATOM 3085 N N . SER B 1 123 ? -15.781 -31.891 -22.859 1 83.56 123 SER B N 1
ATOM 3086 C CA . SER B 1 123 ? -16.922 -30.984 -22.766 1 83.56 123 SER B CA 1
ATOM 3087 C C . SER B 1 123 ? -18.062 -31.438 -23.672 1 83.56 123 SER B C 1
ATOM 3089 O O . SER B 1 123 ? -19.219 -31.062 -23.469 1 83.56 123 SER B O 1
ATOM 3091 N N . THR B 1 124 ? -17.734 -32.25 -24.719 1 82.12 124 THR B N 1
ATOM 3092 C CA . THR B 1 124 ? -18.734 -32.844 -25.594 1 82.12 124 THR B CA 1
ATOM 3093 C C . THR B 1 124 ? -18.641 -34.375 -25.547 1 82.12 124 THR B C 1
ATOM 3095 O O . THR B 1 124 ? -17.547 -34.906 -25.438 1 82.12 124 THR B O 1
ATOM 3098 N N . PRO B 1 125 ? -19.734 -35.156 -25.391 1 77.19 125 PRO B N 1
ATOM 3099 C CA . PRO B 1 125 ? -19.734 -36.594 -25.266 1 77.19 125 PRO B CA 1
ATOM 3100 C C . PRO B 1 125 ? -18.859 -37.281 -26.312 1 77.19 125 PRO B C 1
ATOM 3102 O O . PRO B 1 125 ? -18.188 -38.281 -26 1 77.19 125 PRO B O 1
ATOM 3105 N N . ASP B 1 126 ? -18.75 -36.781 -27.531 1 79.75 126 ASP B N 1
ATOM 3106 C CA . ASP B 1 126 ? -17.938 -37.406 -28.578 1 79.75 126 ASP B CA 1
ATOM 3107 C C . ASP B 1 126 ? -16.719 -36.562 -28.906 1 79.75 126 ASP B C 1
ATOM 3109 O O . ASP B 1 126 ? -16.297 -36.5 -30.078 1 79.75 126 ASP B O 1
ATOM 3113 N N . GLY B 1 127 ? -16.234 -36.031 -27.844 1 84.81 127 GLY B N 1
ATOM 3114 C CA . GLY B 1 127 ? -15.078 -35.188 -28.094 1 84.81 127 GLY B CA 1
ATOM 3115 C C . GLY B 1 127 ? -13.836 -35.969 -28.484 1 84.81 127 GLY B C 1
ATOM 3116 O O . GLY B 1 127 ? -13.633 -37.094 -28.016 1 84.81 127 GLY B O 1
ATOM 3117 N N . ASP B 1 128 ? -13.016 -35.438 -29.391 1 90.88 128 ASP B N 1
ATOM 3118 C CA . ASP B 1 128 ? -11.758 -36.031 -29.844 1 90.88 128 ASP B CA 1
ATOM 3119 C C . ASP B 1 128 ? -10.664 -35.844 -28.812 1 90.88 128 ASP B C 1
ATOM 3121 O O . ASP B 1 128 ? -10.266 -34.719 -28.484 1 90.88 128 ASP B O 1
ATOM 3125 N N . ILE B 1 129 ? -10.227 -36.969 -28.203 1 91.81 129 ILE B N 1
ATOM 3126 C CA . ILE B 1 129 ? -9.234 -36.906 -27.141 1 91.81 129 ILE B CA 1
ATOM 3127 C C . ILE B 1 129 ? -7.832 -36.906 -27.734 1 91.81 129 ILE B C 1
ATOM 3129 O O . ILE B 1 129 ? -6.84 -36.781 -27.016 1 91.81 129 ILE B O 1
ATOM 3133 N N . SER B 1 130 ? -7.684 -37.094 -29.062 1 94.5 130 SER B N 1
ATOM 3134 C CA . SER B 1 130 ? -6.402 -37.25 -29.75 1 94.5 130 SER B CA 1
ATOM 3135 C C . SER B 1 130 ? -5.461 -36.094 -29.406 1 94.5 130 SER B C 1
ATOM 3137 O O . SER B 1 130 ? -4.281 -36.312 -29.125 1 94.5 130 SER B O 1
ATOM 3139 N N . PRO B 1 131 ? -5.98 -34.875 -29.438 1 94.88 131 PRO B N 1
ATOM 3140 C CA . PRO B 1 131 ? -5.07 -33.75 -29.109 1 94.88 131 PRO B CA 1
ATOM 3141 C C . PRO B 1 131 ? -4.465 -33.875 -27.719 1 94.88 131 PRO B C 1
ATOM 3143 O O . PRO B 1 131 ? -3.283 -33.594 -27.531 1 94.88 131 PRO B O 1
ATOM 3146 N N . ALA B 1 132 ? -5.199 -34.312 -26.75 1 95.94 132 ALA B N 1
ATOM 3147 C CA . ALA B 1 132 ? -4.715 -34.5 -25.391 1 95.94 132 ALA B CA 1
ATOM 3148 C C . ALA B 1 132 ? -3.664 -35.594 -25.328 1 95.94 132 ALA B C 1
ATOM 3150 O O . ALA B 1 132 ? -2.619 -35.438 -24.688 1 95.94 132 ALA B O 1
ATOM 3151 N N . LEU B 1 133 ? -3.982 -36.688 -26 1 96.06 133 LEU B N 1
ATOM 3152 C CA . LEU B 1 133 ? -3.061 -37.812 -26 1 96.06 133 LEU B CA 1
ATOM 3153 C C . LEU B 1 133 ? -1.757 -37.438 -26.703 1 96.06 133 LEU B C 1
ATOM 3155 O O . LEU B 1 133 ? -0.676 -37.844 -26.266 1 96.06 133 LEU B O 1
ATOM 3159 N N . GLU B 1 134 ? -1.88 -36.75 -27.828 1 97 134 GLU B N 1
ATOM 3160 C CA . GLU B 1 134 ? -0.697 -36.312 -28.562 1 97 134 GLU B CA 1
ATOM 3161 C C . GLU B 1 134 ? 0.17 -35.406 -27.719 1 97 134 GLU B C 1
ATOM 3163 O O . GLU B 1 134 ? 1.397 -35.5 -27.719 1 97 134 GLU B O 1
ATOM 3168 N N . PHE B 1 135 ? -0.441 -34.5 -27.047 1 97.56 135 PHE B N 1
ATOM 3169 C CA . PHE B 1 135 ? 0.287 -33.594 -26.188 1 97.56 135 PHE B CA 1
ATOM 3170 C C . PHE B 1 135 ? 0.998 -34.312 -25.062 1 97.56 135 PHE B C 1
ATOM 3172 O O . PHE B 1 135 ? 2.162 -34.062 -24.766 1 97.56 135 PHE B O 1
ATOM 3179 N N . ALA B 1 136 ? 0.322 -35.219 -24.391 1 97.81 136 ALA B N 1
ATOM 3180 C CA . ALA B 1 136 ? 0.908 -36.031 -23.312 1 97.81 136 ALA B CA 1
ATOM 3181 C C . ALA B 1 136 ? 2.133 -36.781 -23.797 1 97.81 136 ALA B C 1
ATOM 3183 O O . ALA B 1 136 ? 3.166 -36.812 -23.125 1 97.81 136 ALA B O 1
ATOM 3184 N N . THR B 1 137 ? 1.979 -37.344 -24.906 1 96.88 137 THR B N 1
ATOM 3185 C CA . THR B 1 137 ? 3.031 -38.188 -25.453 1 96.88 137 THR B CA 1
ATOM 3186 C C . THR B 1 137 ? 4.223 -37.344 -25.906 1 96.88 137 THR B C 1
ATOM 3188 O O . THR B 1 137 ? 5.375 -37.75 -25.719 1 96.88 137 THR B O 1
ATOM 3191 N N . SER B 1 138 ? 3.994 -36.188 -26.5 1 97.44 138 SER B N 1
ATOM 3192 C CA . SER B 1 138 ? 5.062 -35.406 -27.078 1 97.44 138 SER B CA 1
ATOM 3193 C C . SER B 1 138 ? 5.727 -34.5 -26.047 1 97.44 138 SER B C 1
ATOM 3195 O O . SER B 1 138 ? 6.934 -34.25 -26.094 1 97.44 138 SER B O 1
ATOM 3197 N N . GLN B 1 139 ? 5.004 -34 -25.062 1 97.12 139 GLN B N 1
ATOM 3198 C CA . GLN B 1 139 ? 5.531 -32.969 -24.188 1 97.12 139 GLN B CA 1
ATOM 3199 C C . GLN B 1 139 ? 5.801 -33.5 -22.781 1 97.12 139 GLN B C 1
ATOM 3201 O O . GLN B 1 139 ? 6.766 -33.094 -22.125 1 97.12 139 GLN B O 1
ATOM 3206 N N . LEU B 1 140 ? 4.992 -34.438 -22.281 1 97.88 140 LEU B N 1
ATOM 3207 C CA . LEU B 1 140 ? 5.094 -34.844 -20.891 1 97.88 140 LEU B CA 1
ATOM 3208 C C . LEU B 1 140 ? 5.812 -36.188 -20.781 1 97.88 140 LEU B C 1
ATOM 3210 O O . LEU B 1 140 ? 6.68 -36.375 -19.922 1 97.88 140 LEU B O 1
ATOM 3214 N N . ALA B 1 141 ? 5.562 -37.094 -21.672 1 96.62 141 ALA B N 1
ATOM 3215 C CA . ALA B 1 141 ? 6.07 -38.469 -21.594 1 96.62 141 ALA B CA 1
ATOM 3216 C C . ALA B 1 141 ? 7.594 -38.469 -21.578 1 96.62 141 ALA B C 1
ATOM 3218 O O . ALA B 1 141 ? 8.211 -39.219 -20.812 1 96.62 141 ALA B O 1
ATOM 3219 N N . PRO B 1 142 ? 8.242 -37.688 -22.438 1 96.38 142 PRO B N 1
ATOM 3220 C CA . PRO B 1 142 ? 9.703 -37.688 -22.438 1 96.38 142 PRO B CA 1
ATOM 3221 C C . PRO B 1 142 ? 10.305 -37.219 -21.125 1 96.38 142 PRO B C 1
ATOM 3223 O O . PRO B 1 142 ? 11.438 -37.562 -20.781 1 96.38 142 PRO B O 1
ATOM 3226 N N . ARG B 1 143 ? 9.539 -36.469 -20.344 1 95.81 143 ARG B N 1
ATOM 3227 C CA . ARG B 1 143 ? 10.031 -35.844 -19.109 1 95.81 143 ARG B CA 1
ATOM 3228 C C . ARG B 1 143 ? 9.648 -36.688 -17.891 1 95.81 143 ARG B C 1
ATOM 3230 O O . ARG B 1 143 ? 10.281 -36.594 -16.844 1 95.81 143 ARG B O 1
ATOM 3237 N N . ALA B 1 144 ? 8.758 -37.469 -17.984 1 94.38 144 ALA B N 1
ATOM 3238 C CA . ALA B 1 144 ? 8.117 -38.188 -16.875 1 94.38 144 ALA B CA 1
ATOM 3239 C C . ALA B 1 144 ? 9.109 -39.125 -16.188 1 94.38 144 ALA B C 1
ATOM 3241 O O . ALA B 1 144 ? 9.148 -39.188 -14.953 1 94.38 144 ALA B O 1
ATOM 3242 N N . PRO B 1 145 ? 10 -39.812 -16.984 1 93.12 145 PRO B N 1
ATOM 3243 C CA . PRO B 1 145 ? 10.883 -40.781 -16.344 1 93.12 145 PRO B CA 1
ATOM 3244 C C . PRO B 1 145 ? 11.969 -40.125 -15.5 1 93.12 145 PRO B C 1
ATOM 3246 O O . PRO B 1 145 ? 12.625 -40.781 -14.695 1 93.12 145 PRO B O 1
ATOM 3249 N N . THR B 1 146 ? 12.156 -38.875 -15.68 1 93.75 146 THR B N 1
ATOM 3250 C CA . THR B 1 146 ? 13.242 -38.188 -15 1 93.75 146 THR B CA 1
ATOM 3251 C C . THR B 1 146 ? 12.922 -38 -13.523 1 93.75 146 THR B C 1
ATOM 3253 O O . THR B 1 146 ? 13.812 -37.719 -12.719 1 93.75 146 THR B O 1
ATOM 3256 N N . ASN B 1 147 ? 11.656 -38.188 -13.148 1 94.69 147 ASN B N 1
ATOM 3257 C CA . ASN B 1 147 ? 11.188 -38 -11.781 1 94.69 147 ASN B CA 1
ATOM 3258 C C . ASN B 1 147 ? 9.938 -38.812 -11.492 1 94.69 147 ASN B C 1
ATOM 3260 O O . ASN B 1 147 ? 8.914 -38.656 -12.148 1 94.69 147 ASN B O 1
ATOM 3264 N N . PRO B 1 148 ? 10.078 -39.656 -10.523 1 96.06 148 PRO B N 1
ATOM 3265 C CA . PRO B 1 148 ? 8.93 -40.531 -10.211 1 96.06 148 PRO B CA 1
ATOM 3266 C C . PRO B 1 148 ? 7.648 -39.719 -9.969 1 96.06 148 PRO B C 1
ATOM 3268 O O . PRO B 1 148 ? 6.559 -40.188 -10.312 1 96.06 148 PRO B O 1
ATOM 3271 N N . GLN B 1 149 ? 7.766 -38.625 -9.367 1 96.5 149 GLN B N 1
ATOM 3272 C CA . GLN B 1 149 ? 6.594 -37.812 -9.125 1 96.5 149 GLN B CA 1
ATOM 3273 C C . GLN B 1 149 ? 5.945 -37.375 -10.43 1 96.5 149 GLN B C 1
ATOM 3275 O O . GLN B 1 149 ? 4.723 -37.219 -10.508 1 96.5 149 GLN B O 1
ATOM 3280 N N . PHE B 1 150 ? 6.695 -37.188 -11.484 1 97.25 150 PHE B N 1
ATOM 3281 C CA . PHE B 1 150 ? 6.176 -36.781 -12.781 1 97.25 150 PHE B CA 1
ATOM 3282 C C . PHE B 1 150 ? 5.305 -37.875 -13.383 1 97.25 150 PHE B C 1
ATOM 3284 O O . PHE B 1 150 ? 4.25 -37.625 -13.953 1 97.25 150 PHE B O 1
ATOM 3291 N N . LEU B 1 151 ? 5.809 -39.062 -13.195 1 96.44 151 LEU B N 1
ATOM 3292 C CA . LEU B 1 151 ? 5.07 -40.188 -13.719 1 96.44 151 LEU B CA 1
ATOM 3293 C C . LEU B 1 151 ? 3.719 -40.312 -13.023 1 96.44 151 LEU B C 1
ATOM 3295 O O . LEU B 1 151 ? 2.699 -40.562 -13.68 1 96.44 151 LEU B O 1
ATOM 3299 N N . GLU B 1 152 ? 3.768 -40.219 -11.742 1 95.81 152 GLU B N 1
ATOM 3300 C CA . GLU B 1 152 ? 2.535 -40.312 -10.969 1 95.81 152 GLU B CA 1
ATOM 3301 C C . GLU B 1 152 ? 1.558 -39.219 -11.367 1 95.81 152 GLU B C 1
ATOM 3303 O O . GLU B 1 152 ? 0.363 -39.469 -11.531 1 95.81 152 GLU B O 1
ATOM 3308 N N . ASP B 1 153 ? 2.062 -38.031 -11.516 1 96.38 153 ASP B N 1
ATOM 3309 C CA . ASP B 1 153 ? 1.235 -36.906 -11.883 1 96.38 153 ASP B CA 1
ATOM 3310 C C . ASP B 1 153 ? 0.634 -37.094 -13.281 1 96.38 153 ASP B C 1
ATOM 3312 O O . ASP B 1 153 ? -0.531 -36.75 -13.508 1 96.38 153 ASP B O 1
ATOM 3316 N N . LEU B 1 154 ? 1.422 -37.594 -14.219 1 96.75 154 LEU B N 1
ATOM 3317 C CA . LEU B 1 154 ? 0.937 -37.812 -15.57 1 96.75 154 LEU B CA 1
ATOM 3318 C C . LEU B 1 154 ? -0.171 -38.875 -15.578 1 96.75 154 LEU B C 1
ATOM 3320 O O . LEU B 1 154 ? -1.203 -38.688 -16.219 1 96.75 154 LEU B O 1
ATOM 3324 N N . GLU B 1 155 ? 0.034 -39.844 -14.836 1 94.88 155 GLU B N 1
ATOM 3325 C CA . GLU B 1 155 ? -0.954 -40.938 -14.742 1 94.88 155 GLU B CA 1
ATOM 3326 C C . GLU B 1 155 ? -2.271 -40.406 -14.172 1 94.88 155 GLU B C 1
ATOM 3328 O O . GLU B 1 155 ? -3.344 -40.719 -14.695 1 94.88 155 GLU B O 1
ATOM 3333 N N . ARG B 1 156 ? -2.143 -39.75 -13.141 1 94.12 156 ARG B N 1
ATOM 3334 C CA . ARG B 1 156 ? -3.332 -39.188 -12.516 1 94.12 156 ARG B CA 1
ATOM 3335 C C . ARG B 1 156 ? -4.074 -38.25 -13.484 1 94.12 156 ARG B C 1
ATOM 3337 O O . ARG B 1 156 ? -5.305 -38.281 -13.539 1 94.12 156 ARG B O 1
ATOM 3344 N N . THR B 1 157 ? -3.373 -37.469 -14.211 1 95.62 157 THR B N 1
ATOM 3345 C CA . THR B 1 157 ? -3.994 -36.531 -15.141 1 95.62 157 THR B CA 1
ATOM 3346 C C . THR B 1 157 ? -4.672 -37.281 -16.281 1 95.62 157 THR B C 1
ATOM 3348 O O . THR B 1 157 ? -5.797 -36.938 -16.672 1 95.62 157 THR B O 1
ATOM 3351 N N . LEU B 1 158 ? -4.039 -38.344 -16.812 1 93.81 158 LEU B N 1
ATOM 3352 C CA . LEU B 1 158 ? -4.605 -39.125 -17.906 1 93.81 158 LEU B CA 1
ATOM 3353 C C . LEU B 1 158 ? -5.844 -39.875 -17.469 1 93.81 158 LEU B C 1
ATOM 3355 O O . LEU B 1 158 ? -6.703 -40.219 -18.281 1 93.81 158 LEU B O 1
ATOM 3359 N N . ALA B 1 159 ? -5.938 -40.156 -16.172 1 92.44 159 ALA B N 1
ATOM 3360 C CA . ALA B 1 159 ? -7.105 -40.844 -15.617 1 92.44 159 ALA B CA 1
ATOM 3361 C C . ALA B 1 159 ? -8.375 -40 -15.828 1 92.44 159 ALA B C 1
ATOM 3363 O O . ALA B 1 159 ? -9.477 -40.562 -15.898 1 92.44 159 ALA B O 1
ATOM 3364 N N . LEU B 1 160 ? -8.211 -38.75 -16 1 92.69 160 LEU B N 1
ATOM 3365 C CA . LEU B 1 160 ? -9.352 -37.875 -16.234 1 92.69 160 LEU B CA 1
ATOM 3366 C C . LEU B 1 160 ? -10.039 -38.219 -17.547 1 92.69 160 LEU B C 1
ATOM 3368 O O . LEU B 1 160 ? -11.219 -37.938 -17.734 1 92.69 160 LEU B O 1
ATOM 3372 N N . LEU B 1 161 ? -9.336 -38.781 -18.516 1 89.06 161 LEU B N 1
ATOM 3373 C CA . LEU B 1 161 ? -9.883 -39.156 -19.812 1 89.06 161 LEU B CA 1
ATOM 3374 C C . LEU B 1 161 ? -10.766 -40.406 -19.688 1 89.06 161 LEU B C 1
ATOM 3376 O O . LEU B 1 161 ? -11.648 -40.625 -20.516 1 89.06 161 LEU B O 1
ATOM 3380 N N . ILE B 1 162 ? -10.469 -41.125 -18.672 1 83.81 162 ILE B N 1
ATOM 3381 C CA . ILE B 1 162 ? -11.109 -42.438 -18.516 1 83.81 162 ILE B CA 1
ATOM 3382 C C . ILE B 1 162 ? -12.367 -42.281 -17.672 1 83.81 162 ILE B C 1
ATOM 3384 O O . ILE B 1 162 ? -13.406 -42.875 -17.969 1 83.81 162 ILE B O 1
ATOM 3388 N N . PHE B 1 163 ? -12.32 -41.438 -16.641 1 81.88 163 PHE B N 1
ATOM 3389 C CA . PHE B 1 163 ? -13.422 -41.344 -15.695 1 81.88 163 PHE B CA 1
ATOM 3390 C C . PHE B 1 163 ? -14.273 -40.125 -15.992 1 81.88 163 PHE B C 1
ATOM 3392 O O . PHE B 1 163 ? -13.742 -39.031 -16.297 1 81.88 163 PHE B O 1
ATOM 3399 N N . PRO B 1 164 ? -15.586 -40.344 -15.891 1 77.38 164 PRO B N 1
ATOM 3400 C CA . PRO B 1 164 ? -16.469 -39.188 -16.078 1 77.38 164 PRO B CA 1
ATOM 3401 C C . PRO B 1 164 ? -16.297 -38.125 -15.008 1 77.38 164 PRO B C 1
ATOM 3403 O O . PRO B 1 164 ? -16.016 -38.438 -13.852 1 77.38 164 PRO B O 1
ATOM 3406 N N . SER B 1 165 ? -16.438 -36.844 -15.43 1 76.19 165 SER B N 1
ATOM 3407 C CA . SER B 1 165 ? -16.141 -35.688 -14.57 1 76.19 165 SER B CA 1
ATOM 3408 C C . SER B 1 165 ? -17.141 -35.594 -13.422 1 76.19 165 SER B C 1
ATOM 3410 O O . SER B 1 165 ? -16.828 -35.031 -12.375 1 76.19 165 SER B O 1
ATOM 3412 N N . ASP B 1 166 ? -18.328 -36.188 -13.539 1 76.12 166 ASP B N 1
ATOM 3413 C CA . ASP B 1 166 ? -19.375 -36.062 -12.531 1 76.12 166 ASP B CA 1
ATOM 3414 C C . ASP B 1 166 ? -19.156 -37.031 -11.375 1 76.12 166 ASP B C 1
ATOM 3416 O O . ASP B 1 166 ? -19.797 -36.906 -10.328 1 76.12 166 ASP B O 1
ATOM 3420 N N . ASN B 1 167 ? -18.25 -37.938 -11.445 1 80.81 167 ASN B N 1
ATOM 3421 C CA . ASN B 1 167 ? -18.047 -38.938 -10.398 1 80.81 167 ASN B CA 1
ATOM 3422 C C . ASN B 1 167 ? -16.562 -39.156 -10.148 1 80.81 167 ASN B C 1
ATOM 3424 O O . ASN B 1 167 ? -16.125 -40.312 -10.047 1 80.81 167 ASN B O 1
ATOM 3428 N N . LEU B 1 168 ? -15.922 -38.125 -10.055 1 83.19 168 LEU B N 1
ATOM 3429 C CA . LEU B 1 168 ? -14.477 -38.25 -9.883 1 83.19 168 LEU B CA 1
ATOM 3430 C C . LEU B 1 168 ? -14.117 -38.406 -8.414 1 83.19 168 LEU B C 1
ATOM 3432 O O . LEU B 1 168 ? -14.75 -37.812 -7.543 1 83.19 168 LEU B O 1
ATOM 3436 N N . ALA B 1 169 ? -13.18 -39.281 -8.172 1 87.19 169 ALA B N 1
ATOM 3437 C CA . ALA B 1 169 ? -12.562 -39.344 -6.844 1 87.19 169 ALA B CA 1
ATOM 3438 C C . ALA B 1 169 ? -12.008 -37.969 -6.461 1 87.19 169 ALA B C 1
ATOM 3440 O O . ALA B 1 169 ? -11.633 -37.188 -7.328 1 87.19 169 ALA B O 1
ATOM 3441 N N . PRO B 1 170 ? -11.969 -37.688 -5.168 1 86.19 170 PRO B N 1
ATOM 3442 C CA . PRO B 1 170 ? -11.523 -36.375 -4.695 1 86.19 170 PRO B CA 1
ATOM 3443 C C . PRO B 1 170 ? -10.156 -36 -5.246 1 86.19 170 PRO B C 1
ATOM 3445 O O . PRO B 1 170 ? -9.945 -34.844 -5.602 1 86.19 170 PRO B O 1
ATOM 3448 N N . GLY B 1 171 ? -9.32 -36.938 -5.344 1 87 171 GLY B N 1
ATOM 3449 C CA . GLY B 1 171 ? -7.992 -36.656 -5.863 1 87 171 GLY B CA 1
ATOM 3450 C C . GLY B 1 171 ? -8 -36.188 -7.309 1 87 171 GLY B C 1
ATOM 3451 O O . GLY B 1 171 ? -7.258 -35.281 -7.68 1 87 171 GLY B O 1
ATOM 3452 N N . LEU B 1 172 ? -8.859 -36.75 -8.062 1 89.62 172 LEU B N 1
ATOM 3453 C CA . LEU B 1 172 ? -8.961 -36.375 -9.469 1 89.62 172 LEU B CA 1
ATOM 3454 C C . LEU B 1 172 ? -9.766 -35.094 -9.641 1 89.62 172 LEU B C 1
ATOM 3456 O O . LEU B 1 172 ? -9.453 -34.281 -10.508 1 89.62 172 LEU B O 1
ATOM 3460 N N . ALA B 1 173 ? -10.727 -34.938 -8.773 1 89.88 173 ALA B N 1
ATOM 3461 C CA . ALA B 1 173 ? -11.57 -33.75 -8.836 1 89.88 173 ALA B CA 1
ATOM 3462 C C . ALA B 1 173 ? -10.766 -32.469 -8.547 1 89.88 173 ALA B C 1
ATOM 3464 O O . ALA B 1 173 ? -11.031 -31.422 -9.125 1 89.88 173 ALA B O 1
ATOM 3465 N N . SER B 1 174 ? -9.75 -32.594 -7.676 1 91.5 174 SER B N 1
ATOM 3466 C CA . SER B 1 174 ? -8.922 -31.469 -7.293 1 91.5 174 SER B CA 1
ATOM 3467 C C . SER B 1 174 ? -8.133 -30.938 -8.484 1 91.5 174 SER B C 1
ATOM 3469 O O . SER B 1 174 ? -7.777 -29.75 -8.523 1 91.5 174 SER B O 1
ATOM 3471 N N . LEU B 1 175 ? -7.898 -31.828 -9.445 1 93 175 LEU B N 1
ATOM 3472 C CA . LEU B 1 175 ? -7.148 -31.422 -10.625 1 93 175 LEU B CA 1
ATOM 3473 C C . LEU B 1 175 ? -7.953 -30.438 -11.469 1 93 175 LEU B C 1
ATOM 3475 O O . LEU B 1 175 ? -7.383 -29.641 -12.211 1 93 175 LEU B O 1
ATOM 3479 N N . LEU B 1 176 ? -9.25 -30.562 -11.328 1 91.62 176 LEU B N 1
ATOM 3480 C CA . LEU B 1 176 ? -10.125 -29.719 -12.141 1 91.62 176 LEU B CA 1
ATOM 3481 C C . LEU B 1 176 ? -10.516 -28.453 -11.391 1 91.62 176 LEU B C 1
ATOM 3483 O O . LEU B 1 176 ? -11.18 -27.578 -11.953 1 91.62 176 LEU B O 1
ATOM 3487 N N . ASP B 1 177 ? -10.078 -28.344 -10.141 1 92.25 177 ASP B N 1
ATOM 3488 C CA . ASP B 1 177 ? -10.375 -27.188 -9.297 1 92.25 177 ASP B CA 1
ATOM 3489 C C . ASP B 1 177 ? -9.508 -25.984 -9.688 1 92.25 177 ASP B C 1
ATOM 3491 O O . ASP B 1 177 ? -8.32 -26.141 -9.977 1 92.25 177 ASP B O 1
ATOM 3495 N N . PRO B 1 178 ? -10.086 -24.766 -9.656 1 92.56 178 PRO B N 1
ATOM 3496 C CA . PRO B 1 178 ? -9.336 -23.547 -9.992 1 92.56 178 PRO B CA 1
ATOM 3497 C C . PRO B 1 178 ? -8.164 -23.297 -9.047 1 92.56 178 PRO B C 1
ATOM 3499 O O . PRO B 1 178 ? -7.238 -22.562 -9.383 1 92.56 178 PRO B O 1
ATOM 3502 N N . SER B 1 179 ? -8.195 -23.922 -7.918 1 93.88 179 SER B N 1
ATOM 3503 C CA . SER B 1 179 ? -7.129 -23.75 -6.945 1 93.88 179 SER B CA 1
ATOM 3504 C C . SER B 1 179 ? -5.793 -24.234 -7.488 1 93.88 179 SER B C 1
ATOM 3506 O O . SER B 1 179 ? -4.738 -23.688 -7.148 1 93.88 179 SER B O 1
ATOM 3508 N N . LEU B 1 180 ? -5.848 -25.219 -8.328 1 95.25 180 LEU B N 1
ATOM 3509 C CA . LEU B 1 180 ? -4.613 -25.734 -8.914 1 95.25 180 LEU B CA 1
ATOM 3510 C C . LEU B 1 180 ? -3.951 -24.656 -9.781 1 95.25 180 LEU B C 1
ATOM 3512 O O . LEU B 1 180 ? -2.744 -24.438 -9.68 1 95.25 180 LEU B O 1
ATOM 3516 N N . ARG B 1 181 ? -4.766 -24 -10.641 1 96.5 181 ARG B N 1
ATOM 3517 C CA . ARG B 1 181 ? -4.25 -22.906 -11.461 1 96.5 181 ARG B CA 1
ATOM 3518 C C . ARG B 1 181 ? -3.682 -21.797 -10.586 1 96.5 181 ARG B C 1
ATOM 3520 O O . ARG B 1 181 ? -2.621 -21.234 -10.891 1 96.5 181 ARG B O 1
ATOM 3527 N N . LYS B 1 182 ? -4.375 -21.5 -9.484 1 94.94 182 LYS B N 1
ATOM 3528 C CA . LYS B 1 182 ? -3.938 -20.438 -8.578 1 94.94 182 LYS B CA 1
ATOM 3529 C C . LYS B 1 182 ? -2.596 -20.781 -7.941 1 94.94 182 LYS B C 1
ATOM 3531 O O . LYS B 1 182 ? -1.706 -19.938 -7.859 1 94.94 182 LYS B O 1
ATOM 3536 N N . GLU B 1 183 ? -2.502 -21.969 -7.543 1 96 183 GLU B N 1
ATOM 3537 C CA . GLU B 1 183 ? -1.269 -22.422 -6.914 1 96 183 GLU B CA 1
ATOM 3538 C C . GLU B 1 183 ? -0.09 -22.344 -7.883 1 96 183 GLU B C 1
ATOM 3540 O O . GLU B 1 183 ? 0.977 -21.844 -7.527 1 96 183 GLU B O 1
ATOM 3545 N N . ILE B 1 184 ? -0.268 -22.844 -9.039 1 97.31 184 ILE B N 1
ATOM 3546 C CA . ILE B 1 184 ? 0.807 -22.859 -10.023 1 97.31 184 ILE B CA 1
ATOM 3547 C C . ILE B 1 184 ? 1.156 -21.438 -10.445 1 97.31 184 ILE B C 1
ATOM 3549 O O . ILE B 1 184 ? 2.33 -21.109 -10.641 1 97.31 184 ILE B O 1
ATOM 3553 N N . ALA B 1 185 ? 0.112 -20.547 -10.602 1 97.31 185 ALA B N 1
ATOM 3554 C CA . ALA B 1 185 ? 0.361 -19.141 -10.914 1 97.31 185 ALA B CA 1
ATOM 3555 C C . ALA B 1 185 ? 1.248 -18.484 -9.859 1 97.31 185 ALA B C 1
ATOM 3557 O O . ALA B 1 185 ? 2.145 -17.719 -10.188 1 97.31 185 ALA B O 1
ATOM 3558 N N . THR B 1 186 ? 1.007 -18.797 -8.656 1 94 186 THR B N 1
ATOM 3559 C CA . THR B 1 186 ? 1.81 -18.281 -7.555 1 94 186 THR B CA 1
ATOM 3560 C C . THR B 1 186 ? 3.25 -18.781 -7.656 1 94 186 THR B C 1
ATOM 3562 O O . THR B 1 186 ? 4.191 -17.984 -7.508 1 94 186 THR B O 1
ATOM 3565 N N . ARG B 1 187 ? 3.391 -20.047 -7.906 1 96.88 187 ARG B N 1
ATOM 3566 C CA . ARG B 1 187 ? 4.727 -20.609 -8.047 1 96.88 187 ARG B CA 1
ATOM 3567 C C . ARG B 1 187 ? 5.48 -19.969 -9.203 1 96.88 187 ARG B C 1
ATOM 3569 O O . ARG B 1 187 ? 6.676 -19.688 -9.094 1 96.88 187 ARG B O 1
ATOM 3576 N N . VAL B 1 188 ? 4.785 -19.766 -10.258 1 97.69 188 VAL B N 1
ATOM 3577 C CA . VAL B 1 188 ? 5.383 -19.125 -11.422 1 97.69 188 VAL B CA 1
ATOM 3578 C C . VAL B 1 188 ? 5.82 -17.703 -11.062 1 97.69 188 VAL B C 1
ATOM 3580 O O . VAL B 1 188 ? 6.938 -17.297 -11.391 1 97.69 188 VAL B O 1
ATOM 3583 N N . ASN B 1 189 ? 4.961 -17 -10.422 1 94.44 189 ASN B N 1
ATOM 3584 C CA . ASN B 1 189 ? 5.289 -15.641 -9.992 1 94.44 189 ASN B CA 1
ATOM 3585 C C . ASN B 1 189 ? 6.547 -15.617 -9.125 1 94.44 189 ASN B C 1
ATOM 3587 O O . ASN B 1 189 ? 7.426 -14.781 -9.328 1 94.44 189 ASN B O 1
ATOM 3591 N N . GLU B 1 190 ? 6.59 -16.5 -8.242 1 95.06 190 GLU B N 1
ATOM 3592 C CA . GLU B 1 190 ? 7.742 -16.594 -7.352 1 95.06 190 GLU B CA 1
ATOM 3593 C C . GLU B 1 190 ? 9.016 -16.906 -8.125 1 95.06 190 GLU B C 1
ATOM 3595 O O . GLU B 1 190 ? 10.07 -16.328 -7.852 1 95.06 190 GLU B O 1
ATOM 3600 N N . ALA B 1 191 ? 8.914 -17.797 -9.031 1 96.56 191 ALA B N 1
ATOM 3601 C CA . ALA B 1 191 ? 10.07 -18.172 -9.844 1 96.56 191 ALA B CA 1
ATOM 3602 C C . ALA B 1 191 ? 10.562 -16.984 -10.672 1 96.56 191 ALA B C 1
ATOM 3604 O O . ALA B 1 191 ? 11.773 -16.797 -10.828 1 96.56 191 ALA B O 1
ATOM 3605 N N . ILE B 1 192 ? 9.656 -16.25 -11.227 1 96 192 ILE B N 1
ATOM 3606 C CA . ILE B 1 192 ? 10.031 -15.086 -12.016 1 96 192 ILE B CA 1
ATOM 3607 C C . ILE B 1 192 ? 10.734 -14.062 -11.125 1 96 192 ILE B C 1
ATOM 3609 O O . ILE B 1 192 ? 11.797 -13.539 -11.484 1 96 192 ILE B O 1
ATOM 3613 N N . LEU B 1 193 ? 10.148 -13.797 -10 1 92.88 193 LEU B N 1
ATOM 3614 C CA . LEU B 1 193 ? 10.75 -12.859 -9.062 1 92.88 193 LEU B CA 1
ATOM 3615 C C . LEU B 1 193 ? 12.156 -13.297 -8.664 1 92.88 193 LEU B C 1
ATOM 3617 O O . LEU B 1 193 ? 13.086 -12.492 -8.664 1 92.88 193 LEU B O 1
ATOM 3621 N N . GLU B 1 194 ? 12.297 -14.523 -8.391 1 92.75 194 GLU B N 1
ATOM 3622 C CA . GLU B 1 194 ? 13.594 -15.086 -8.031 1 92.75 194 GLU B CA 1
ATOM 3623 C C . GLU B 1 194 ? 14.609 -14.906 -9.156 1 92.75 194 GLU B C 1
ATOM 3625 O O . GLU B 1 194 ? 15.766 -14.57 -8.914 1 92.75 194 GLU B O 1
ATOM 3630 N N . SER B 1 195 ? 14.18 -15.188 -10.289 1 92.31 195 SER B N 1
ATOM 3631 C CA . SER B 1 195 ? 15.055 -15.062 -11.453 1 92.31 195 SER B CA 1
ATOM 3632 C C . SER B 1 195 ? 15.531 -13.625 -11.633 1 92.31 195 SER B C 1
ATOM 3634 O O . SER B 1 195 ? 16.562 -13.383 -12.258 1 92.31 195 SER B O 1
ATOM 3636 N N . GLN B 1 196 ? 14.812 -12.648 -11.18 1 89.38 196 GLN B N 1
ATOM 3637 C CA . GLN B 1 196 ? 15.141 -11.234 -11.297 1 89.38 196 GLN B CA 1
ATOM 3638 C C . GLN B 1 196 ? 15.844 -10.727 -10.039 1 89.38 196 GLN B C 1
ATOM 3640 O O . GLN B 1 196 ? 16.094 -9.531 -9.906 1 89.38 196 GLN B O 1
ATOM 3645 N N . GLY B 1 197 ? 16.109 -11.57 -9.094 1 87.12 197 GLY B N 1
ATOM 3646 C CA . GLY B 1 197 ? 16.797 -11.195 -7.863 1 87.12 197 GLY B CA 1
ATOM 3647 C C . GLY B 1 197 ? 15.891 -10.516 -6.859 1 87.12 197 GLY B C 1
ATOM 3648 O O . GLY B 1 197 ? 16.359 -9.852 -5.938 1 87.12 197 GLY B O 1
ATOM 3649 N N . ALA B 1 198 ? 14.617 -10.594 -7.09 1 85.75 198 ALA B N 1
ATOM 3650 C CA . ALA B 1 198 ? 13.648 -9.984 -6.184 1 85.75 198 ALA B CA 1
ATOM 3651 C C . ALA B 1 198 ? 13.164 -10.984 -5.141 1 85.75 198 ALA B C 1
ATOM 3653 O O . ALA B 1 198 ? 13.352 -12.195 -5.301 1 85.75 198 ALA B O 1
ATOM 3654 N N . ARG B 1 199 ? 12.594 -10.453 -4.125 1 84.88 199 ARG B N 1
ATOM 3655 C CA . ARG B 1 199 ? 12.031 -11.305 -3.082 1 84.88 199 ARG B CA 1
ATOM 3656 C C . ARG B 1 199 ? 10.742 -11.969 -3.551 1 84.88 199 ARG B C 1
ATOM 3658 O O . ARG B 1 199 ? 9.953 -11.359 -4.277 1 84.88 199 ARG B O 1
ATOM 3665 N N . LYS B 1 200 ? 10.516 -13.133 -3.012 1 87.56 200 LYS B N 1
ATOM 3666 C CA . LYS B 1 200 ? 9.336 -13.906 -3.383 1 87.56 200 LYS B CA 1
ATOM 3667 C C . LYS B 1 200 ? 8.07 -13.328 -2.74 1 87.56 200 LYS B C 1
ATOM 3669 O O . LYS B 1 200 ? 6.984 -13.414 -3.314 1 87.56 200 LYS B O 1
ATOM 3674 N N . GLU B 1 201 ? 8.289 -12.828 -1.566 1 87.62 201 GLU B N 1
ATOM 3675 C CA . GLU B 1 201 ? 7.164 -12.25 -0.842 1 87.62 201 GLU B CA 1
ATOM 3676 C C . GLU B 1 201 ? 7.43 -10.797 -0.471 1 87.62 201 GLU B C 1
ATOM 3678 O O . GLU B 1 201 ? 8.578 -10.398 -0.273 1 87.62 201 GLU B O 1
ATOM 3683 N N . ALA B 1 202 ? 6.297 -10.078 -0.438 1 90.88 202 ALA B N 1
ATOM 3684 C CA . ALA B 1 202 ? 6.418 -8.68 -0.032 1 90.88 202 ALA B CA 1
ATOM 3685 C C . ALA B 1 202 ? 6.812 -8.57 1.437 1 90.88 202 ALA B C 1
ATOM 3687 O O . ALA B 1 202 ? 6.348 -9.344 2.273 1 90.88 202 ALA B O 1
ATOM 3688 N N . ARG B 1 203 ? 7.613 -7.582 1.735 1 89.88 203 ARG B N 1
ATOM 3689 C CA . ARG B 1 203 ? 8.047 -7.32 3.105 1 89.88 203 ARG B CA 1
ATOM 3690 C C . ARG B 1 203 ? 6.848 -7.082 4.02 1 89.88 203 ARG B C 1
ATOM 3692 O O . ARG B 1 203 ? 6.871 -7.461 5.191 1 89.88 203 ARG B O 1
ATOM 3699 N N . LEU B 1 204 ? 5.863 -6.512 3.502 1 92.81 204 LEU B N 1
ATOM 3700 C CA . LEU B 1 204 ? 4.664 -6.188 4.27 1 92.81 204 LEU B CA 1
ATOM 3701 C C . LEU B 1 204 ? 4.027 -7.453 4.836 1 92.81 204 LEU B C 1
ATOM 3703 O O . LEU B 1 204 ? 3.465 -7.43 5.934 1 92.81 204 LEU B O 1
ATOM 3707 N N . ARG B 1 205 ? 4.07 -8.508 4.059 1 90.75 205 ARG B N 1
ATOM 3708 C CA . ARG B 1 205 ? 3.51 -9.766 4.531 1 90.75 205 ARG B CA 1
ATOM 3709 C C . ARG B 1 205 ? 4.199 -10.234 5.809 1 90.75 205 ARG B C 1
ATOM 3711 O O . ARG B 1 205 ? 3.547 -10.742 6.723 1 90.75 205 ARG B O 1
ATOM 3718 N N . GLY B 1 206 ? 5.504 -10.078 5.879 1 86.5 206 GLY B N 1
ATOM 3719 C CA . GLY B 1 206 ? 6.25 -10.414 7.078 1 86.5 206 GLY B CA 1
ATOM 3720 C C . GLY B 1 206 ? 5.824 -9.602 8.289 1 86.5 206 GLY B C 1
ATOM 3721 O O . GLY B 1 206 ? 5.754 -10.133 9.406 1 86.5 206 GLY B O 1
ATOM 3722 N N . LEU B 1 207 ? 5.559 -8.367 8.039 1 88.5 207 LEU B N 1
ATOM 3723 C CA . LEU B 1 207 ? 5.121 -7.492 9.125 1 88.5 207 LEU B CA 1
ATOM 3724 C C . LEU B 1 207 ? 3.777 -7.953 9.68 1 88.5 207 LEU B C 1
ATOM 3726 O O . LEU B 1 207 ? 3.578 -7.961 10.898 1 88.5 207 LEU B O 1
ATOM 3730 N N . VAL B 1 208 ? 2.916 -8.297 8.82 1 90.19 208 VAL B N 1
ATOM 3731 C CA . VAL B 1 208 ? 1.589 -8.75 9.227 1 90.19 208 VAL B CA 1
ATOM 3732 C C . VAL B 1 208 ? 1.701 -10.07 9.984 1 90.19 208 VAL B C 1
ATOM 3734 O O . VAL B 1 208 ? 1.007 -10.281 10.984 1 90.19 208 VAL B O 1
ATOM 3737 N N . LYS B 1 209 ? 2.551 -10.93 9.523 1 85.5 209 LYS B N 1
ATOM 3738 C CA . LYS B 1 209 ? 2.791 -12.195 10.219 1 85.5 209 LYS B CA 1
ATOM 3739 C C . LYS B 1 209 ? 3.312 -11.961 11.633 1 85.5 209 LYS B C 1
ATOM 3741 O O . LYS B 1 209 ? 2.891 -12.633 12.57 1 85.5 209 LYS B O 1
ATOM 3746 N N . LEU B 1 210 ? 4.277 -11.078 11.75 1 82.56 210 LEU B N 1
ATOM 3747 C CA . LEU B 1 210 ? 4.852 -10.734 13.047 1 82.56 210 LEU B CA 1
ATOM 3748 C C . LEU B 1 210 ? 3.771 -10.25 14.008 1 82.56 210 LEU B C 1
ATOM 3750 O O . LEU B 1 210 ? 3.766 -10.633 15.18 1 82.56 210 LEU B O 1
ATOM 3754 N N . ARG B 1 211 ? 2.965 -9.461 13.508 1 84.69 211 ARG B N 1
ATOM 3755 C CA . ARG B 1 211 ? 1.88 -8.953 14.344 1 84.69 211 ARG B CA 1
ATOM 3756 C C . ARG B 1 211 ? 0.961 -10.078 14.797 1 84.69 211 ARG B C 1
ATOM 3758 O O . ARG B 1 211 ? 0.566 -10.133 15.961 1 84.69 211 ARG B O 1
ATOM 3765 N N . ALA B 1 212 ? 0.536 -10.875 13.844 1 83.31 212 ALA B N 1
ATOM 3766 C CA . ALA B 1 212 ? -0.347 -11.992 14.156 1 83.31 212 ALA B CA 1
ATOM 3767 C C . ALA B 1 212 ? 0.282 -12.906 15.203 1 83.31 212 ALA B C 1
ATOM 3769 O O . ALA B 1 212 ? -0.397 -13.367 16.125 1 83.31 212 ALA B O 1
ATOM 3770 N N . TYR B 1 213 ? 1.488 -13.164 15.086 1 80.12 213 TYR B N 1
ATOM 3771 C CA . TYR B 1 213 ? 2.219 -14 16.031 1 80.12 213 TYR B CA 1
ATOM 3772 C C . TYR B 1 213 ? 2.229 -13.367 17.422 1 80.12 213 TYR B C 1
ATOM 3774 O O . TYR B 1 213 ? 1.997 -14.055 18.422 1 80.12 213 TYR B O 1
ATOM 3782 N N . ALA B 1 214 ? 2.588 -12.094 17.438 1 77.94 214 ALA B N 1
ATOM 3783 C CA . ALA B 1 214 ? 2.627 -11.367 18.703 1 77.94 214 ALA B CA 1
ATOM 3784 C C . ALA B 1 214 ? 1.262 -11.383 19.391 1 77.94 214 ALA B C 1
ATOM 3786 O O . ALA B 1 214 ? 1.173 -11.531 20.609 1 77.94 214 ALA B O 1
ATOM 3787 N N . GLU B 1 215 ? 0.297 -11.148 18.547 1 79.19 215 GLU B N 1
ATOM 3788 C CA . GLU B 1 215 ? -1.062 -11.156 19.078 1 79.19 215 GLU B CA 1
ATOM 3789 C C . GLU B 1 215 ? -1.423 -12.523 19.656 1 79.19 215 GLU B C 1
ATOM 3791 O O . GLU B 1 215 ? -2.041 -12.617 20.719 1 79.19 215 GLU B O 1
ATOM 3796 N N . ASN B 1 216 ? -1.114 -13.562 18.922 1 79.12 216 ASN B N 1
ATOM 3797 C CA . ASN B 1 216 ? -1.392 -14.922 19.375 1 79.12 216 ASN B CA 1
ATOM 3798 C C . ASN B 1 216 ? -0.632 -15.25 20.656 1 79.12 216 ASN B C 1
ATOM 3800 O O . ASN B 1 216 ? -1.181 -15.875 21.578 1 79.12 216 ASN B O 1
ATOM 3804 N N . LYS B 1 217 ? 0.555 -14.828 20.781 1 77.12 217 LYS B N 1
ATOM 3805 C CA . LYS B 1 217 ? 1.372 -15.047 21.969 1 77.12 217 LYS B CA 1
ATOM 3806 C C . LYS B 1 217 ? 0.808 -14.297 23.172 1 77.12 217 LYS B C 1
ATOM 3808 O O . LYS B 1 217 ? 0.807 -14.812 24.281 1 77.12 217 LYS B O 1
ATOM 3813 N N . ALA B 1 218 ? 0.387 -13.109 22.891 1 74.81 218 ALA B N 1
ATOM 3814 C CA . ALA B 1 218 ? -0.211 -12.312 23.953 1 74.81 218 ALA B CA 1
ATOM 3815 C C . ALA B 1 218 ? -1.506 -12.945 24.453 1 74.81 218 ALA B C 1
ATOM 3817 O O . ALA B 1 218 ? -1.792 -12.93 25.656 1 74.81 218 ALA B O 1
ATOM 3818 N N . ARG B 1 219 ? -2.23 -13.461 23.5 1 74.69 219 ARG B N 1
ATOM 3819 C CA . ARG B 1 219 ? -3.48 -14.125 23.844 1 74.69 219 ARG B CA 1
ATOM 3820 C C . ARG B 1 219 ? -3.221 -15.391 24.656 1 74.69 219 ARG B C 1
ATOM 3822 O O . ARG B 1 219 ? -3.957 -15.68 25.609 1 74.69 219 ARG B O 1
ATOM 3829 N N . GLU B 1 220 ? -2.256 -16.062 24.25 1 77.31 220 GLU B N 1
ATOM 3830 C CA . GLU B 1 220 ? -1.885 -17.266 24.984 1 77.31 220 GLU B CA 1
ATOM 3831 C C . GLU B 1 220 ? -1.404 -16.938 26.391 1 77.31 220 GLU B C 1
ATOM 3833 O O . GLU B 1 220 ? -1.638 -17.688 27.328 1 77.31 220 GLU B O 1
ATOM 3838 N N . ALA B 1 221 ? -0.659 -15.914 26.438 1 66 221 ALA B N 1
ATOM 3839 C CA . ALA B 1 221 ? -0.12 -15.516 27.734 1 66 221 ALA B CA 1
ATOM 3840 C C . ALA B 1 221 ? -1.197 -14.875 28.609 1 66 221 ALA B C 1
ATOM 3842 O O . ALA B 1 221 ? -0.937 -14.492 29.75 1 66 221 ALA B O 1
ATOM 3843 N N . LYS B 1 222 ? -2.465 -15.102 28.375 1 59.41 222 LYS B N 1
ATOM 3844 C CA . LYS B 1 222 ? -3.646 -14.664 29.109 1 59.41 222 LYS B CA 1
ATOM 3845 C C . LYS B 1 222 ? -3.619 -13.156 29.344 1 59.41 222 LYS B C 1
ATOM 3847 O O . LYS B 1 222 ? -4.281 -12.648 30.25 1 59.41 222 LYS B O 1
ATOM 3852 N N . LYS B 1 223 ? -2.701 -12.547 28.766 1 56.06 223 LYS B N 1
ATOM 3853 C CA . LYS B 1 223 ? -2.705 -11.109 29.031 1 56.06 223 LYS B CA 1
ATOM 3854 C C . LYS B 1 223 ? -3.797 -10.414 28.219 1 56.06 223 LYS B C 1
ATOM 3856 O O . LYS B 1 223 ? -4.184 -10.883 27.156 1 56.06 223 LYS B O 1
ATOM 3861 N N . ASP B 1 224 ? -4.766 -9.711 28.922 1 47.41 224 ASP B N 1
ATOM 3862 C CA . ASP B 1 224 ? -5.957 -8.984 28.469 1 47.41 224 ASP B CA 1
ATOM 3863 C C . ASP B 1 224 ? -5.73 -8.344 27.109 1 47.41 224 ASP B C 1
ATOM 3865 O O . ASP B 1 224 ? -5.398 -7.156 27.016 1 47.41 224 ASP B O 1
ATOM 3869 N N . ILE B 1 225 ? -5.152 -9.078 26.312 1 51.03 225 ILE B N 1
ATOM 3870 C CA . ILE B 1 225 ? -5.008 -8.414 25.016 1 51.03 225 ILE B CA 1
ATOM 3871 C C . ILE B 1 225 ? -6.379 -8.258 24.359 1 51.03 225 ILE B C 1
ATOM 3873 O O . ILE B 1 225 ? -7.16 -9.211 24.312 1 51.03 225 ILE B O 1
ATOM 3877 N N . PRO B 1 226 ? -6.816 -7.027 24.172 1 46.03 226 PRO B N 1
ATOM 3878 C CA . PRO B 1 226 ? -8.117 -6.891 23.516 1 46.03 226 PRO B CA 1
ATOM 3879 C C . PRO B 1 226 ? -8.305 -7.863 22.359 1 46.03 226 PRO B C 1
ATOM 3881 O O . PRO B 1 226 ? -7.332 -8.25 21.719 1 46.03 226 PRO B O 1
ATOM 3884 N N . GLU B 1 227 ? -9.359 -8.711 22.531 1 43.16 227 GLU B N 1
ATOM 3885 C CA . GLU B 1 227 ? -9.734 -9.75 21.578 1 43.16 227 GLU B CA 1
ATOM 3886 C C . GLU B 1 227 ? -9.273 -9.398 20.156 1 43.16 227 GLU B C 1
ATOM 3888 O O . GLU B 1 227 ? -8.773 -10.258 19.438 1 43.16 227 GLU B O 1
ATOM 3893 N N . LYS B 1 228 ? -10.023 -8.703 19.453 1 40.97 228 LYS B N 1
ATOM 3894 C CA . LYS B 1 228 ? -9.789 -8.352 18.062 1 40.97 228 LYS B CA 1
ATOM 3895 C C . LYS B 1 228 ? -8.82 -7.18 17.938 1 40.97 228 LYS B C 1
ATOM 3897 O O . LYS B 1 228 ? -9.117 -6.074 18.391 1 40.97 228 LYS B O 1
ATOM 3902 N N . LEU B 1 229 ? -7.625 -7.391 18.281 1 40.22 229 LEU B N 1
ATOM 3903 C CA . LEU B 1 229 ? -6.812 -6.27 17.828 1 40.22 229 LEU B CA 1
ATOM 3904 C C . LEU B 1 229 ? -7.309 -5.758 16.469 1 40.22 229 LEU B C 1
ATOM 3906 O O . LEU 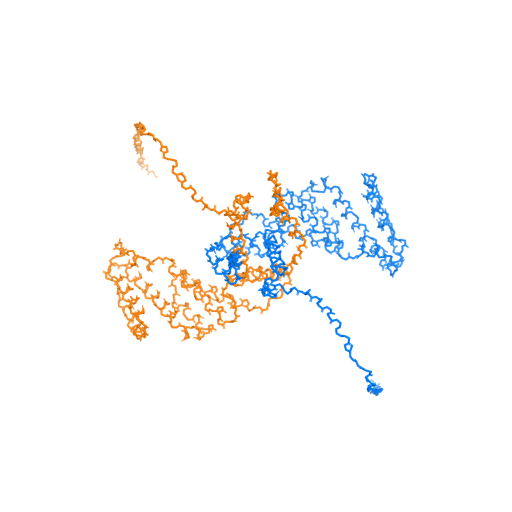B 1 229 ? -7.324 -6.504 15.492 1 40.22 229 LEU B O 1
ATOM 3910 N N . ASP B 1 230 ? -8.281 -4.973 16.547 1 36.97 230 ASP B N 1
ATOM 3911 C CA . ASP B 1 230 ? -8.938 -4.391 15.375 1 36.97 230 ASP B CA 1
ATOM 3912 C C . ASP B 1 230 ? -7.938 -4.129 14.25 1 36.97 230 ASP B C 1
ATOM 3914 O O . ASP B 1 230 ? -7.434 -3.014 14.109 1 36.97 230 ASP B O 1
ATOM 3918 N N . ILE B 1 231 ? -6.879 -4.977 14.273 1 39.22 231 ILE B N 1
ATOM 3919 C CA . ILE B 1 231 ? -6.32 -4.828 12.938 1 39.22 231 ILE B CA 1
ATOM 3920 C C . ILE B 1 231 ? -7.387 -5.164 11.891 1 39.22 231 ILE B C 1
ATOM 3922 O O . ILE B 1 231 ? -7.977 -6.246 11.922 1 39.22 231 ILE B O 1
ATOM 3926 N N . GLY B 1 232 ? -8.281 -4.355 11.672 1 37.34 232 GLY B N 1
ATOM 3927 C CA . GLY B 1 232 ? -9.344 -4.602 10.703 1 37.34 232 GLY B CA 1
ATOM 3928 C C . GLY B 1 232 ? -9.32 -6.012 10.141 1 37.34 232 GLY B C 1
ATOM 3929 O O . GLY B 1 232 ? -9.922 -6.277 9.102 1 37.34 232 GLY B O 1
ATOM 3930 N N . LEU B 1 233 ? -8.328 -6.719 10.633 1 33.19 233 LEU B N 1
ATOM 3931 C CA . LEU B 1 233 ? -8.414 -8.055 10.062 1 33.19 233 LEU B CA 1
ATOM 3932 C C . LEU B 1 233 ? -9.438 -8.898 10.82 1 33.19 233 LEU B C 1
ATOM 3934 O O . LEU B 1 233 ? -9.344 -9.047 12.039 1 33.19 233 LEU B O 1
ATOM 3938 N N . ILE B 1 234 ? -10.719 -8.875 10.586 1 32.31 234 ILE B N 1
ATOM 3939 C CA . ILE B 1 234 ? -11.766 -9.727 11.125 1 32.31 234 ILE B CA 1
ATOM 3940 C C . ILE B 1 234 ? -11.281 -11.172 11.188 1 32.31 234 ILE B C 1
ATOM 3942 O O . ILE B 1 234 ? -10.969 -11.773 10.156 1 32.31 234 ILE B O 1
ATOM 3946 N N . SER B 1 235 ? -10.562 -11.516 12.133 1 32.09 235 SER B N 1
ATOM 3947 C CA . SER B 1 235 ? -10.43 -12.961 12.305 1 32.09 235 SER B CA 1
ATOM 3948 C C . SER B 1 235 ? -11.797 -13.633 12.375 1 32.09 235 SER B C 1
ATOM 3950 O O . SER B 1 235 ? -12.656 -13.227 13.172 1 32.09 235 SER B O 1
ATOM 3952 N N . GLU B 1 236 ? -12.406 -14.188 11.352 1 30.36 236 GLU B N 1
ATOM 3953 C CA . GLU B 1 236 ? -13.531 -15.117 11.43 1 30.36 236 GLU B CA 1
ATOM 3954 C C . GLU B 1 236 ? -13.266 -16.234 12.438 1 30.36 236 GLU B C 1
ATOM 3956 O O . GLU B 1 236 ? -12.484 -17.141 12.164 1 30.36 236 GLU B O 1
ATOM 3961 N N . THR B 1 237 ? -12.891 -15.977 13.562 1 29.45 237 THR B N 1
ATOM 3962 C CA . THR B 1 237 ? -13.078 -17.156 14.406 1 29.45 237 THR B CA 1
ATOM 3963 C C . THR B 1 237 ? -14.523 -17.641 14.336 1 29.45 237 THR B C 1
ATOM 3965 O O . THR B 1 237 ? -15.453 -16.875 14.617 1 29.45 237 THR B O 1
ATOM 3968 N N . HIS B 1 238 ? -14.773 -18.688 13.531 1 26.64 238 HIS B N 1
ATOM 3969 C CA . HIS B 1 238 ? -15.914 -19.594 13.625 1 26.64 238 HIS B CA 1
ATOM 3970 C C . HIS B 1 238 ? -16.172 -20.016 15.07 1 26.64 238 HIS B C 1
ATOM 3972 O O . HIS B 1 238 ? -15.461 -20.875 15.602 1 26.64 238 HIS B O 1
ATOM 3978 N N . ASP B 1 239 ? -16.281 -19.188 15.945 1 27.17 239 ASP B N 1
ATOM 3979 C CA . ASP B 1 239 ? -16.891 -19.812 17.109 1 27.17 239 ASP B CA 1
ATOM 3980 C C . ASP B 1 239 ? -18.172 -20.547 16.734 1 27.17 239 ASP B C 1
ATOM 3982 O O . ASP B 1 239 ? -19.141 -19.922 16.281 1 27.17 239 ASP B O 1
ATOM 3986 N N . SER B 1 240 ? -18.031 -21.797 16.25 1 25.33 240 SER B N 1
ATOM 3987 C CA . SER B 1 240 ? -19.109 -22.766 16.188 1 25.33 240 SER B CA 1
ATOM 3988 C C . SER B 1 240 ? -19.844 -22.859 17.516 1 25.33 240 SER B C 1
ATOM 3990 O O . SER B 1 240 ? -20.359 -23.922 17.891 1 25.33 240 SER B O 1
ATOM 3992 N N . ASN B 1 241 ? -19.812 -21.922 18.281 1 21.45 241 ASN B N 1
ATOM 3993 C CA . ASN B 1 241 ? -20.719 -22.375 19.344 1 21.45 241 ASN B CA 1
ATOM 3994 C C . ASN B 1 241 ? -22.078 -22.781 18.766 1 21.45 241 ASN B C 1
ATOM 3996 O O . ASN B 1 241 ? -22.797 -21.969 18.188 1 21.45 241 ASN B O 1
ATOM 4000 N N . ARG B 1 242 ? -22.109 -24.188 18.516 1 20.55 242 ARG B N 1
ATOM 4001 C CA . ARG B 1 242 ? -23.281 -25.047 18.359 1 20.55 242 ARG B CA 1
ATOM 4002 C C . ARG B 1 242 ? -24.344 -24.719 19.406 1 20.55 242 ARG B C 1
ATOM 4004 O O . ARG B 1 242 ? -24.25 -25.172 20.547 1 20.55 242 ARG B O 1
ATOM 4011 N N . ASN B 1 243 ? -24.594 -23.516 19.656 1 18.94 243 ASN B N 1
ATOM 4012 C CA . ASN B 1 243 ? -25.797 -23.594 20.5 1 18.94 243 ASN B CA 1
ATOM 4013 C C . ASN B 1 243 ? -26.891 -24.422 19.828 1 18.94 243 ASN B C 1
ATOM 4015 O O . ASN B 1 243 ? -27.359 -24.094 18.734 1 18.94 243 ASN B O 1
ATOM 4019 N N . THR B 1 244 ? -26.984 -25.719 20.172 1 19.42 244 THR B N 1
ATOM 4020 C CA . THR B 1 244 ? -27.969 -26.781 19.953 1 19.42 244 THR B CA 1
ATOM 4021 C C . THR B 1 244 ? -29.375 -26.281 20.312 1 19.42 244 THR B C 1
ATOM 4023 O O . THR B 1 244 ? -30.297 -27.094 20.422 1 19.42 244 THR B O 1
ATOM 4026 N N . THR B 1 245 ? -29.641 -25.062 20.312 1 17.67 245 THR B N 1
ATOM 4027 C CA . THR B 1 245 ? -31 -25.094 20.844 1 17.67 245 THR B CA 1
ATOM 4028 C C . THR B 1 245 ? -31.875 -26.031 20.016 1 17.67 245 THR B C 1
ATOM 4030 O O . THR B 1 245 ? -31.594 -26.281 18.844 1 17.67 245 THR B O 1
ATOM 4033 N N . SER B 1 246 ? -33.188 -26.281 20.641 1 18.88 246 SER B N 1
ATOM 4034 C CA . SER B 1 246 ? -34.281 -27.219 20.875 1 18.88 246 SER B CA 1
ATOM 4035 C C . SER B 1 246 ? -35.094 -27.422 19.609 1 18.88 246 SER B C 1
ATOM 4037 O O . SER B 1 246 ? -34.938 -26.688 18.625 1 18.88 246 SER B O 1
ATOM 4039 N N . SER B 1 247 ? -36.469 -27.453 19.906 1 18.72 247 SER B N 1
ATOM 4040 C CA . SER B 1 247 ? -37.625 -28.312 19.641 1 18.72 247 SER B CA 1
ATOM 4041 C C . SER B 1 247 ? -38.188 -28.078 18.25 1 18.72 247 SER B C 1
ATOM 4043 O O . SER B 1 247 ? -37.938 -27.031 17.656 1 18.72 247 SER B O 1
ATOM 4045 N N . ASN B 1 248 ? -38.812 -29.188 17.719 1 17.8 248 ASN B N 1
ATOM 4046 C CA . ASN B 1 248 ? -39.5 -29.766 16.562 1 17.8 248 ASN B CA 1
ATOM 4047 C C . ASN B 1 248 ? -40.688 -28.922 16.141 1 17.8 248 ASN B C 1
ATOM 4049 O O . ASN B 1 248 ? -41.469 -29.312 15.258 1 17.8 248 ASN B O 1
ATOM 4053 N N . GLY B 1 249 ? -41 -27.781 16.734 1 17.98 249 GLY B N 1
ATOM 4054 C CA . GLY B 1 249 ? -42.438 -27.797 16.5 1 17.98 249 GLY B CA 1
ATOM 4055 C C . GLY B 1 249 ? -42.812 -27.75 15.031 1 17.98 249 GLY B C 1
ATOM 4056 O O . GLY B 1 249 ? -42.031 -27.266 14.203 1 17.98 249 GLY B O 1
ATOM 4057 N N . ALA B 1 250 ? -43.938 -28.422 14.648 1 17.52 250 ALA B N 1
ATOM 4058 C CA . ALA B 1 250 ? -44.719 -29.016 13.57 1 17.52 250 ALA B CA 1
ATOM 4059 C C . ALA B 1 250 ? -45.156 -27.969 12.555 1 17.52 250 ALA B C 1
ATOM 4061 O O . ALA B 1 250 ? -45.125 -28.219 11.344 1 17.52 250 ALA B O 1
ATOM 4062 N N . GLY B 1 251 ? -45.688 -26.734 12.961 1 17.02 251 GLY B N 1
ATOM 4063 C CA . GLY B 1 251 ? -47 -26.641 12.336 1 17.02 251 GLY B CA 1
ATOM 4064 C C . GLY B 1 251 ? -46.938 -26.359 10.844 1 17.02 251 GLY B C 1
ATOM 4065 O O . GLY B 1 251 ? -45.875 -25.953 10.328 1 17.02 251 GLY B O 1
ATOM 4066 N N . ASN B 1 252 ? -48.031 -26.641 10.094 1 16.36 252 ASN B N 1
ATOM 4067 C CA . ASN B 1 252 ? -48.719 -27.031 8.867 1 16.36 252 ASN B CA 1
ATOM 4068 C C . ASN B 1 252 ? -48.844 -25.844 7.898 1 16.36 252 ASN B C 1
ATOM 4070 O O . ASN B 1 252 ? -49.562 -25.938 6.902 1 16.36 252 ASN B O 1
ATOM 4074 N N . ARG B 1 253 ? -48.25 -24.641 8.141 1 15.43 253 ARG B N 1
ATOM 4075 C CA . ARG B 1 253 ? -49.219 -23.797 7.457 1 15.43 253 ARG B CA 1
ATOM 4076 C C . ARG B 1 253 ? -49.344 -24.188 5.988 1 15.43 253 ARG B C 1
ATOM 4078 O O . ARG B 1 253 ? -48.469 -24.859 5.438 1 15.43 253 ARG B O 1
ATOM 4085 N N . ALA B 1 254 ? -49.812 -23.031 5.207 1 15.53 254 ALA B N 1
ATOM 4086 C CA . ALA B 1 254 ? -50.906 -22.734 4.301 1 15.53 254 ALA B CA 1
ATOM 4087 C C . ALA B 1 254 ? -50.531 -23.047 2.857 1 15.53 254 ALA B C 1
ATOM 4089 O O . ALA B 1 254 ? -49.344 -23.141 2.523 1 15.53 254 ALA B O 1
ATOM 4090 N N . ASN B 1 255 ? -51.594 -22.734 1.887 1 15.41 255 ASN B N 1
ATOM 4091 C CA . ASN B 1 255 ? -52.406 -23.109 0.722 1 15.41 255 ASN B CA 1
ATOM 4092 C C . ASN B 1 255 ? -51.75 -22.656 -0.577 1 15.41 255 ASN B C 1
ATOM 4094 O O . ASN B 1 255 ? -51 -21.672 -0.588 1 15.41 255 ASN B O 1
ATOM 4098 N N . ASP B 1 256 ? -52.031 -23.328 -1.699 1 16.83 256 ASP B N 1
ATOM 4099 C CA . ASP B 1 256 ? -51.844 -23.766 -3.078 1 16.83 256 ASP B CA 1
ATOM 4100 C C . ASP B 1 256 ? -52.25 -22.672 -4.062 1 16.83 256 ASP B C 1
ATOM 4102 O O . ASP B 1 256 ? -52.125 -22.844 -5.277 1 16.83 256 ASP B O 1
ATOM 4106 N N . THR B 1 257 ? -52.781 -21.375 -3.848 1 17.61 257 THR B N 1
ATOM 4107 C CA . THR B 1 257 ? -53.781 -21.078 -4.859 1 17.61 257 THR B CA 1
ATOM 4108 C C . THR B 1 257 ? -53.125 -20.797 -6.211 1 17.61 257 THR B C 1
ATOM 4110 O O . THR B 1 257 ? -52.156 -20.031 -6.293 1 17.61 257 THR B O 1
ATOM 4113 N N . VAL B 1 258 ? -53.5 -21.547 -7.363 1 17.73 258 VAL B N 1
ATOM 4114 C CA . VAL B 1 258 ? -53.281 -21.797 -8.781 1 17.73 258 VAL B CA 1
ATOM 4115 C C . VAL B 1 258 ? -53.812 -20.609 -9.602 1 17.73 258 VAL B C 1
ATOM 4117 O O . VAL B 1 258 ? -53.844 -20.656 -10.828 1 17.73 258 VAL B O 1
ATOM 4120 N N . MET B 1 259 ? -53.75 -19.281 -9.391 1 17.27 259 MET B N 1
ATOM 4121 C CA . MET B 1 259 ? -54.75 -18.547 -10.203 1 17.27 259 MET B CA 1
ATOM 4122 C C . MET B 1 259 ? -54.406 -18.672 -11.688 1 17.27 259 MET B C 1
ATOM 4124 O O . MET B 1 259 ? -53.25 -18.453 -12.094 1 17.27 259 MET B O 1
ATOM 4128 N N . ALA B 1 260 ? -55.375 -19.172 -12.68 1 17.84 260 ALA B N 1
ATOM 4129 C CA . ALA B 1 260 ? -55.719 -19.562 -14.047 1 17.84 260 ALA B CA 1
ATOM 4130 C C . ALA B 1 260 ? -55.844 -18.344 -14.961 1 17.84 260 ALA B C 1
ATOM 4132 O O . ALA B 1 260 ? -56.219 -18.484 -16.125 1 17.84 260 ALA B O 1
ATOM 4133 N N . ASN B 1 261 ? -55.312 -17.125 -14.93 1 17 261 ASN B N 1
ATOM 4134 C CA . ASN B 1 261 ? -56.094 -16.172 -15.711 1 17 261 ASN B CA 1
ATOM 4135 C C . ASN B 1 261 ? -56.062 -16.516 -17.203 1 17 261 ASN B C 1
ATOM 4137 O O . ASN B 1 261 ? -54.969 -16.719 -17.766 1 17 261 ASN B O 1
ATOM 4141 N N . ASN B 1 262 ? -57.25 -16.781 -18.031 1 16.97 262 ASN B N 1
ATOM 4142 C CA . ASN B 1 262 ? -57.938 -17.203 -19.234 1 16.97 262 ASN B CA 1
ATOM 4143 C C . ASN B 1 262 ? -57.781 -16.188 -20.359 1 16.97 262 ASN B C 1
ATOM 4145 O O . ASN B 1 262 ? -57.906 -16.547 -21.531 1 16.97 262 ASN B O 1
ATOM 4149 N N . GLY B 1 263 ? -57.875 -14.852 -20.312 1 17.94 263 GLY B N 1
ATOM 4150 C CA . GLY B 1 263 ? -58.875 -14.258 -21.203 1 17.94 263 GLY B CA 1
ATOM 4151 C C . GLY B 1 263 ? -58.469 -14.359 -22.672 1 17.94 263 GLY B C 1
ATOM 4152 O O . GLY B 1 263 ? -57.312 -14.656 -22.984 1 17.94 263 GLY B O 1
ATOM 4153 N N . ASP B 1 264 ? -59.281 -13.664 -23.719 1 19.02 264 ASP B N 1
ATOM 4154 C CA . ASP B 1 264 ? -60.156 -13.672 -24.906 1 19.02 264 ASP B CA 1
ATOM 4155 C C . ASP B 1 264 ? -59.375 -13.219 -26.141 1 19.02 264 ASP B C 1
ATOM 4157 O O . ASP B 1 264 ? -58.438 -12.391 -26.031 1 19.02 264 ASP B O 1
ATOM 4161 N N . VAL B 1 265 ? -59.656 -13.812 -27.391 1 22.22 265 VAL B N 1
ATOM 4162 C CA . VAL B 1 265 ? -59.375 -14.125 -28.797 1 22.22 265 VAL B CA 1
ATOM 4163 C C . VAL B 1 265 ? -59.812 -12.953 -29.672 1 22.22 265 VAL B C 1
ATOM 4165 O O . VAL B 1 265 ? -59.719 -13.016 -30.891 1 22.22 265 VAL B O 1
ATOM 4168 N N . ASP B 1 266 ? -60.219 -11.758 -29.375 1 20.94 266 ASP B N 1
ATOM 4169 C CA . ASP B 1 266 ? -61.219 -11.234 -30.312 1 20.94 266 ASP B CA 1
ATOM 4170 C C . ASP B 1 266 ? -60.625 -11.062 -31.703 1 20.94 266 ASP B C 1
ATOM 4172 O O . ASP B 1 266 ? -59.406 -10.789 -31.844 1 20.94 266 ASP B O 1
ATOM 4176 N N . PRO B 1 267 ? -61.531 -10.984 -32.906 1 20.89 267 PRO B N 1
ATOM 4177 C CA . PRO B 1 267 ? -61.875 -11.219 -34.312 1 20.89 267 PRO B CA 1
ATOM 4178 C C . PRO B 1 267 ? -61.406 -10.102 -35.25 1 20.89 267 PRO B C 1
ATOM 4180 O O . PRO B 1 267 ? -61.219 -10.32 -36.438 1 20.89 267 PRO B O 1
ATOM 4183 N N . MET B 1 268 ? -61.562 -8.766 -34.844 1 19.38 268 MET B N 1
ATOM 4184 C CA . MET B 1 268 ? -62.281 -7.883 -35.781 1 19.38 268 MET B CA 1
ATOM 4185 C C . MET B 1 268 ? -61.562 -7.836 -37.125 1 19.38 268 MET B C 1
ATOM 4187 O O . MET B 1 268 ? -60.344 -7.902 -37.188 1 19.38 268 MET B O 1
ATOM 4191 N N . ILE B 1 269 ? -62.406 -7.344 -38.281 1 23.22 269 ILE B N 1
ATOM 4192 C CA . ILE B 1 269 ? -63.031 -7.191 -39.594 1 23.22 269 ILE B CA 1
ATOM 4193 C C . ILE B 1 269 ? -62.219 -6.262 -40.469 1 23.22 269 ILE B C 1
ATOM 4195 O O . ILE B 1 269 ? -61.906 -6.594 -41.594 1 23.22 269 ILE B O 1
ATOM 4199 N N . SER B 1 270 ? -62.656 -4.75 -40.656 1 20.95 270 SER B N 1
ATOM 4200 C CA . SER B 1 270 ? -62.781 -3.986 -41.875 1 20.95 270 SER B CA 1
ATOM 4201 C C . SER B 1 270 ? -61.406 -3.6 -42.438 1 20.95 270 SER B C 1
ATOM 4203 O O . SER B 1 270 ? -60.5 -3.318 -41.688 1 20.95 270 SER B O 1
#